Protein AF-A0A0V0XHV0-F1 (afdb_monomer)

pLDDT: mean 81.12, std 20.7, range [26.78, 98.69]

Mean predicted aligned error: 11.29 Å

Foldseek 3Di:
DPPDDDDPVVLVVVLLVVLVVLLPAAAACVLQLLLLLLLLLQVDDPLCQLVDPQAVSHDQAFQLQSVVSNVLSVVVCVQPVCSNHHHNDGDDDPSSSVSQSVVLSVLLVLLLVLLVVQLVPDPPNLLSVLLSCLSSLQVLCCCVPSHHNDNVNNLVSLLSVLLVCVQVVVPLVSLLSLLSSCNNGVLSVLLVVLNVLLCLDAPLPPPVPPVSPNVVSVVSVVSSVCSNCVSCCVRCVVVVVSVCVVSNVCSNCVQQQAFAALLGQLAQVLVVLVVLVVVVVVCVVVVVDDDPDDACNLVRDRHHRDRDDDDDDGQVNLVLQLVLQLVLLSVLCVQDRHSLSSLLSQLSSLLSCSHRNGPHDLSSLCSNLSSLSSNCSVDLLSLLLNLLSSLLSLLSCVVSQPDPVSVVVSVVSSVVSSVSSLVSSCVSCVVPPRRNDDDPVVVVLSVCVVVLVVCLVVQCVDPVSVVRVSVSSSVSSNSSNVSSVVSSVSSSVVSCVSPPDPCVVSNVVSVVVSVVVVVVVVVVVVVVVVVVVVCVVPDDDDDDDPDDDPPPPPPPDDDDDDDDDDDDDDDDDDDDDDDD

Nearest PDB structures (foldseek):
  6sni-assembly1_X  TM=7.970E-01  e=3.082E-14  Saccharomyces cerevisiae
  6eig-assembly1_A-2  TM=3.784E-01  e=2.640E+00  Chlamydomonas reinhardtii
  2z0v-assembly1_A  TM=2.631E-01  e=6.428E+00  Homo sapiens

Secondary structure (DSSP, 8-state):
---PPPPHHHHHHHHHHHHHHTTTS---HHHHHHHHHHHHHHHS-GGGTTT--SSSS---S-HHHHHHHHHHHHHHHHH-GGGGS--SS----HHHHHHHHHHHHHHHHHHHHHHHHHHHH-S-HHHHHHHHHHHHT-HHHIIIIIITT---HHHHHHHHHHHHHHHTT-HHHHHHHHHHHHHH-GGGGGGHHHHHHHHIIIIIS-TT-TT--HHHHHHHHHHHHHHHHHHHHHHHHHHHHTT-HHHHHHHH--GGG-SS-TT--SSHHHHHHHHHHHHHHHHHHTT-S---PPP-TTS--------SSSPPPPHHHHHHHHHHHHHHHHHHTTT--SHHHHHHHHHHHHHHHHHH-TT--GGGGHHHHHHHHHHHHH-GGGHHHHHHHHHHHHHTTGGG--SHHHHHHHHHHHHHHHHHHHHHHHHHTTTSS---PPPHHHHHHHHHHHHHHHHHHHGGGSTTTTT-TTHHHHHHHHHHHHHHHHHHHHHHHHHHHTSSS-THHHHHHHHHHHHHHHHHHHHHHHHHHHHHHHHHHS---PPPP--SSSSSSSSS------------------------

Sequence (580 aa):
MEWHEPSMSSYVVALFALKTLCIYAYYSTDFEVHRNWLAVTHSLPFKRWYYENTSQWTLDYPPGFAWFEYFLSQFAKQIDPKMVEISAKPYTSLATVHFQRFTVIITDFVYVMACFIWYKMHNNRLLSKSLFLLLVLNVGLFYVDSIHFQYNGFLFGILLLSFLCIYKNYMVLGFALYIILLHMKHLFLYLAPAYAAYFLVFFIYPFDDVNSSLKIAFHRTLKLFAVVLGISSISLGPFVYAGQMKQLISRLFPFGRGLTHAYWAPNFWALYNFCDFILYHLLRKLNFLSFDKKITYTSGLVQEVIHVLLPQISPLISFLAVILNMLPFCISLLHGRNFNTFLKLIVGCAFSSFLFGWHVHEKAVLTVIIPLTILAVRDGRYAKIFFLFSVFGHYSLFPLLFRPFETVLKYCTFLLYTIFTYLTMIHVHESSSHLPFMSLFETCYLMGICIVECFLYVAPVFPKLSNLSYLPLMVQSLRVNGVINIEERQLFLIDSSECSFNVSEISLLALSLALLSIHFRTKCQRREKRGAACKHLYGFQDRPSSAGELERNRRKRSRRPHPAGRYTYINKLEKKKSQS

Organism: Trichinella pseudospiralis (NCBI:txid6337)

InterPro domains:
  IPR004856 Glycosyl transferase, ALG6/ALG8 [PF03155] (16-478)
  IPR004856 Glycosyl transferase, ALG6/ALG8 [PTHR12413] (11-478)

Structure (mmCIF, N/CA/C/O backbone):
data_AF-A0A0V0XHV0-F1
#
_entry.id   AF-A0A0V0XHV0-F1
#
loop_
_atom_site.group_PDB
_atom_site.id
_atom_site.type_symbol
_atom_site.label_atom_id
_atom_site.label_alt_id
_atom_site.label_comp_id
_atom_site.label_asym_id
_atom_site.label_entity_id
_atom_site.label_seq_id
_atom_site.pdbx_PDB_ins_code
_atom_site.Cartn_x
_atom_site.Cartn_y
_atom_site.Cartn_z
_atom_site.occupancy
_atom_site.B_iso_or_equiv
_atom_site.auth_seq_id
_atom_site.auth_comp_id
_atom_site.auth_asym_id
_atom_site.auth_atom_id
_atom_site.pdbx_PDB_model_num
ATOM 1 N N . MET A 1 1 ? -9.729 -13.454 -40.673 1.00 43.06 1 MET A N 1
ATOM 2 C CA . MET A 1 1 ? -10.212 -13.091 -39.325 1.00 43.06 1 MET A CA 1
ATOM 3 C C . MET A 1 1 ? -9.691 -11.704 -39.026 1.00 43.06 1 MET A C 1
ATOM 5 O O . MET A 1 1 ? -8.500 -11.561 -38.777 1.00 43.06 1 MET A O 1
ATOM 9 N N . GLU A 1 2 ? -10.539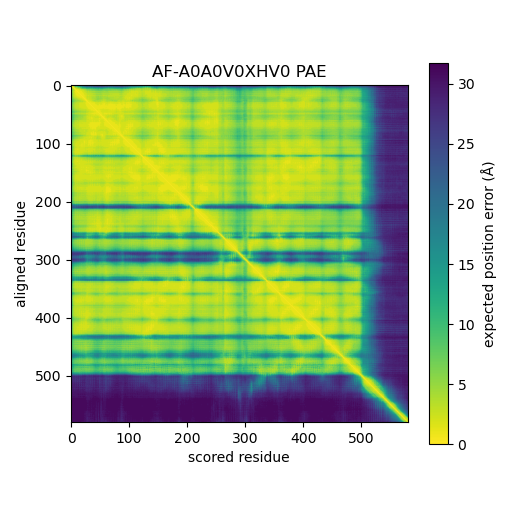 -10.684 -39.139 1.00 44.09 2 GLU A N 1
ATOM 10 C CA . GLU A 1 2 ? -10.208 -9.369 -38.592 1.00 44.09 2 GLU A CA 1
ATOM 11 C C . GLU A 1 2 ? -10.198 -9.502 -37.070 1.00 44.09 2 GLU A C 1
ATOM 13 O O . GLU A 1 2 ? -11.213 -9.821 -36.450 1.00 44.09 2 GLU A O 1
ATOM 18 N N . TRP A 1 3 ? -9.024 -9.348 -36.463 1.00 54.50 3 TRP A N 1
ATOM 19 C CA . TRP A 1 3 ? -8.906 -9.293 -35.014 1.00 54.50 3 TRP A CA 1
ATOM 20 C C . TRP A 1 3 ? -9.455 -7.945 -34.551 1.00 54.50 3 TRP A C 1
ATOM 22 O O . TRP A 1 3 ? -8.744 -6.942 -34.544 1.00 54.50 3 TRP A O 1
ATOM 32 N N . HIS A 1 4 ? -10.739 -7.903 -34.195 1.00 70.69 4 HIS A N 1
ATOM 33 C CA . HIS A 1 4 ? -11.309 -6.732 -33.540 1.00 70.69 4 HIS A CA 1
ATOM 34 C C . HIS A 1 4 ? -10.655 -6.552 -32.167 1.00 70.69 4 HIS A C 1
ATOM 36 O O . HIS A 1 4 ? -10.661 -7.466 -31.340 1.00 70.69 4 HIS A O 1
ATOM 42 N N . GLU A 1 5 ? -10.091 -5.367 -31.916 1.00 75.44 5 GLU A N 1
ATOM 43 C CA . GLU A 1 5 ? -9.565 -5.039 -30.593 1.00 75.44 5 GLU A CA 1
ATOM 44 C C . GLU A 1 5 ? -10.676 -5.161 -29.532 1.00 75.44 5 GLU A C 1
ATOM 46 O O . GLU A 1 5 ? -11.747 -4.567 -29.707 1.00 75.44 5 GLU A O 1
ATOM 51 N N . PRO A 1 6 ? -10.434 -5.857 -28.404 1.00 83.50 6 PRO A N 1
ATOM 52 C CA . PRO A 1 6 ? -11.409 -5.940 -27.327 1.00 83.50 6 PRO A CA 1
ATOM 53 C C . PRO A 1 6 ? -11.765 -4.555 -26.775 1.00 83.50 6 PRO A C 1
ATOM 55 O O . PRO A 1 6 ? -10.904 -3.687 -26.586 1.00 83.50 6 PRO A O 1
ATOM 58 N N . SER A 1 7 ? -13.043 -4.355 -26.455 1.00 87.62 7 SER A N 1
ATOM 59 C CA . SER A 1 7 ? -13.495 -3.144 -25.769 1.00 87.62 7 SER A CA 1
ATOM 60 C C . SER A 1 7 ? -12.902 -3.058 -24.357 1.00 87.62 7 SER A C 1
ATOM 62 O O . SER A 1 7 ? -12.610 -4.073 -23.725 1.00 87.62 7 SER A O 1
ATOM 64 N N . MET A 1 8 ? -12.805 -1.847 -23.795 1.00 88.00 8 MET A N 1
ATOM 65 C CA . MET A 1 8 ? -12.385 -1.677 -22.392 1.00 88.00 8 MET A CA 1
ATOM 66 C C . MET A 1 8 ? -13.296 -2.439 -21.419 1.00 88.00 8 MET A C 1
ATOM 68 O O . MET A 1 8 ? -12.815 -3.007 -20.443 1.00 88.00 8 MET A O 1
ATOM 72 N N . SER A 1 9 ? -14.597 -2.521 -21.718 1.00 87.75 9 SER A N 1
ATOM 73 C CA . SER A 1 9 ? -15.542 -3.324 -20.937 1.00 87.75 9 SER A CA 1
ATOM 74 C C . SER A 1 9 ? -15.215 -4.818 -20.965 1.00 87.75 9 SER A C 1
ATOM 76 O O . SER A 1 9 ? -15.395 -5.480 -19.949 1.00 87.75 9 SER A O 1
ATOM 78 N N . SER A 1 10 ? -14.670 -5.343 -22.067 1.00 91.12 10 SER A N 1
ATOM 79 C CA . SER A 1 10 ? -14.270 -6.753 -22.167 1.00 91.12 10 SER A CA 1
ATOM 80 C C . SER A 1 10 ? -13.149 -7.090 -21.180 1.00 91.12 10 SER A C 1
ATOM 82 O O . SER A 1 10 ? -13.219 -8.111 -20.502 1.00 91.12 10 SER A O 1
ATOM 84 N N . TYR A 1 11 ? -12.159 -6.202 -21.023 1.00 91.12 11 TYR A N 1
ATOM 85 C CA . TYR A 1 11 ? -11.096 -6.373 -20.023 1.00 91.12 11 TYR A CA 1
ATOM 86 C C . TYR A 1 11 ? -11.638 -6.343 -18.592 1.00 91.12 11 TYR A C 1
ATOM 88 O O . TYR A 1 11 ? -11.218 -7.141 -17.758 1.00 91.12 11 TYR A O 1
ATOM 96 N N . VAL A 1 12 ? -12.597 -5.455 -18.311 1.00 92.12 12 VAL A N 1
ATOM 97 C CA . VAL A 1 12 ? -13.247 -5.371 -16.995 1.00 92.12 12 VAL A CA 1
ATOM 98 C C . VAL A 1 12 ? -14.016 -6.654 -16.682 1.00 92.12 12 VAL A C 1
ATOM 100 O O . VAL A 1 12 ? -13.855 -7.214 -15.600 1.00 92.12 12 VAL A O 1
ATOM 103 N N . VAL A 1 13 ? -14.808 -7.156 -17.634 1.00 93.31 13 VAL A N 1
ATOM 104 C CA . VAL A 1 13 ? -15.549 -8.416 -17.476 1.00 93.31 13 VAL A CA 1
ATOM 105 C C . VAL A 1 13 ? -14.589 -9.586 -17.254 1.00 93.31 13 VAL A C 1
ATOM 107 O O . VAL A 1 13 ? -14.802 -10.373 -16.335 1.00 93.31 13 VAL A O 1
ATOM 110 N N . ALA A 1 14 ? -13.506 -9.673 -18.030 1.00 92.56 14 ALA A N 1
ATOM 111 C CA . ALA A 1 14 ? -12.496 -10.717 -17.869 1.00 92.56 14 ALA A CA 1
ATOM 112 C C . ALA A 1 14 ? -11.804 -10.658 -16.496 1.00 92.56 14 ALA A C 1
ATOM 114 O O . ALA A 1 14 ? -11.622 -11.698 -15.862 1.00 92.56 14 ALA A O 1
ATOM 115 N N . LEU A 1 15 ? -11.469 -9.459 -16.002 1.00 92.88 15 LEU A N 1
ATOM 116 C CA . LEU A 1 15 ? -10.895 -9.282 -14.667 1.00 92.88 15 LEU A CA 1
ATOM 117 C C . LEU A 1 15 ? -11.852 -9.788 -13.586 1.00 92.88 15 LEU A C 1
ATOM 119 O O . LEU A 1 15 ? -11.445 -10.557 -12.718 1.00 92.88 15 LEU A O 1
ATOM 123 N N . PHE A 1 16 ? -13.118 -9.372 -13.624 1.00 94.00 16 PHE A N 1
ATOM 124 C CA . PHE A 1 16 ? -14.085 -9.792 -12.614 1.00 94.00 16 PHE A CA 1
ATOM 125 C C . PHE A 1 16 ? -14.382 -11.288 -12.690 1.00 94.00 16 PHE A C 1
ATOM 127 O O . PHE A 1 16 ? -14.440 -11.930 -11.646 1.00 94.00 16 PHE A O 1
ATOM 134 N N . ALA A 1 17 ? -14.451 -11.868 -13.891 1.00 94.44 17 ALA A N 1
ATOM 135 C CA . ALA A 1 17 ? -14.549 -13.315 -14.061 1.00 94.44 17 ALA A CA 1
ATOM 136 C C . ALA A 1 17 ? -13.353 -14.040 -13.419 1.00 94.44 17 ALA A C 1
ATOM 138 O O . ALA A 1 17 ? -13.548 -14.982 -12.652 1.00 94.44 17 ALA A O 1
ATOM 139 N N . LEU A 1 18 ? -12.123 -13.562 -13.648 1.00 92.50 18 LEU A N 1
ATOM 140 C CA . LEU A 1 18 ? -10.923 -14.112 -13.012 1.00 92.50 18 LEU A CA 1
ATOM 141 C C . LEU A 1 18 ? -10.984 -14.009 -11.480 1.00 92.50 18 LEU A C 1
ATOM 143 O O . LEU A 1 18 ? -10.657 -14.970 -10.783 1.00 92.50 18 LEU A O 1
ATOM 147 N N . LYS A 1 19 ? -11.437 -12.872 -10.938 1.00 94.44 19 LYS A N 1
ATOM 148 C CA . LYS A 1 19 ? -11.611 -12.694 -9.487 1.00 94.44 19 LYS A CA 1
ATOM 149 C C . LYS A 1 19 ? -12.673 -13.633 -8.914 1.00 94.44 19 LYS A C 1
ATOM 151 O O . LYS A 1 19 ? -12.453 -14.211 -7.853 1.00 94.44 19 LYS A O 1
ATOM 156 N N . THR A 1 20 ? -13.780 -13.848 -9.623 1.00 94.56 20 THR A N 1
ATOM 157 C CA . THR A 1 20 ? -14.819 -14.813 -9.235 1.00 94.56 20 THR A CA 1
ATOM 158 C C . THR A 1 20 ? -14.293 -16.251 -9.245 1.00 94.56 20 THR A C 1
ATOM 160 O O . THR A 1 20 ? -14.589 -17.008 -8.324 1.00 94.56 20 THR A O 1
ATOM 163 N N . LEU A 1 21 ? -13.445 -16.628 -10.208 1.00 92.88 21 LEU A N 1
ATOM 164 C CA . LEU A 1 21 ? -12.780 -17.941 -10.206 1.00 92.88 21 LEU A CA 1
ATOM 165 C C . LEU A 1 21 ? -11.861 -18.137 -8.986 1.00 92.88 21 LEU A C 1
ATOM 167 O O . LEU A 1 21 ? -11.633 -19.267 -8.560 1.00 92.88 21 LEU A O 1
ATOM 171 N N . CYS A 1 22 ? -11.376 -17.048 -8.383 1.00 92.44 22 CYS A N 1
ATOM 172 C CA . CYS A 1 22 ? -10.522 -17.077 -7.195 1.00 92.44 22 CYS A CA 1
ATOM 173 C C . CYS A 1 22 ? -11.292 -17.111 -5.863 1.00 92.44 22 CYS A C 1
ATOM 175 O O . CYS A 1 22 ? -10.659 -17.056 -4.810 1.00 92.44 22 CYS A O 1
ATOM 177 N N . ILE A 1 23 ? -12.628 -17.236 -5.858 1.00 94.38 23 ILE A N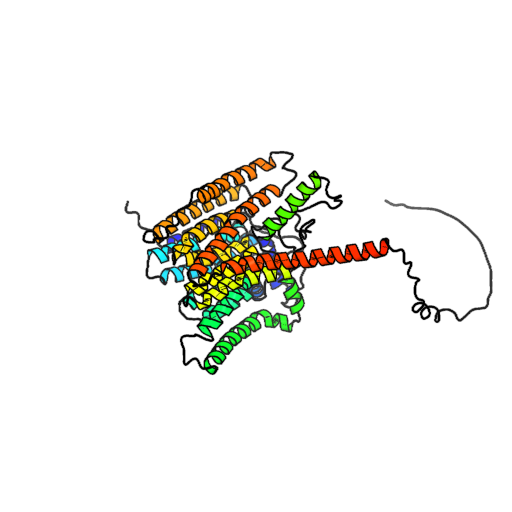 1
ATOM 178 C CA . ILE A 1 23 ? -13.422 -17.288 -4.612 1.00 94.38 23 ILE A CA 1
ATOM 179 C C . ILE A 1 23 ? -12.900 -18.371 -3.653 1.00 94.38 23 ILE A C 1
ATOM 181 O O . ILE A 1 23 ? -12.741 -18.106 -2.459 1.00 94.38 23 ILE A O 1
ATOM 185 N N . TYR A 1 24 ? -12.566 -19.553 -4.179 1.00 92.50 24 TYR A N 1
ATOM 186 C CA . TYR A 1 24 ? -12.059 -20.690 -3.398 1.00 92.50 24 TYR A CA 1
ATOM 187 C C . TYR A 1 24 ? -10.531 -20.795 -3.353 1.00 92.50 24 TYR A C 1
ATOM 189 O O . TYR A 1 24 ? -10.004 -21.773 -2.822 1.00 92.50 24 TYR A O 1
ATOM 197 N N . ALA A 1 25 ? -9.811 -19.806 -3.891 1.00 92.31 25 ALA A N 1
ATOM 198 C CA . ALA A 1 25 ? -8.366 -19.744 -3.727 1.00 92.31 25 ALA A CA 1
ATOM 199 C C . ALA A 1 25 ? -8.003 -19.565 -2.243 1.00 92.31 25 ALA A C 1
ATOM 201 O O . ALA A 1 25 ? -8.827 -19.135 -1.423 1.00 92.31 25 ALA A O 1
ATOM 202 N N . TYR A 1 26 ? -6.748 -19.862 -1.906 1.00 93.12 26 TYR A N 1
ATOM 203 C CA . TYR A 1 26 ? -6.143 -19.554 -0.612 1.00 93.12 26 TYR A CA 1
ATOM 204 C C . TYR A 1 26 ? -6.514 -18.152 -0.118 1.00 93.12 26 TYR A C 1
ATOM 206 O O . TYR A 1 26 ? -6.533 -17.214 -0.905 1.00 93.12 26 TYR A O 1
ATOM 214 N N . TYR A 1 27 ? -6.737 -18.010 1.190 1.00 92.25 27 TYR A N 1
ATOM 215 C CA . TYR A 1 27 ? -6.798 -16.735 1.904 1.00 92.25 27 TYR A CA 1
ATOM 216 C C . TYR A 1 27 ? -5.931 -16.794 3.164 1.00 92.25 27 TYR A C 1
ATOM 218 O O . TYR A 1 27 ? -5.731 -17.860 3.753 1.00 92.25 27 TYR A O 1
ATOM 226 N N . SER A 1 28 ? -5.413 -15.640 3.576 1.00 92.44 28 SER A N 1
ATOM 227 C CA . SER A 1 28 ? -4.556 -15.514 4.757 1.00 92.44 28 SER A CA 1
ATOM 228 C C . SER A 1 28 ? -5.348 -15.387 6.061 1.00 92.44 28 SER A C 1
ATOM 230 O O . SER A 1 28 ? -6.579 -15.402 6.074 1.00 92.44 28 SER A O 1
ATOM 232 N N . THR A 1 29 ? -4.637 -15.199 7.175 1.00 91.81 29 THR A N 1
ATOM 233 C CA . THR A 1 29 ? -5.246 -14.826 8.459 1.00 91.81 29 THR A CA 1
ATOM 234 C C . THR A 1 29 ? -6.042 -13.523 8.389 1.00 91.81 29 THR A C 1
ATOM 236 O O . THR A 1 29 ? -6.925 -13.335 9.219 1.00 91.81 29 THR A O 1
ATOM 239 N N . ASP A 1 30 ? -5.787 -12.654 7.401 1.00 93.50 30 ASP A N 1
ATOM 240 C CA . ASP A 1 30 ? -6.532 -11.402 7.224 1.00 93.50 30 ASP A CA 1
ATOM 241 C C . ASP A 1 30 ? -8.028 -11.656 6.941 1.00 93.50 30 ASP A C 1
ATOM 243 O O . ASP A 1 30 ? -8.870 -10.850 7.328 1.00 93.50 30 ASP A O 1
ATOM 247 N N . PHE A 1 31 ? -8.389 -12.811 6.368 1.00 96.75 31 PHE A N 1
ATOM 248 C CA . PHE A 1 31 ? -9.789 -13.234 6.209 1.00 96.75 31 PHE A CA 1
ATOM 249 C C . PHE A 1 31 ? -10.530 -13.268 7.547 1.00 96.75 31 PHE A C 1
ATOM 251 O O . PHE A 1 31 ? -11.588 -12.670 7.740 1.00 96.75 31 PHE A O 1
ATOM 258 N N . GLU A 1 32 ? -9.910 -13.922 8.519 1.00 96.88 32 GLU A N 1
ATOM 259 C CA . GLU A 1 32 ? -10.447 -14.039 9.860 1.00 96.88 32 GLU A CA 1
ATOM 260 C C . GLU A 1 32 ? -10.355 -12.713 10.636 1.00 96.88 32 GLU A C 1
ATOM 262 O O . GLU A 1 32 ? -11.249 -12.411 11.423 1.00 96.88 32 GLU A O 1
ATOM 267 N N . VAL A 1 33 ? -9.338 -11.883 10.374 1.00 96.88 33 VAL A N 1
ATOM 268 C CA . VAL A 1 33 ? -9.259 -10.516 10.918 1.00 96.88 33 VAL A CA 1
ATOM 269 C C . VAL A 1 33 ? -10.503 -9.717 10.535 1.00 96.88 33 VAL A C 1
ATOM 271 O O . VAL A 1 33 ? -11.201 -9.210 11.412 1.00 96.88 33 VAL A O 1
ATOM 274 N N . HIS A 1 34 ? -10.831 -9.671 9.243 1.00 97.81 34 HIS A N 1
ATOM 275 C CA . HIS A 1 34 ? -12.022 -8.981 8.755 1.00 97.81 34 HIS A CA 1
ATOM 276 C C . HIS A 1 34 ? -13.314 -9.640 9.257 1.00 97.81 34 HIS A C 1
ATOM 278 O O . HIS A 1 34 ? -14.251 -8.943 9.634 1.00 97.81 34 HIS A O 1
ATOM 284 N N . ARG A 1 35 ? -13.363 -10.977 9.364 1.00 98.06 35 ARG A N 1
ATOM 285 C CA . ARG A 1 35 ? -14.509 -11.687 9.967 1.00 98.06 35 ARG A CA 1
ATOM 286 C C . ARG A 1 35 ? -14.744 -11.216 11.399 1.00 98.06 35 ARG A C 1
ATOM 288 O O . ARG A 1 35 ? -15.866 -10.867 11.760 1.00 98.06 35 ARG A O 1
ATOM 295 N N . ASN A 1 36 ? -13.687 -11.153 12.204 1.00 98.19 36 ASN A N 1
ATOM 296 C CA . ASN A 1 36 ? -13.781 -10.675 13.574 1.00 98.19 36 ASN A CA 1
ATOM 297 C C . ASN A 1 36 ? -14.156 -9.184 13.642 1.00 98.19 36 ASN A C 1
ATOM 299 O O . ASN A 1 36 ? -14.911 -8.793 14.527 1.00 98.19 36 ASN A O 1
ATOM 303 N N . TRP A 1 37 ? -13.701 -8.345 12.708 1.00 98.31 37 TRP A N 1
ATOM 304 C CA . TRP A 1 37 ? -14.105 -6.934 12.659 1.00 98.31 37 TRP A CA 1
ATOM 305 C C . TRP A 1 37 ? -15.597 -6.759 12.360 1.00 98.31 37 TRP A C 1
ATOM 307 O O . TRP A 1 37 ? -16.247 -5.945 13.021 1.00 98.31 37 TRP A O 1
ATOM 317 N N . LEU A 1 38 ? -16.168 -7.568 11.460 1.00 98.56 38 LEU A N 1
ATOM 3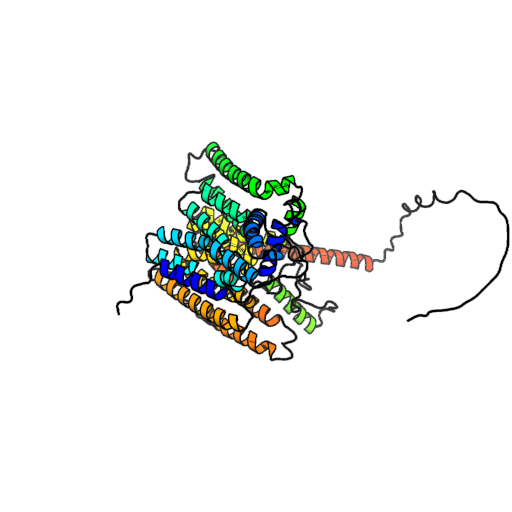18 C CA . LEU A 1 38 ? -17.620 -7.629 11.251 1.00 98.56 38 LEU A CA 1
ATOM 319 C C . LEU A 1 38 ? -18.346 -7.999 12.554 1.00 98.56 38 LEU A C 1
ATOM 321 O O . LEU A 1 38 ? -19.316 -7.344 12.928 1.00 98.56 38 LEU A O 1
ATOM 325 N N . ALA A 1 39 ? -17.855 -9.004 13.285 1.00 98.50 39 ALA A N 1
ATOM 326 C CA . ALA A 1 39 ? -18.440 -9.422 14.559 1.00 98.50 39 ALA A CA 1
ATOM 327 C C . ALA A 1 39 ? -18.368 -8.340 15.645 1.00 98.50 39 ALA A C 1
ATOM 329 O O . ALA A 1 39 ? -19.369 -8.047 16.300 1.00 98.50 39 ALA A O 1
ATOM 330 N N . VAL A 1 40 ? -17.203 -7.708 15.815 1.00 98.38 40 VAL A N 1
ATOM 331 C CA . VAL A 1 40 ? -16.989 -6.632 16.793 1.00 98.38 40 VAL A CA 1
ATOM 332 C C . VAL A 1 40 ? -17.899 -5.443 16.503 1.00 98.38 40 VAL A C 1
ATOM 334 O O . VAL A 1 40 ? -18.542 -4.924 17.416 1.00 98.38 40 VAL A O 1
ATOM 337 N N . THR A 1 41 ? -17.958 -5.011 15.243 1.00 98.31 41 THR A N 1
ATOM 338 C CA . THR A 1 41 ? -18.720 -3.820 14.861 1.00 98.31 41 THR A CA 1
ATOM 339 C C . THR A 1 41 ? -20.226 -4.052 14.931 1.00 98.31 41 THR A C 1
ATOM 341 O O . THR A 1 41 ? -20.951 -3.169 15.384 1.00 98.31 41 THR A O 1
ATOM 344 N N . HIS A 1 42 ? -20.694 -5.249 14.574 1.00 98.38 42 HIS A N 1
ATOM 345 C CA . HIS A 1 42 ? -22.102 -5.619 14.661 1.00 98.38 42 HIS A CA 1
ATOM 346 C C . HIS A 1 42 ? -22.589 -5.796 16.105 1.00 98.38 42 HIS A C 1
ATOM 348 O O . HIS A 1 42 ? -23.648 -5.297 16.486 1.00 98.38 42 HIS A O 1
ATOM 354 N N . SER A 1 43 ? -21.854 -6.580 16.895 1.00 98.06 43 SER A N 1
ATOM 355 C CA . SER A 1 43 ? -22.367 -7.150 18.147 1.00 98.06 43 SER A CA 1
ATOM 356 C C . SER A 1 43 ? -22.111 -6.274 19.370 1.00 98.06 43 SER A C 1
ATOM 358 O O . SER A 1 43 ? -22.678 -6.524 20.434 1.00 98.06 43 SER A O 1
ATOM 360 N N . LEU A 1 44 ? -21.289 -5.229 19.239 1.00 97.88 44 LEU A N 1
ATOM 361 C CA . LEU A 1 44 ? -20.975 -4.305 20.324 1.00 97.88 44 LEU A CA 1
ATOM 362 C C . LEU A 1 44 ? -21.320 -2.857 19.964 1.00 97.88 44 LEU A C 1
ATOM 364 O O . LEU A 1 44 ? -21.181 -2.447 18.812 1.00 97.88 44 LEU A O 1
ATOM 368 N N . PRO A 1 45 ? -21.676 -2.023 20.958 1.00 97.06 45 PRO A N 1
ATOM 369 C CA . PRO A 1 45 ? -21.729 -0.583 20.750 1.00 97.06 45 PRO A CA 1
ATOM 370 C C . PRO A 1 45 ? -20.328 -0.038 20.432 1.00 97.06 45 PRO A C 1
ATOM 372 O O . PRO A 1 45 ? -19.338 -0.501 21.006 1.00 97.06 45 PRO A O 1
ATOM 375 N N . PHE A 1 46 ? -20.243 1.018 19.612 1.00 96.38 46 PHE A N 1
ATOM 376 C CA . PHE A 1 46 ? -18.968 1.630 19.189 1.00 96.38 46 PHE A CA 1
ATOM 377 C C . PHE A 1 46 ? -18.031 1.989 20.355 1.00 96.38 46 PHE A C 1
ATOM 379 O O . PHE A 1 46 ? -16.812 1.883 20.242 1.00 96.38 46 PHE A O 1
ATOM 386 N N . LYS A 1 47 ? -18.599 2.296 21.531 1.00 96.81 47 LYS A N 1
ATOM 387 C CA . LYS A 1 47 ? -17.885 2.521 22.801 1.00 96.81 47 LYS A CA 1
ATOM 388 C C . LYS A 1 47 ? -17.103 1.308 23.324 1.00 96.81 47 LYS A C 1
ATOM 390 O O . LYS A 1 47 ? -16.473 1.418 24.376 1.00 96.81 47 LYS A O 1
ATOM 395 N N . ARG A 1 48 ? -17.125 0.160 22.644 1.00 97.06 48 ARG A N 1
ATOM 396 C CA . ARG A 1 48 ? -16.347 -1.040 22.994 1.00 97.06 48 ARG A CA 1
ATOM 397 C C . ARG A 1 48 ? -15.498 -1.592 21.848 1.00 97.06 48 ARG A C 1
ATOM 399 O O . ARG A 1 48 ? -14.655 -2.436 22.121 1.00 97.06 48 ARG A O 1
ATOM 406 N N . TRP A 1 49 ? -15.639 -1.087 20.618 1.00 97.50 49 TRP A N 1
ATOM 407 C CA . TRP A 1 49 ? -14.977 -1.666 19.439 1.00 97.50 49 TRP A CA 1
ATOM 408 C C . TRP A 1 49 ? -13.454 -1.800 19.592 1.00 97.50 49 TRP A C 1
ATOM 410 O O . TRP A 1 49 ? -12.912 -2.873 19.361 1.00 97.50 49 TRP A O 1
ATOM 420 N N . TYR A 1 50 ? -12.763 -0.755 20.059 1.00 97.06 50 TYR A N 1
ATOM 421 C CA . TYR A 1 50 ? -11.297 -0.774 20.204 1.00 97.06 50 TYR A CA 1
ATOM 422 C C . TYR A 1 50 ? -10.784 -1.383 21.521 1.00 97.06 50 TYR A C 1
ATOM 424 O O . TYR A 1 50 ? -9.575 -1.603 21.677 1.00 97.06 50 TYR A O 1
ATOM 432 N N . TYR A 1 51 ? -11.677 -1.657 22.475 1.00 96.75 51 TYR A N 1
ATOM 433 C CA . TYR A 1 51 ? -11.337 -2.363 23.715 1.00 96.75 51 TYR A CA 1
ATOM 434 C C . TYR A 1 51 ? -11.453 -3.871 23.575 1.00 96.75 51 TYR A C 1
ATOM 436 O O . TYR A 1 51 ? -10.778 -4.588 24.309 1.00 96.75 51 TYR A O 1
ATOM 444 N N . GLU A 1 52 ? -12.277 -4.334 22.639 1.00 96.38 52 GLU A N 1
ATOM 445 C CA . GLU A 1 52 ? -12.553 -5.748 22.516 1.00 96.38 52 GLU A CA 1
ATOM 446 C C . GLU A 1 52 ? -11.307 -6.556 22.121 1.00 96.38 52 GLU A C 1
ATOM 448 O O . GLU A 1 52 ? -10.526 -6.158 21.250 1.00 96.38 52 GLU A O 1
ATOM 453 N N . ASN A 1 53 ? -11.082 -7.662 22.834 1.00 96.12 53 ASN A N 1
ATOM 454 C CA . ASN A 1 53 ? -9.858 -8.456 22.767 1.00 96.12 53 ASN A CA 1
ATOM 455 C C . ASN A 1 53 ? -10.055 -9.961 23.032 1.00 96.12 53 ASN A C 1
ATOM 457 O O . ASN A 1 53 ? -9.064 -10.648 23.284 1.00 96.12 53 ASN A O 1
ATOM 461 N N . THR A 1 54 ? -11.285 -10.489 22.967 1.00 96.88 54 THR A N 1
ATOM 462 C CA . THR A 1 54 ? -11.538 -11.941 23.075 1.00 96.88 54 THR A CA 1
ATOM 463 C C . THR A 1 54 ? -10.769 -12.705 22.000 1.00 96.88 54 THR A C 1
ATOM 465 O O . THR A 1 54 ? -10.220 -13.775 22.257 1.00 96.88 54 THR A O 1
ATOM 468 N N . SER A 1 55 ? -10.708 -12.140 20.794 1.00 94.12 55 SER A N 1
ATOM 469 C CA . SER A 1 55 ? -9.861 -12.616 19.706 1.00 94.12 55 SER A CA 1
ATOM 470 C C . SER A 1 55 ? -8.525 -11.873 19.672 1.00 94.12 55 SER A C 1
ATOM 472 O O . SER A 1 55 ? -8.452 -10.679 19.969 1.00 94.12 55 SER A O 1
ATOM 474 N N . GLN A 1 56 ? -7.473 -12.561 19.222 1.00 91.88 56 GLN A N 1
ATOM 475 C CA . GLN A 1 56 ? -6.180 -11.936 18.929 1.00 91.88 56 GLN A CA 1
ATOM 476 C C . GLN A 1 56 ? -6.250 -10.942 17.756 1.00 91.88 56 GLN A C 1
ATOM 478 O O . GLN A 1 56 ? -5.410 -10.049 17.657 1.00 91.88 56 GLN A O 1
ATOM 483 N N . TRP A 1 57 ? -7.243 -11.081 16.871 1.00 93.75 57 TRP A N 1
ATOM 484 C CA . TRP A 1 57 ? -7.414 -10.239 15.686 1.00 93.75 57 TRP A CA 1
ATOM 485 C C . TRP A 1 57 ? -8.243 -8.995 16.003 1.00 93.75 57 TRP A C 1
ATOM 487 O O . TRP A 1 57 ? -9.401 -8.865 15.608 1.00 93.75 57 TRP A O 1
ATOM 497 N N . THR A 1 58 ? -7.659 -8.081 16.768 1.00 94.50 58 THR A N 1
ATOM 498 C CA . THR A 1 58 ? -8.345 -6.870 17.224 1.00 94.50 58 THR A CA 1
ATOM 499 C C . THR A 1 58 ? -8.553 -5.850 16.110 1.00 94.50 58 THR A C 1
ATOM 501 O O . THR A 1 58 ? -7.927 -5.923 15.052 1.00 94.50 58 THR A O 1
ATOM 504 N N . LEU A 1 59 ? -9.464 -4.900 16.335 1.00 95.75 59 LEU A N 1
ATOM 505 C CA . LEU A 1 59 ? -9.712 -3.803 15.406 1.00 95.75 59 LEU A CA 1
ATOM 506 C C . LEU A 1 59 ? -8.527 -2.825 15.404 1.00 95.75 59 LEU A C 1
ATOM 508 O O . LEU A 1 59 ? -8.349 -2.046 16.342 1.00 95.75 59 LEU A O 1
ATOM 512 N N . ASP A 1 60 ? -7.745 -2.871 14.325 1.00 93.62 60 ASP A N 1
ATOM 513 C CA . ASP A 1 60 ? -6.459 -2.168 14.200 1.00 93.62 60 ASP A CA 1
ATOM 514 C C . ASP A 1 60 ? -6.476 -1.084 13.093 1.00 93.62 60 ASP A C 1
ATOM 516 O O . ASP A 1 60 ? -5.452 -0.463 12.800 1.00 93.62 60 ASP A O 1
ATOM 520 N N . TYR A 1 61 ? -7.623 -0.845 12.442 1.00 96.25 61 TYR A N 1
ATOM 521 C CA . TYR A 1 61 ? -7.793 0.199 11.416 1.00 96.25 61 TYR A CA 1
ATOM 522 C C . TYR A 1 61 ? -8.500 1.444 11.976 1.00 96.25 61 TYR A C 1
ATOM 524 O O . TYR A 1 61 ? -9.174 1.355 13.009 1.00 96.25 61 TYR A O 1
ATOM 532 N N . PRO A 1 62 ? -8.348 2.628 11.343 1.00 97.31 62 PRO A N 1
ATOM 533 C CA . PRO A 1 62 ? -8.980 3.847 11.837 1.00 97.31 62 PRO A CA 1
ATOM 534 C C . PRO A 1 62 ? -10.512 3.793 11.698 1.00 97.31 62 PRO A C 1
ATOM 536 O O . PRO A 1 62 ? -11.035 2.978 10.932 1.00 97.31 62 PRO A O 1
ATOM 539 N N . PRO A 1 63 ? -11.255 4.651 12.422 1.00 97.44 63 PRO A N 1
ATOM 540 C CA . PRO A 1 63 ? -12.705 4.517 12.522 1.00 97.44 63 PRO A CA 1
ATOM 541 C C . PRO A 1 63 ? -13.488 4.587 11.225 1.00 97.44 63 PRO A C 1
ATOM 543 O O . PRO A 1 63 ? -14.530 3.948 11.140 1.00 97.44 63 PRO A O 1
ATOM 546 N N . GLY A 1 64 ? -13.008 5.304 10.207 1.00 97.75 64 GLY A N 1
ATOM 547 C CA . GLY A 1 64 ? -13.664 5.321 8.900 1.00 97.75 64 GLY A CA 1
ATOM 548 C C . GLY A 1 64 ? -13.822 3.909 8.331 1.00 97.75 64 GLY A C 1
ATOM 549 O O . GLY A 1 64 ? -14.887 3.565 7.826 1.00 97.75 64 GLY A O 1
ATOM 550 N N . PHE A 1 65 ? -12.814 3.052 8.516 1.00 98.19 65 PHE A N 1
ATOM 551 C CA . PHE A 1 65 ? -12.898 1.646 8.122 1.00 98.19 65 PHE A CA 1
ATOM 552 C C . PHE A 1 65 ? -13.735 0.804 9.082 1.00 98.19 65 PHE A C 1
ATOM 554 O O . PHE A 1 65 ? -14.439 -0.099 8.649 1.00 98.19 65 PHE A O 1
ATOM 561 N N . ALA A 1 66 ? -13.706 1.107 10.381 1.00 97.94 66 ALA A N 1
ATOM 562 C CA . ALA A 1 66 ? -14.581 0.441 11.344 1.00 97.94 66 ALA A CA 1
ATOM 563 C C . ALA A 1 66 ? -16.066 0.679 11.021 1.00 97.94 66 ALA A C 1
ATOM 565 O O . ALA A 1 66 ? -16.876 -0.235 11.119 1.00 97.94 66 ALA A O 1
ATOM 566 N N . TRP A 1 67 ? -16.425 1.886 10.574 1.00 98.06 67 TRP A N 1
ATOM 567 C CA . TRP A 1 67 ? -17.769 2.194 10.081 1.00 98.06 67 TRP A CA 1
ATOM 568 C C . TRP A 1 67 ? -18.103 1.463 8.777 1.00 98.06 67 TRP A C 1
ATOM 570 O O . TRP A 1 67 ? -19.245 1.051 8.584 1.00 98.06 67 TRP A O 1
ATOM 580 N N . PHE A 1 68 ? -17.119 1.264 7.901 1.00 98.25 68 PHE A N 1
ATOM 581 C CA . PHE A 1 68 ? -17.278 0.430 6.711 1.00 98.25 68 PHE A CA 1
ATOM 582 C C . PHE A 1 68 ? -17.544 -1.045 7.074 1.00 98.25 68 PHE A C 1
ATOM 584 O O . PHE A 1 68 ? -18.496 -1.632 6.562 1.00 98.25 68 PHE A O 1
ATOM 591 N N . GLU A 1 69 ? -16.792 -1.619 8.016 1.00 98.31 69 GLU A N 1
ATOM 592 C CA . GLU A 1 69 ? -17.048 -2.967 8.551 1.00 98.31 69 GLU A CA 1
ATOM 593 C C . GLU A 1 69 ? -18.414 -3.051 9.242 1.00 98.31 69 GLU A C 1
ATOM 595 O O . GLU A 1 69 ? -19.171 -3.997 9.024 1.00 98.31 69 GLU A O 1
ATOM 600 N N . TYR A 1 70 ? -18.801 -2.018 9.995 1.00 98.44 70 TYR A N 1
ATOM 601 C CA . TYR A 1 70 ? -20.134 -1.932 10.587 1.00 98.44 70 TYR A CA 1
ATOM 602 C C . TYR A 1 70 ? -21.236 -1.994 9.524 1.00 98.44 70 TYR A C 1
ATOM 604 O O . TYR A 1 70 ? -22.197 -2.748 9.688 1.00 98.44 70 TYR A O 1
ATOM 612 N N . PHE A 1 71 ? -21.086 -1.253 8.422 1.00 98.31 71 PHE A N 1
ATOM 613 C CA . PHE A 1 71 ? -22.020 -1.288 7.299 1.00 98.31 71 PHE A CA 1
ATOM 614 C C . PHE A 1 71 ? -22.102 -2.685 6.671 1.00 98.31 71 PHE A C 1
ATOM 616 O O . PHE A 1 71 ? -23.200 -3.223 6.525 1.00 98.31 71 PHE A O 1
ATOM 623 N N . LEU A 1 72 ? -20.960 -3.309 6.360 1.00 98.50 72 LEU A N 1
ATOM 624 C CA . LEU A 1 72 ? -20.937 -4.668 5.811 1.00 98.50 72 LEU A CA 1
ATOM 625 C C . LEU A 1 72 ? -21.574 -5.682 6.765 1.00 98.50 72 LEU A C 1
ATOM 627 O O . LEU A 1 72 ? -22.302 -6.578 6.334 1.00 98.50 72 LEU A O 1
ATOM 631 N N . SER A 1 73 ? -21.356 -5.525 8.069 1.00 98.38 73 SER A N 1
ATOM 632 C CA . SER A 1 73 ? -21.839 -6.479 9.061 1.00 98.38 73 SER A CA 1
ATOM 633 C C . SER A 1 73 ? -23.369 -6.565 9.148 1.00 98.38 73 SER A C 1
ATOM 635 O O . SER A 1 73 ? -23.898 -7.616 9.520 1.00 98.38 73 SER A O 1
ATOM 637 N N . GLN A 1 74 ? -24.090 -5.517 8.719 1.00 98.06 74 GLN A N 1
ATOM 638 C CA . GLN A 1 74 ? -25.556 -5.534 8.625 1.00 98.06 74 GLN A CA 1
ATOM 639 C C . GLN A 1 74 ? -26.052 -6.596 7.633 1.00 98.06 74 GLN A C 1
ATOM 641 O O . GLN A 1 74 ? -27.061 -7.256 7.881 1.00 98.06 74 GLN A O 1
ATOM 646 N N . PHE A 1 75 ? -25.316 -6.799 6.537 1.00 98.19 75 PHE A N 1
ATOM 647 C CA . PHE A 1 75 ? -25.597 -7.840 5.546 1.00 98.19 75 PHE A CA 1
ATOM 648 C C . PHE A 1 75 ? -25.007 -9.189 5.967 1.00 98.19 75 PHE A C 1
ATOM 650 O O . PHE A 1 75 ? -25.639 -10.225 5.769 1.00 98.19 75 PHE A O 1
ATOM 657 N N . ALA A 1 76 ? -23.832 -9.181 6.607 1.00 97.94 76 ALA A N 1
ATOM 658 C CA . ALA A 1 76 ? -23.166 -10.394 7.082 1.00 97.94 76 ALA A CA 1
ATOM 659 C C . ALA A 1 76 ? -24.081 -11.230 7.987 1.00 97.94 76 ALA A C 1
ATOM 661 O O . ALA A 1 76 ? -24.228 -12.432 7.771 1.00 97.94 76 ALA A O 1
ATOM 662 N N . LYS A 1 77 ? -24.766 -10.581 8.941 1.00 97.50 77 LYS A N 1
ATOM 663 C CA . LYS A 1 77 ? -25.713 -11.243 9.850 1.00 97.50 77 LYS A CA 1
ATOM 664 C C . LYS A 1 77 ? -26.853 -11.958 9.121 1.00 97.50 77 LYS A C 1
ATOM 666 O O . LYS A 1 77 ? -27.328 -12.981 9.604 1.00 97.50 77 LYS A O 1
ATOM 671 N N . GLN A 1 78 ? -27.320 -11.411 8.001 1.00 97.62 78 GLN A N 1
ATOM 672 C CA . GLN A 1 78 ? -28.425 -11.995 7.236 1.00 97.62 78 GLN A CA 1
ATOM 673 C C . GLN A 1 78 ? -27.984 -13.243 6.462 1.00 97.62 78 GLN A C 1
ATOM 675 O O . GLN A 1 78 ? -28.788 -14.147 6.255 1.00 97.62 78 GLN A O 1
ATOM 680 N N . ILE A 1 79 ? -26.716 -13.293 6.047 1.00 97.69 79 ILE A N 1
ATOM 681 C CA . ILE A 1 79 ? -26.158 -14.373 5.225 1.00 97.69 79 ILE A CA 1
ATOM 682 C C . ILE A 1 79 ? -25.626 -15.520 6.088 1.00 97.69 79 ILE A C 1
ATOM 684 O O . ILE A 1 79 ? -25.878 -16.685 5.792 1.00 97.69 79 ILE A O 1
ATOM 688 N N . ASP A 1 80 ? -24.903 -15.200 7.159 1.00 97.88 80 ASP A N 1
ATOM 689 C CA . ASP A 1 80 ? -24.459 -16.165 8.160 1.00 97.88 80 ASP A CA 1
ATOM 690 C C . ASP A 1 80 ? -24.458 -15.501 9.547 1.00 97.88 80 ASP A C 1
ATOM 692 O O . ASP A 1 80 ? -23.521 -14.767 9.882 1.00 97.88 80 ASP A O 1
ATOM 696 N N . PRO A 1 81 ? -25.477 -15.764 10.387 1.00 97.50 81 PRO A N 1
ATOM 697 C CA . PRO A 1 81 ? -25.570 -15.185 11.725 1.00 97.50 81 PRO A CA 1
ATOM 698 C C . PRO A 1 81 ? -24.345 -15.448 12.612 1.00 97.50 81 PRO A C 1
ATOM 700 O O . PRO A 1 81 ? -24.006 -14.598 13.432 1.00 97.50 81 PRO A O 1
ATOM 703 N N . LYS A 1 82 ? -23.640 -16.573 12.426 1.00 97.69 82 LYS A N 1
ATOM 704 C CA . LYS A 1 82 ? -22.439 -16.903 13.211 1.00 97.69 82 LYS A CA 1
ATOM 705 C C . LYS A 1 82 ? -21.215 -16.089 12.791 1.00 97.69 82 LYS A C 1
ATOM 707 O O . LYS A 1 82 ? -20.264 -15.967 13.558 1.00 97.69 82 LYS A O 1
ATOM 712 N N . MET A 1 83 ? -21.230 -15.486 11.599 1.00 97.00 83 MET A N 1
ATOM 713 C CA . MET A 1 83 ? -20.139 -14.632 11.118 1.00 97.00 83 MET A CA 1
ATOM 714 C C . MET A 1 83 ? -19.937 -13.407 12.011 1.00 97.00 83 MET A C 1
ATOM 716 O O . MET A 1 83 ? -18.808 -12.950 12.178 1.00 97.00 83 MET A O 1
ATOM 720 N N . VAL A 1 84 ? -21.024 -12.903 12.604 1.00 97.81 84 VAL A N 1
ATOM 721 C CA . VAL A 1 84 ? -21.012 -11.729 13.483 1.00 97.81 84 VAL A CA 1
ATOM 722 C C . VAL A 1 84 ? -20.910 -12.081 14.975 1.00 97.81 84 VAL A C 1
ATOM 724 O O . VAL A 1 84 ? -20.994 -11.197 15.830 1.00 97.81 84 VAL A O 1
ATOM 727 N N . GLU A 1 85 ? -20.699 -13.355 15.314 1.00 97.88 85 GLU A N 1
ATOM 728 C CA . GLU A 1 85 ? -20.450 -13.788 16.689 1.00 97.88 85 GLU A CA 1
ATOM 729 C C . GLU A 1 85 ? -18.977 -13.585 17.067 1.00 97.88 85 GLU A C 1
ATOM 731 O O . GLU A 1 85 ? -18.051 -14.032 16.380 1.00 97.88 85 GLU A O 1
ATOM 736 N N . ILE A 1 86 ? -18.753 -12.913 18.197 1.00 97.81 86 ILE A N 1
ATOM 737 C CA . ILE A 1 86 ? -17.413 -12.706 18.748 1.00 97.81 86 ILE A CA 1
ATOM 738 C C . ILE A 1 86 ? -16.916 -14.034 19.322 1.00 97.81 86 ILE A C 1
ATOM 740 O O . ILE A 1 86 ? -17.564 -14.639 20.174 1.00 97.81 86 ILE A O 1
ATOM 744 N N . SER A 1 87 ? -15.748 -14.482 18.864 1.00 95.94 87 SER A N 1
ATOM 745 C CA . SER A 1 87 ? -15.150 -15.753 19.274 1.00 95.94 87 SER A CA 1
ATOM 746 C C . SER A 1 87 ? -13.631 -15.638 19.331 1.00 95.94 87 SER A C 1
ATOM 748 O O . SER A 1 87 ? -13.011 -15.044 18.453 1.00 95.94 87 SER A O 1
ATOM 750 N N . ALA A 1 88 ? -13.022 -16.271 20.336 1.00 95.69 88 ALA A N 1
ATOM 751 C CA . ALA A 1 88 ? -11.567 -16.397 20.435 1.00 95.69 88 ALA A CA 1
ATOM 752 C C . ALA A 1 88 ? -10.98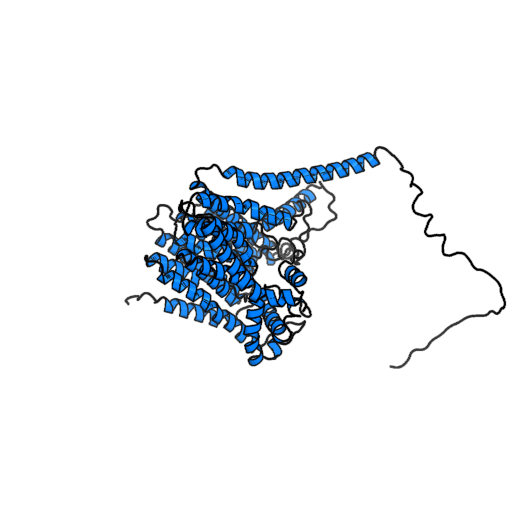5 -17.315 19.346 1.00 95.69 88 ALA A C 1
ATOM 754 O O . ALA A 1 88 ? -9.832 -17.164 18.944 1.00 95.69 88 ALA A O 1
ATOM 755 N N . LYS A 1 89 ? -11.775 -18.292 18.883 1.00 95.62 89 LYS A N 1
ATOM 756 C CA . LYS A 1 89 ? -11.384 -19.217 17.816 1.00 95.62 89 LYS A CA 1
ATOM 757 C C . LYS A 1 89 ? -11.852 -18.694 16.453 1.00 95.62 89 LYS A C 1
ATOM 759 O O . LYS A 1 89 ? -12.957 -18.141 16.381 1.00 95.62 89 LYS A O 1
ATOM 764 N N . PRO A 1 90 ? -11.059 -18.919 15.391 1.00 95.19 90 PRO A N 1
ATOM 765 C CA . PRO A 1 90 ? -11.461 -18.588 14.032 1.00 95.19 90 PRO A CA 1
ATOM 766 C C . PRO A 1 90 ? -12.734 -19.331 13.627 1.00 95.19 90 PRO A C 1
ATOM 768 O O . PRO A 1 90 ? -12.948 -20.475 14.034 1.00 95.19 90 PRO A O 1
ATOM 771 N N . TYR A 1 91 ? -13.556 -18.682 12.809 1.00 95.62 91 TYR A N 1
ATOM 772 C CA . TYR A 1 91 ? -14.801 -19.232 12.286 1.00 95.62 91 TYR A CA 1
ATOM 773 C C . TYR A 1 91 ? -14.850 -19.004 10.783 1.00 95.62 91 TYR A C 1
ATOM 775 O O . TYR A 1 91 ? -14.641 -17.896 10.294 1.00 95.62 91 TYR A O 1
ATOM 783 N N . THR A 1 92 ? -15.153 -20.069 10.049 1.00 95.38 92 THR A N 1
ATOM 784 C CA . THR A 1 92 ? -15.389 -19.994 8.614 1.00 95.38 92 THR A CA 1
ATOM 785 C C . THR A 1 92 ? -16.498 -20.958 8.227 1.00 95.38 92 THR A C 1
ATOM 787 O O . THR A 1 92 ? -16.609 -22.063 8.762 1.00 95.38 92 THR A O 1
ATOM 790 N N . SER A 1 93 ? -17.317 -20.524 7.283 1.00 96.94 93 SER A N 1
ATOM 791 C CA . SER A 1 93 ? -18.375 -21.295 6.647 1.00 96.94 93 SER A CA 1
ATOM 792 C C . SER A 1 93 ? -18.350 -20.988 5.155 1.00 96.94 93 SER A C 1
ATOM 794 O O . SER A 1 93 ? -17.793 -19.972 4.727 1.00 96.94 93 SER A O 1
ATOM 796 N N . LEU A 1 94 ? -18.995 -21.827 4.344 1.00 97.31 94 LEU A N 1
ATOM 797 C CA . LEU A 1 94 ? -19.100 -21.563 2.911 1.00 97.31 94 LEU A CA 1
ATOM 798 C C . LEU A 1 94 ? -19.785 -20.211 2.635 1.00 97.31 94 LEU A C 1
ATOM 800 O O . LEU A 1 94 ? -19.359 -19.475 1.750 1.00 97.31 94 LEU A O 1
ATOM 804 N N . ALA A 1 95 ? -20.808 -19.857 3.417 1.00 97.81 95 ALA A N 1
ATOM 805 C CA . ALA A 1 95 ? -21.496 -18.572 3.314 1.00 97.81 95 ALA A CA 1
ATOM 806 C C . ALA A 1 95 ? -20.572 -17.395 3.676 1.00 97.81 95 ALA A C 1
ATOM 808 O O . ALA A 1 95 ? -20.543 -16.400 2.955 1.00 97.81 95 ALA A O 1
ATOM 809 N N . THR A 1 96 ? -19.752 -17.543 4.724 1.00 97.25 96 THR A N 1
ATOM 810 C CA . THR A 1 96 ? -18.728 -16.555 5.107 1.00 97.25 96 THR A CA 1
ATOM 811 C C . THR A 1 96 ? -17.713 -16.322 3.991 1.00 97.25 96 THR A C 1
ATOM 813 O O . THR A 1 96 ? -17.429 -15.172 3.663 1.00 97.25 96 THR A O 1
ATOM 816 N N . VAL A 1 97 ? -17.215 -17.392 3.357 1.00 97.81 97 VAL A N 1
ATOM 817 C CA . VAL A 1 97 ? -16.277 -17.294 2.222 1.00 97.81 97 VAL A CA 1
ATOM 818 C C . VAL A 1 97 ? -16.891 -16.523 1.061 1.00 97.81 97 VAL A C 1
ATOM 820 O O . VAL A 1 97 ? -16.279 -15.572 0.580 1.00 97.81 97 VAL A O 1
ATOM 823 N N . HIS A 1 98 ? -18.107 -16.877 0.638 1.00 97.69 98 HIS A N 1
ATOM 824 C CA . HIS A 1 98 ? -18.772 -16.157 -0.447 1.00 97.69 98 HIS A CA 1
ATOM 825 C C . HIS A 1 98 ? -19.004 -14.693 -0.093 1.00 97.69 98 HIS A C 1
ATOM 827 O O . HIS A 1 98 ? -18.633 -13.825 -0.879 1.00 97.69 98 HIS A O 1
ATOM 833 N N . PHE A 1 99 ? -19.573 -14.414 1.083 1.00 98.19 99 PHE A N 1
ATOM 834 C CA . PHE A 1 99 ? -19.873 -13.052 1.512 1.00 98.19 99 PHE A CA 1
ATOM 835 C C . PHE A 1 99 ? -18.635 -12.163 1.437 1.00 98.19 99 PHE A C 1
ATOM 837 O O . PHE A 1 99 ? -18.626 -11.171 0.714 1.00 98.19 99 PHE A O 1
ATOM 844 N N . GLN A 1 100 ? -17.566 -12.571 2.115 1.00 97.94 100 GLN A N 1
ATOM 845 C CA . GLN A 1 100 ? -16.339 -11.798 2.188 1.00 97.94 100 GLN A CA 1
ATOM 846 C C . GLN A 1 100 ? -15.645 -11.649 0.825 1.00 97.94 100 GLN A C 1
ATOM 848 O O . GLN A 1 100 ? -15.149 -10.574 0.487 1.00 97.94 100 GLN A O 1
ATOM 853 N N . ARG A 1 101 ? -15.609 -12.700 -0.005 1.00 97.62 101 ARG A N 1
ATOM 854 C CA . ARG A 1 101 ? -15.015 -12.608 -1.351 1.00 97.62 101 ARG A CA 1
ATOM 855 C C . ARG A 1 101 ? -15.815 -11.671 -2.254 1.00 97.62 101 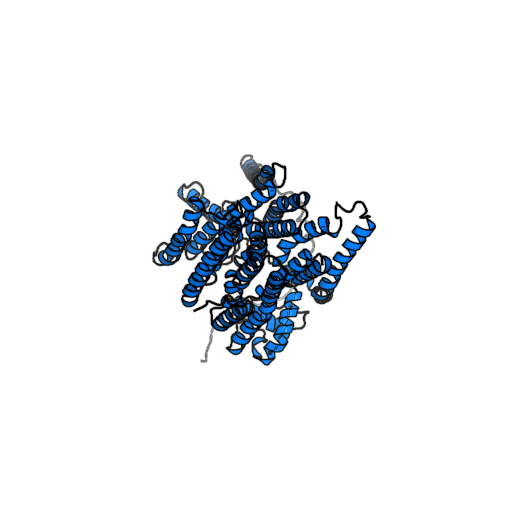ARG A C 1
ATOM 857 O O . ARG A 1 101 ? -15.224 -10.859 -2.966 1.00 97.62 101 ARG A O 1
ATOM 864 N N . PHE A 1 102 ? -17.144 -11.742 -2.207 1.00 97.56 102 PHE A N 1
ATOM 865 C CA . PHE A 1 102 ? -17.993 -10.857 -2.996 1.00 97.56 102 PHE A CA 1
ATOM 866 C C . PHE A 1 102 ? -17.920 -9.407 -2.526 1.00 97.56 102 PHE A C 1
ATOM 868 O O . PHE A 1 102 ? -17.903 -8.526 -3.377 1.00 97.56 102 PHE A O 1
ATOM 875 N N . THR A 1 103 ? -17.807 -9.119 -1.227 1.00 98.00 103 THR A N 1
ATOM 876 C CA . THR A 1 103 ? -17.642 -7.733 -0.756 1.00 98.00 103 THR A CA 1
ATOM 877 C C . THR A 1 103 ? -16.325 -7.120 -1.235 1.00 98.00 103 THR A C 1
ATOM 879 O O . THR A 1 103 ? -16.315 -5.958 -1.647 1.00 98.00 103 THR A O 1
ATOM 882 N N . VAL A 1 104 ? -15.228 -7.885 -1.275 1.00 97.62 104 VAL A N 1
ATOM 883 C CA . VAL A 1 104 ? -13.962 -7.432 -1.886 1.00 97.62 104 VAL A CA 1
ATOM 884 C C . VAL A 1 104 ? -14.150 -7.158 -3.382 1.00 97.62 104 VAL A C 1
ATOM 886 O O . VAL A 1 104 ? -13.792 -6.085 -3.858 1.00 97.62 104 VAL A O 1
ATOM 889 N N . ILE A 1 105 ? -14.777 -8.078 -4.123 1.00 97.12 105 ILE A N 1
ATOM 890 C CA . ILE A 1 105 ? -15.049 -7.910 -5.561 1.00 97.12 105 ILE A CA 1
ATOM 891 C C . ILE A 1 105 ? -15.935 -6.682 -5.835 1.00 97.12 105 ILE A C 1
ATOM 893 O O . ILE A 1 105 ? -15.632 -5.886 -6.719 1.00 97.12 105 ILE A O 1
ATOM 897 N N . ILE A 1 106 ? -17.015 -6.505 -5.073 1.00 97.12 106 ILE A N 1
ATOM 898 C CA . ILE A 1 106 ? -17.966 -5.399 -5.237 1.00 97.12 106 ILE A CA 1
ATOM 899 C C . ILE A 1 106 ? -17.289 -4.060 -4.946 1.00 97.12 106 ILE A C 1
ATOM 901 O O . ILE A 1 106 ? -17.453 -3.103 -5.699 1.00 97.12 106 ILE A O 1
ATOM 905 N N . THR A 1 107 ? -16.510 -3.970 -3.870 1.00 97.19 107 THR A N 1
ATOM 906 C CA . THR A 1 107 ? -15.830 -2.712 -3.531 1.00 97.19 107 THR A CA 1
ATOM 907 C C . THR A 1 107 ? -14.723 -2.362 -4.522 1.00 97.19 107 THR A C 1
ATOM 909 O O . THR A 1 107 ? -14.477 -1.182 -4.778 1.00 97.19 107 THR A O 1
ATOM 912 N N . ASP A 1 108 ? -14.116 -3.355 -5.169 1.00 95.31 108 ASP A N 1
ATOM 913 C CA . ASP A 1 108 ? -13.104 -3.146 -6.202 1.00 95.31 108 ASP A CA 1
ATOM 914 C C . ASP A 1 108 ? -13.632 -2.433 -7.464 1.00 95.31 108 ASP A C 1
ATOM 916 O O . ASP A 1 108 ? -12.857 -1.820 -8.201 1.00 95.31 108 ASP A O 1
ATOM 920 N N . PHE A 1 109 ? -14.953 -2.376 -7.679 1.00 95.69 109 PHE A N 1
ATOM 921 C CA . PHE A 1 109 ? -15.532 -1.515 -8.719 1.00 95.69 109 PHE A CA 1
ATOM 922 C C . PHE A 1 109 ? -15.129 -0.045 -8.562 1.00 95.69 109 PHE A C 1
ATOM 924 O O . PHE A 1 109 ? -14.995 0.650 -9.567 1.00 95.69 109 PHE A O 1
ATOM 931 N N . VAL A 1 110 ? -14.869 0.433 -7.338 1.00 97.50 110 VAL A N 1
ATOM 932 C CA . VAL A 1 110 ? -14.358 1.795 -7.106 1.00 97.50 110 VAL A CA 1
ATOM 933 C C . VAL A 1 110 ? -12.991 1.985 -7.772 1.00 97.50 110 VAL A C 1
ATOM 935 O O . VAL A 1 110 ? -12.746 3.024 -8.387 1.00 97.50 110 VAL A O 1
ATOM 938 N N . TYR A 1 111 ? -12.117 0.975 -7.703 1.00 97.81 111 TYR A N 1
ATOM 939 C CA . TYR A 1 111 ? -10.803 0.995 -8.348 1.00 97.81 111 TYR A CA 1
ATOM 940 C C . TYR A 1 111 ? -10.921 1.017 -9.869 1.00 97.81 111 TYR A C 1
ATOM 942 O O . TYR A 1 111 ? -10.354 1.887 -10.534 1.00 97.81 111 TYR A O 1
ATOM 950 N N . VAL A 1 112 ? -11.711 0.094 -10.421 1.00 96.81 112 VAL A N 1
ATOM 951 C CA . VAL A 1 112 ? -11.924 -0.012 -11.869 1.00 96.81 112 VAL A CA 1
ATOM 952 C C . VAL A 1 112 ? -12.580 1.255 -12.419 1.00 96.81 112 VAL A C 1
ATOM 954 O O . VAL A 1 112 ? -12.166 1.755 -13.465 1.00 96.81 112 VAL A O 1
ATOM 957 N N . MET A 1 113 ? -13.548 1.826 -11.697 1.00 96.31 113 MET A N 1
ATOM 958 C CA . MET A 1 113 ? -14.176 3.099 -12.047 1.00 96.31 113 MET A CA 1
ATOM 959 C C . MET A 1 113 ? -13.145 4.230 -12.086 1.00 96.31 113 MET A C 1
ATOM 961 O O . MET A 1 113 ? -13.091 4.964 -13.072 1.00 96.31 113 MET A O 1
ATOM 965 N N . ALA A 1 114 ? -12.289 4.354 -11.067 1.00 97.56 114 ALA A N 1
ATOM 966 C CA . ALA A 1 114 ? -11.231 5.361 -11.051 1.00 97.56 114 ALA A CA 1
ATOM 967 C C . ALA A 1 114 ? -10.292 5.216 -12.263 1.00 97.56 114 ALA A C 1
ATOM 969 O O . ALA A 1 114 ? -10.008 6.201 -12.948 1.00 97.56 114 ALA A O 1
ATOM 970 N N . CYS A 1 115 ? -9.874 3.986 -12.583 1.00 97.06 115 CYS A N 1
ATOM 971 C CA . CYS A 1 115 ? -9.047 3.687 -13.754 1.00 97.06 115 CYS A CA 1
ATOM 972 C C . CYS A 1 115 ? -9.756 4.047 -15.067 1.00 97.06 115 CYS A C 1
ATOM 974 O O . CYS A 1 115 ? -9.149 4.627 -15.968 1.00 97.06 115 CYS A O 1
ATOM 976 N N . PHE A 1 116 ? -11.049 3.740 -15.185 1.00 95.50 116 PHE A N 1
ATOM 977 C CA . PHE A 1 116 ? -11.838 4.054 -16.374 1.00 95.50 116 PHE A CA 1
ATOM 978 C C . PHE A 1 116 ? -12.007 5.565 -16.579 1.00 95.50 116 PHE A C 1
ATOM 980 O O . PHE A 1 116 ? -11.960 6.050 -17.711 1.00 95.50 116 PHE A O 1
ATOM 987 N N . ILE A 1 117 ? -12.153 6.337 -15.500 1.00 95.44 117 ILE A N 1
ATOM 988 C CA . ILE A 1 117 ? -12.190 7.796 -15.614 1.00 95.44 117 ILE A CA 1
ATOM 989 C C . ILE A 1 117 ? -10.812 8.318 -16.048 1.00 95.44 117 ILE A C 1
ATOM 991 O O . ILE A 1 117 ? -10.745 9.136 -16.961 1.00 95.44 117 ILE A O 1
ATOM 995 N N . TRP A 1 118 ? -9.709 7.798 -15.497 1.00 94.19 118 TRP A N 1
ATOM 996 C CA . TRP A 1 118 ? -8.355 8.113 -15.980 1.00 94.19 118 TRP A CA 1
ATOM 997 C C . TRP A 1 118 ? -8.186 7.836 -17.480 1.00 94.19 118 TRP A C 1
ATOM 999 O O . TRP A 1 118 ? -7.687 8.698 -18.207 1.00 94.19 118 TRP A O 1
ATOM 1009 N N . TYR A 1 119 ? -8.671 6.686 -17.959 1.00 94.25 119 TYR A N 1
ATOM 1010 C CA . TYR A 1 119 ? -8.689 6.329 -19.380 1.00 94.25 119 TYR A CA 1
ATOM 1011 C C . TYR A 1 119 ? -9.399 7.390 -20.231 1.00 94.25 119 TYR A C 1
ATOM 1013 O O . TYR A 1 119 ? -8.854 7.872 -21.222 1.00 94.25 119 TYR A O 1
ATOM 1021 N N . LYS A 1 120 ? -10.605 7.802 -19.825 1.00 92.62 120 LYS A N 1
ATOM 1022 C CA . LYS A 1 120 ? -11.404 8.790 -20.566 1.00 92.62 120 LYS A CA 1
ATOM 1023 C C . LYS A 1 120 ? -10.804 10.194 -20.570 1.00 92.62 120 LYS A C 1
ATOM 1025 O O . LYS A 1 120 ? -11.215 11.018 -21.380 1.00 92.62 120 LYS A O 1
ATOM 1030 N N . MET A 1 121 ? -9.870 10.486 -19.670 1.00 85.44 121 MET A N 1
ATOM 1031 C CA . MET A 1 121 ? -9.350 11.838 -19.469 1.00 85.44 121 MET A CA 1
ATOM 1032 C C . MET A 1 121 ? -8.086 12.159 -20.248 1.00 85.44 121 MET A C 1
ATOM 1034 O O . MET A 1 121 ? -7.704 13.329 -20.293 1.00 85.44 121 MET A O 1
ATOM 1038 N N . HIS A 1 122 ? -7.449 11.164 -20.859 1.00 82.56 122 HIS A N 1
ATOM 1039 C CA . HIS A 1 122 ? -6.253 11.380 -21.655 1.00 82.56 122 HIS A CA 1
ATOM 1040 C C . HIS A 1 122 ? -6.583 11.390 -23.151 1.00 82.56 122 HIS A C 1
ATOM 1042 O O . HIS A 1 122 ? -7.147 10.430 -23.672 1.00 82.56 122 HIS A O 1
ATOM 1048 N N . ASN A 1 123 ? -6.185 12.461 -23.845 1.00 83.31 123 ASN A N 1
ATOM 1049 C CA . ASN A 1 123 ? -6.447 12.622 -25.280 1.00 83.31 123 ASN A CA 1
ATOM 1050 C C . ASN A 1 123 ? -5.650 11.625 -26.132 1.00 83.31 123 ASN A C 1
ATOM 1052 O O . ASN A 1 123 ? -6.122 11.177 -27.174 1.00 83.31 123 ASN A O 1
ATOM 1056 N N . ASN A 1 124 ? -4.446 11.254 -25.687 1.00 90.44 124 ASN A N 1
ATOM 1057 C CA . ASN A 1 124 ? -3.653 10.234 -26.358 1.00 90.44 124 ASN A CA 1
ATOM 1058 C C . ASN A 1 124 ? -4.208 8.843 -26.009 1.00 90.44 124 ASN A C 1
ATOM 1060 O O . ASN A 1 124 ? -4.044 8.365 -24.885 1.00 90.44 124 ASN A O 1
ATOM 1064 N N . ARG A 1 125 ? -4.858 8.211 -26.997 1.00 90.00 125 ARG A N 1
ATOM 1065 C CA . ARG A 1 125 ? -5.511 6.897 -26.881 1.00 90.00 125 ARG A CA 1
ATOM 1066 C C . ARG A 1 125 ? -4.552 5.786 -26.458 1.00 90.00 125 ARG A C 1
ATOM 1068 O O . ARG A 1 125 ? -4.967 4.895 -25.719 1.00 90.00 125 ARG A O 1
ATOM 1075 N N . LEU A 1 126 ? -3.303 5.823 -26.922 1.00 91.25 126 LEU A N 1
ATOM 1076 C CA . LEU A 1 126 ? -2.298 4.836 -26.541 1.00 91.25 126 LEU A CA 1
ATOM 1077 C C . LEU A 1 126 ? -1.972 4.976 -25.051 1.00 91.25 126 LEU A C 1
ATOM 1079 O O . LEU A 1 126 ? -2.110 4.016 -24.301 1.00 91.25 126 LEU A O 1
ATOM 1083 N N . LEU A 1 127 ? -1.639 6.189 -24.605 1.00 92.56 127 LEU A N 1
ATOM 1084 C CA . LEU A 1 127 ? -1.310 6.465 -23.205 1.00 92.56 127 LEU A CA 1
ATOM 1085 C C . LEU A 1 127 ? -2.464 6.134 -22.250 1.00 92.56 127 LEU A C 1
ATOM 1087 O O . LEU A 1 127 ? -2.240 5.475 -21.234 1.00 92.56 127 LEU A O 1
ATOM 1091 N N . SER A 1 128 ? -3.701 6.540 -22.565 1.00 93.31 128 SER A N 1
ATOM 1092 C CA . SER A 1 128 ? -4.858 6.203 -21.724 1.00 93.31 128 SER A CA 1
ATOM 1093 C C . SER A 1 128 ? -5.104 4.703 -21.653 1.00 93.31 128 SER A C 1
ATOM 1095 O O . SER A 1 128 ? -5.342 4.190 -20.559 1.00 93.31 128 SER A O 1
ATOM 1097 N N . LYS A 1 129 ? -5.069 3.996 -22.792 1.00 94.38 129 LYS A N 1
ATOM 1098 C CA . LYS A 1 129 ? -5.290 2.541 -22.846 1.00 94.38 129 LYS A CA 1
ATOM 1099 C C . LYS A 1 129 ? -4.203 1.801 -22.065 1.00 94.38 129 LYS A C 1
ATOM 1101 O O . LYS A 1 129 ? -4.529 0.948 -21.245 1.00 94.38 129 LYS A O 1
ATOM 1106 N N . SER A 1 130 ? -2.939 2.173 -22.255 1.00 95.25 130 SER A N 1
ATOM 1107 C CA . SER A 1 130 ? -1.802 1.605 -21.528 1.00 95.25 130 SER A CA 1
ATOM 1108 C C . SER A 1 130 ? -1.920 1.826 -20.022 1.00 95.25 130 SER A C 1
ATOM 1110 O O . SER A 1 130 ? -1.807 0.870 -19.260 1.00 95.25 130 SER A O 1
ATOM 1112 N N . LEU A 1 131 ? -2.224 3.053 -19.578 1.00 96.75 131 LEU A N 1
ATOM 1113 C CA . LEU A 1 131 ? -2.411 3.352 -18.156 1.00 96.75 131 LEU A CA 1
ATOM 1114 C C . LEU A 1 131 ? -3.551 2.532 -17.544 1.00 96.75 131 LEU A C 1
ATOM 1116 O O . LEU A 1 131 ? -3.390 1.951 -16.473 1.00 96.75 131 LEU A O 1
ATOM 1120 N N . PHE A 1 132 ? -4.691 2.470 -18.232 1.00 97.06 132 PHE A N 1
ATOM 1121 C CA . PHE A 1 132 ? -5.845 1.694 -17.790 1.00 97.06 132 PHE A CA 1
ATOM 1122 C C . PHE A 1 132 ? -5.499 0.221 -17.596 1.00 97.06 132 PHE A C 1
ATOM 1124 O O . PHE A 1 132 ? -5.766 -0.335 -16.535 1.00 97.06 132 PHE A O 1
ATOM 1131 N N . LEU A 1 133 ? -4.882 -0.400 -18.603 1.00 96.50 133 LEU A N 1
ATOM 1132 C CA . LEU A 1 133 ? -4.555 -1.820 -18.565 1.00 96.50 133 LEU A CA 1
ATOM 1133 C C . LEU A 1 133 ? -3.482 -2.133 -17.517 1.00 96.50 133 LEU A C 1
ATOM 1135 O O . LEU A 1 133 ? -3.629 -3.117 -16.802 1.00 96.50 133 LEU A O 1
ATOM 1139 N N . LEU A 1 134 ? -2.450 -1.294 -17.367 1.00 97.50 134 LEU A N 1
ATOM 1140 C CA . LEU A 1 134 ? -1.419 -1.479 -16.336 1.00 97.50 134 LEU A CA 1
ATOM 1141 C C . LEU A 1 134 ? -1.999 -1.415 -14.915 1.00 97.50 134 LEU A C 1
ATOM 1143 O O . LEU A 1 134 ? -1.606 -2.199 -14.057 1.00 97.50 134 LEU A O 1
ATOM 1147 N N . LEU A 1 135 ? -2.949 -0.509 -14.666 1.00 97.50 135 LEU A N 1
ATOM 1148 C CA . LEU A 1 135 ? -3.610 -0.394 -13.365 1.00 97.50 135 LEU A CA 1
ATOM 1149 C C . LEU A 1 135 ? -4.589 -1.553 -13.119 1.00 97.50 135 LEU A C 1
ATOM 1151 O O . LEU A 1 135 ? -4.501 -2.238 -12.105 1.00 97.50 135 LEU A O 1
ATOM 1155 N N . VAL A 1 136 ? -5.496 -1.824 -14.060 1.00 95.94 136 VAL A N 1
ATOM 1156 C CA . VAL A 1 136 ? -6.550 -2.845 -13.907 1.00 95.94 136 VAL A CA 1
ATOM 1157 C C . VAL A 1 136 ? -5.977 -4.264 -13.853 1.00 95.94 136 VAL A C 1
ATOM 1159 O O . VAL A 1 136 ? -6.469 -5.092 -13.090 1.00 95.94 136 VAL A O 1
ATOM 1162 N N . LEU A 1 137 ? -4.919 -4.547 -14.617 1.00 95.75 137 LEU A N 1
ATOM 1163 C CA . LEU A 1 137 ? -4.237 -5.844 -14.608 1.00 95.75 137 LEU A CA 1
ATOM 1164 C C . LEU A 1 137 ? -3.119 -5.920 -13.559 1.00 95.75 137 LEU A C 1
ATOM 1166 O O . LEU A 1 137 ? -2.341 -6.873 -13.591 1.00 95.75 137 LEU A O 1
ATOM 1170 N N . ASN A 1 138 ? -3.014 -4.943 -12.646 1.00 97.06 138 ASN A N 1
ATOM 1171 C CA . ASN A 1 138 ? -1.963 -4.912 -11.635 1.00 97.06 138 ASN A CA 1
ATOM 1172 C C . ASN A 1 138 ? -1.967 -6.202 -10.805 1.00 97.06 138 ASN A C 1
ATOM 1174 O O . ASN A 1 138 ? -2.855 -6.462 -9.986 1.00 97.06 138 ASN A O 1
ATOM 1178 N N . VAL A 1 139 ? -0.932 -7.009 -11.019 1.00 96.62 139 VAL A N 1
ATOM 1179 C CA . VAL A 1 139 ? -0.876 -8.360 -10.471 1.00 96.62 139 VAL A CA 1
ATOM 1180 C C . VAL A 1 139 ? -0.722 -8.364 -8.946 1.00 96.62 139 VAL A C 1
ATOM 1182 O O . VAL A 1 139 ? -1.216 -9.263 -8.271 1.00 96.62 139 VAL A O 1
ATOM 1185 N N . GLY A 1 140 ? -0.104 -7.329 -8.371 1.00 96.44 140 GLY A N 1
ATOM 1186 C CA . GLY A 1 140 ? 0.048 -7.203 -6.925 1.00 96.44 140 GLY A CA 1
ATOM 1187 C C . GLY A 1 140 ? -1.270 -6.942 -6.208 1.00 96.44 140 GLY A C 1
ATOM 1188 O O . GLY A 1 140 ? -1.540 -7.588 -5.198 1.00 96.44 140 GLY A O 1
ATOM 1189 N N . LEU A 1 141 ? -2.127 -6.070 -6.747 1.00 96.44 141 LEU A N 1
ATOM 1190 C CA . LEU A 1 141 ? -3.483 -5.883 -6.219 1.00 96.44 141 LEU A CA 1
ATOM 1191 C C . LEU A 1 141 ? -4.312 -7.163 -6.340 1.00 96.44 141 LEU A C 1
ATOM 1193 O O . LEU A 1 141 ? -4.999 -7.543 -5.392 1.00 96.44 141 LEU A O 1
ATOM 1197 N N . PHE A 1 142 ? -4.200 -7.873 -7.465 1.00 96.31 142 PHE A N 1
ATOM 1198 C CA . PHE A 1 142 ? -4.850 -9.172 -7.631 1.00 96.31 142 PHE A CA 1
ATOM 1199 C C . PHE A 1 142 ? -4.416 -10.174 -6.547 1.00 96.31 142 PHE A C 1
ATOM 1201 O O . PHE A 1 142 ? -5.268 -10.784 -5.898 1.00 96.31 142 PHE A O 1
ATOM 1208 N N . TYR A 1 143 ? -3.113 -10.292 -6.279 1.00 96.31 143 TYR A N 1
ATOM 1209 C CA . TYR A 1 143 ? -2.587 -11.174 -5.234 1.00 96.31 143 TYR A CA 1
ATOM 1210 C C . TYR A 1 143 ? -3.071 -10.811 -3.839 1.00 96.31 143 TYR A C 1
ATOM 1212 O O . TYR A 1 143 ? -3.495 -11.693 -3.091 1.00 96.31 143 TYR A O 1
ATOM 1220 N N . VAL A 1 144 ? -2.988 -9.533 -3.477 1.00 95.81 144 VAL A N 1
ATOM 1221 C CA . VAL A 1 144 ? -3.246 -9.103 -2.104 1.00 95.81 144 VAL A CA 1
ATOM 1222 C C . VAL A 1 144 ? -4.745 -9.112 -1.786 1.00 95.81 144 VAL A C 1
ATOM 1224 O O . VAL A 1 144 ? -5.128 -9.495 -0.682 1.00 95.81 144 VAL A O 1
ATOM 1227 N N . ASP A 1 145 ? -5.601 -8.783 -2.750 1.00 96.12 145 ASP A N 1
ATOM 1228 C CA . ASP A 1 145 ? -7.039 -8.703 -2.498 1.00 96.12 145 ASP A CA 1
ATOM 1229 C C . ASP A 1 145 ? -7.764 -10.004 -2.852 1.00 96.12 145 ASP A C 1
ATOM 1231 O O . ASP A 1 145 ? -8.485 -10.567 -2.027 1.00 96.12 145 ASP A O 1
ATOM 1235 N N . SER A 1 146 ? -7.562 -10.518 -4.071 1.00 94.94 146 SER A N 1
ATOM 1236 C CA . SER A 1 146 ? -8.365 -11.634 -4.603 1.00 94.94 146 SER A CA 1
ATOM 1237 C C . SER A 1 146 ? -7.898 -12.997 -4.105 1.00 94.94 146 SER A C 1
ATOM 1239 O O . SER A 1 146 ? -8.711 -13.910 -4.010 1.00 94.94 146 SER A O 1
ATOM 1241 N N . ILE A 1 147 ? -6.617 -13.130 -3.746 1.00 94.94 147 ILE A N 1
ATOM 1242 C CA . ILE A 1 147 ? -6.071 -14.359 -3.164 1.00 94.94 147 ILE A CA 1
ATOM 1243 C C . ILE A 1 147 ? -5.884 -14.145 -1.661 1.00 94.94 147 ILE A C 1
ATOM 1245 O O . ILE A 1 147 ? -6.719 -14.587 -0.878 1.00 94.94 147 ILE A O 1
ATOM 1249 N N . HIS A 1 148 ? -4.893 -13.355 -1.241 1.00 94.56 148 HIS A N 1
ATOM 1250 C CA . HIS A 1 148 ? -4.515 -13.178 0.169 1.00 94.56 148 HIS A CA 1
ATOM 1251 C C . HIS A 1 148 ? -5.643 -12.665 1.088 1.00 94.56 148 HIS A C 1
ATOM 1253 O O . HIS A 1 148 ? -5.595 -12.951 2.286 1.00 94.56 148 HIS A O 1
ATOM 1259 N N . PHE A 1 149 ? -6.668 -12.022 0.515 1.00 96.31 149 PHE A N 1
ATOM 1260 C CA . PHE A 1 149 ? -7.842 -11.439 1.163 1.00 96.31 149 PHE A CA 1
ATOM 1261 C C . PHE A 1 149 ? -7.550 -10.126 1.893 1.00 96.31 149 PHE A C 1
ATOM 1263 O O . PHE A 1 149 ? -7.201 -10.114 3.070 1.00 96.31 149 PHE A O 1
ATOM 1270 N N . GLN A 1 150 ? -7.732 -9.012 1.186 1.00 95.69 150 GLN A N 1
ATOM 1271 C CA . GLN A 1 150 ? -7.700 -7.657 1.731 1.00 95.69 150 GLN A CA 1
ATOM 1272 C C . GLN A 1 150 ? -8.603 -6.734 0.908 1.00 95.69 150 GLN A C 1
ATOM 1274 O O . GLN A 1 150 ? -8.987 -7.046 -0.217 1.00 95.69 150 GLN A O 1
ATOM 1279 N N . TYR A 1 151 ? -8.903 -5.566 1.469 1.00 97.19 151 TYR A N 1
ATOM 1280 C CA . TYR A 1 151 ? -9.630 -4.508 0.780 1.00 97.19 151 TYR A CA 1
ATOM 1281 C C . TYR A 1 151 ? -8.699 -3.352 0.366 1.00 97.19 151 TYR A C 1
ATOM 1283 O O . TYR A 1 151 ? -8.866 -2.229 0.842 1.00 97.19 151 TYR A O 1
ATOM 1291 N N . ASN A 1 152 ? -7.681 -3.585 -0.472 1.00 97.00 152 ASN A N 1
ATOM 1292 C CA . ASN A 1 152 ? -6.806 -2.491 -0.926 1.00 97.00 152 ASN A CA 1
ATOM 1293 C C . ASN A 1 152 ? -7.303 -1.800 -2.191 1.00 97.00 152 ASN A C 1
ATOM 1295 O O . ASN A 1 152 ? -7.122 -0.591 -2.314 1.00 97.00 152 ASN A O 1
ATOM 1299 N N . GLY A 1 153 ? -7.923 -2.526 -3.116 1.00 96.62 153 GLY A N 1
ATOM 1300 C CA . GLY A 1 153 ? -8.330 -2.038 -4.428 1.00 96.62 153 GLY A CA 1
ATOM 1301 C C . GLY A 1 153 ? -9.192 -0.794 -4.310 1.00 96.62 153 GLY A C 1
ATOM 1302 O O . GLY A 1 153 ? -8.813 0.267 -4.802 1.00 96.62 153 GLY A O 1
ATOM 1303 N N . PHE A 1 154 ? -10.285 -0.858 -3.545 1.00 97.06 154 PHE A N 1
ATOM 1304 C CA . PHE A 1 154 ? -11.157 0.304 -3.351 1.00 97.06 154 PHE A CA 1
ATOM 1305 C C . PHE A 1 154 ? -10.439 1.490 -2.679 1.00 97.06 154 PHE A C 1
ATOM 1307 O O . PHE A 1 154 ? -10.690 2.639 -3.044 1.00 97.06 154 PHE A O 1
ATOM 1314 N N . LEU A 1 155 ? -9.505 1.234 -1.751 1.00 98.31 155 LEU A N 1
ATOM 1315 C CA . LEU A 1 155 ? -8.697 2.275 -1.104 1.00 98.31 155 LEU A CA 1
ATOM 1316 C C . LEU A 1 155 ? -7.779 2.969 -2.116 1.00 98.31 155 LEU A C 1
ATOM 1318 O O . LEU A 1 155 ? -7.725 4.198 -2.174 1.00 98.31 155 LEU A O 1
ATOM 1322 N N . PHE A 1 156 ? -7.108 2.195 -2.969 1.00 98.56 156 PHE A N 1
ATOM 1323 C CA . PHE A 1 156 ? -6.356 2.741 -4.095 1.00 98.56 156 PHE A CA 1
ATOM 1324 C C . PHE A 1 156 ? -7.269 3.418 -5.120 1.00 98.56 156 PHE A C 1
ATOM 1326 O O . PHE A 1 156 ? -6.856 4.393 -5.736 1.00 98.56 156 PHE A O 1
ATOM 1333 N N . GLY A 1 157 ? -8.523 2.989 -5.262 1.00 98.44 157 GLY A N 1
ATOM 1334 C CA . GLY A 1 157 ? -9.530 3.666 -6.076 1.00 98.44 157 GLY A CA 1
ATOM 1335 C C . GLY A 1 157 ? -9.814 5.077 -5.564 1.00 98.44 157 GLY A C 1
ATOM 1336 O O . GLY A 1 157 ? -9.764 6.032 -6.336 1.00 98.44 157 GLY A O 1
ATOM 1337 N N . ILE A 1 158 ? -10.008 5.236 -4.250 1.00 98.69 158 ILE A N 1
ATOM 1338 C CA . ILE A 1 158 ? -10.153 6.553 -3.607 1.00 98.69 158 ILE A CA 1
ATOM 1339 C C . ILE A 1 158 ? -8.886 7.401 -3.813 1.00 98.69 158 ILE A C 1
ATOM 1341 O O . ILE A 1 158 ? -8.994 8.588 -4.128 1.00 98.69 158 ILE A O 1
ATOM 1345 N N . LEU A 1 159 ? -7.690 6.806 -3.705 1.00 98.62 159 LEU A N 1
ATOM 1346 C CA . LEU A 1 159 ? -6.426 7.499 -3.987 1.00 98.62 159 LEU A CA 1
ATOM 1347 C C . LEU A 1 159 ? -6.354 7.991 -5.444 1.00 98.62 159 LEU A C 1
ATOM 1349 O O . LEU A 1 159 ? -6.036 9.153 -5.693 1.00 98.62 159 LEU A O 1
ATOM 1353 N N . LEU A 1 160 ? -6.697 7.137 -6.410 1.00 98.44 160 LEU A N 1
ATOM 1354 C CA . LEU A 1 160 ? -6.699 7.482 -7.833 1.00 98.44 160 LEU A CA 1
ATOM 1355 C C . LEU A 1 160 ? -7.727 8.569 -8.164 1.00 98.44 160 LEU A C 1
ATOM 1357 O O . LEU A 1 160 ? -7.441 9.430 -8.998 1.00 98.44 160 LEU A O 1
ATOM 1361 N N . LEU A 1 161 ? -8.892 8.564 -7.508 1.00 98.62 161 LEU A N 1
ATOM 1362 C CA . LEU A 1 161 ? -9.884 9.636 -7.618 1.00 98.62 161 LEU A CA 1
ATOM 1363 C C . LEU A 1 161 ? -9.369 10.944 -7.004 1.00 98.62 161 LEU A C 1
ATOM 1365 O O . LEU A 1 161 ? -9.547 12.003 -7.601 1.00 98.62 161 LEU A O 1
ATOM 1369 N N . SER A 1 162 ? -8.673 10.884 -5.863 1.00 98.56 162 SER A N 1
ATOM 1370 C CA . SER A 1 162 ? -8.012 12.052 -5.268 1.00 98.56 162 SER A CA 1
ATOM 1371 C C . SER A 1 162 ? -7.013 12.678 -6.246 1.00 98.56 162 SER A C 1
ATOM 1373 O O . SER A 1 162 ? -7.076 13.881 -6.514 1.00 98.56 162 SER A O 1
ATOM 1375 N N . PHE A 1 163 ? -6.151 11.857 -6.852 1.00 98.06 163 PHE A N 1
ATOM 1376 C CA . PHE A 1 163 ? -5.193 12.302 -7.864 1.00 98.06 163 PHE A CA 1
ATOM 1377 C C . PHE A 1 163 ? -5.884 12.895 -9.087 1.00 98.06 163 PHE A C 1
ATOM 1379 O O . PHE A 1 163 ? -5.460 13.933 -9.586 1.00 98.06 163 PHE A O 1
ATOM 1386 N N . LEU A 1 164 ? -6.965 12.271 -9.555 1.00 96.50 164 LEU A N 1
ATOM 1387 C CA . LEU A 1 164 ? -7.734 12.758 -10.692 1.00 96.50 164 LEU A CA 1
ATOM 1388 C C . LEU A 1 164 ? -8.356 14.134 -10.412 1.00 96.50 164 LEU A C 1
ATOM 1390 O O . LEU A 1 164 ? -8.281 15.026 -11.256 1.00 96.50 164 LEU A O 1
ATOM 1394 N N . CYS A 1 165 ? -8.951 14.325 -9.232 1.00 97.25 165 CYS A N 1
ATOM 1395 C CA . CYS A 1 165 ? -9.498 15.615 -8.823 1.00 97.25 165 CYS A CA 1
ATOM 1396 C C . CYS A 1 165 ? -8.412 16.695 -8.798 1.00 97.25 165 CYS A C 1
ATOM 1398 O O . CYS A 1 165 ? -8.635 17.779 -9.330 1.00 97.25 165 CYS A O 1
ATOM 1400 N N . ILE A 1 166 ? -7.229 16.391 -8.253 1.00 95.88 166 ILE A N 1
ATOM 1401 C CA . ILE A 1 166 ? -6.078 17.310 -8.249 1.00 95.88 166 ILE A CA 1
ATOM 1402 C C . ILE A 1 166 ? -5.624 17.614 -9.682 1.00 95.88 166 ILE A C 1
ATOM 1404 O O . ILE A 1 166 ? -5.466 18.778 -10.036 1.00 95.88 166 ILE A O 1
ATOM 1408 N N . TYR A 1 167 ? -5.500 16.596 -10.538 1.00 94.12 167 TYR A N 1
ATOM 1409 C CA . TYR A 1 167 ? -5.144 16.757 -11.951 1.00 94.12 167 TYR A CA 1
ATOM 1410 C C . TYR A 1 167 ? -6.123 17.668 -12.712 1.00 94.12 167 TYR A C 1
ATOM 1412 O O . TYR A 1 167 ? -5.725 18.402 -13.6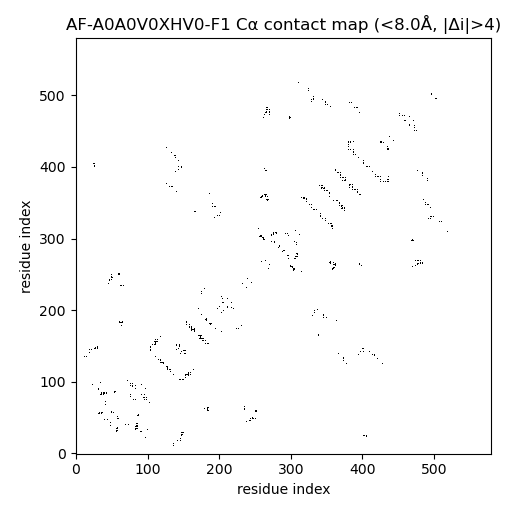14 1.00 94.12 167 TYR A O 1
ATOM 1420 N N . LYS A 1 168 ? -7.405 17.646 -12.334 1.00 93.38 168 LYS A N 1
ATOM 1421 C CA . LYS A 1 168 ? -8.468 18.497 -12.891 1.00 93.38 168 LYS A CA 1
ATOM 1422 C C . LYS A 1 168 ? -8.659 19.825 -12.152 1.00 93.38 168 LYS A C 1
ATOM 1424 O O . LYS A 1 168 ? -9.636 20.517 -12.415 1.00 93.38 168 LYS A O 1
ATOM 1429 N N . ASN A 1 169 ? -7.749 20.192 -11.249 1.00 92.69 169 ASN A N 1
ATOM 1430 C CA . ASN A 1 169 ? -7.814 21.394 -10.410 1.00 92.69 169 ASN A CA 1
ATOM 1431 C C . ASN A 1 169 ? -9.009 21.456 -9.431 1.00 92.69 169 ASN A C 1
ATOM 1433 O O . ASN A 1 169 ? -9.249 22.492 -8.809 1.00 92.69 169 ASN A O 1
ATOM 1437 N N . TYR A 1 170 ? -9.716 20.348 -9.184 1.00 95.75 170 TYR A N 1
ATOM 1438 C CA . TYR A 1 170 ? -10.690 20.213 -8.091 1.00 95.75 170 TYR A CA 1
ATOM 1439 C C . TYR A 1 170 ? -9.977 19.941 -6.754 1.00 95.75 170 TYR A C 1
ATOM 1441 O O . TYR A 1 170 ? -10.191 18.919 -6.098 1.00 95.75 170 TYR A O 1
ATOM 1449 N N . MET A 1 171 ? -9.109 20.871 -6.347 1.00 94.94 171 MET A N 1
ATOM 1450 C CA . MET A 1 171 ? -8.145 20.708 -5.249 1.00 94.94 171 MET A CA 1
ATOM 1451 C C . MET A 1 171 ? -8.790 20.315 -3.915 1.00 94.94 171 MET A C 1
ATOM 1453 O O . MET A 1 171 ? -8.350 19.367 -3.269 1.00 94.94 171 MET A O 1
ATOM 1457 N N . VAL A 1 172 ? -9.862 21.003 -3.510 1.00 97.38 172 VAL A N 1
ATOM 1458 C CA . VAL A 1 172 ? -10.538 20.750 -2.222 1.00 97.38 172 VAL A CA 1
ATOM 1459 C C . VAL A 1 172 ? -11.179 19.362 -2.188 1.00 97.38 172 VAL A C 1
ATOM 1461 O O . VAL A 1 172 ? -11.069 18.668 -1.181 1.00 97.38 172 VAL A O 1
ATOM 1464 N N . LEU A 1 173 ? -11.800 18.927 -3.290 1.00 98.12 173 LEU A N 1
ATOM 1465 C CA . LEU A 1 173 ? -12.388 17.591 -3.392 1.00 98.12 173 LEU A CA 1
ATOM 1466 C C . LEU A 1 173 ? -11.304 16.507 -3.398 1.00 98.12 173 LEU A C 1
ATOM 1468 O O . LEU A 1 173 ? -11.428 15.513 -2.688 1.00 98.12 173 LEU A O 1
ATOM 1472 N N . GLY A 1 174 ? -10.213 16.725 -4.138 1.00 98.00 174 GLY A N 1
ATOM 1473 C CA . GLY A 1 174 ? -9.067 15.818 -4.134 1.00 98.00 174 GLY A CA 1
ATOM 1474 C C . GLY A 1 174 ? -8.469 15.653 -2.737 1.00 98.00 174 GLY A C 1
ATOM 1475 O O . GLY A 1 174 ? -8.206 14.530 -2.306 1.00 98.00 174 GLY A O 1
ATOM 1476 N N . PHE A 1 175 ? -8.338 16.750 -1.990 1.00 98.31 175 PHE A N 1
ATOM 1477 C CA . PHE A 1 175 ? -7.909 16.718 -0.594 1.00 98.31 175 PHE A CA 1
ATOM 1478 C C . PHE A 1 175 ? -8.918 16.003 0.312 1.00 98.31 175 PHE A C 1
ATOM 1480 O O . PHE A 1 175 ? -8.523 15.164 1.113 1.00 98.31 175 PHE A O 1
ATOM 1487 N N . ALA A 1 176 ? -10.219 16.264 0.155 1.00 98.62 176 ALA A N 1
ATOM 1488 C CA . ALA A 1 176 ? -11.267 15.593 0.924 1.00 98.62 176 ALA A CA 1
ATOM 1489 C C . ALA A 1 176 ? -11.238 14.067 0.742 1.00 98.62 176 ALA A C 1
ATOM 1491 O O . ALA A 1 176 ? -11.267 13.337 1.731 1.00 98.62 176 ALA A O 1
ATOM 1492 N N . LEU A 1 177 ? -11.097 13.582 -0.497 1.00 98.62 177 LEU A N 1
ATOM 1493 C CA . LEU A 1 177 ? -10.947 12.152 -0.791 1.00 98.62 177 LEU A CA 1
ATOM 1494 C C . LEU A 1 177 ? -9.708 11.550 -0.113 1.00 98.62 177 LEU A C 1
ATOM 1496 O O . LEU A 1 177 ? -9.772 10.444 0.419 1.00 98.62 177 LEU A O 1
ATOM 1500 N N . TYR A 1 178 ? -8.600 12.292 -0.074 1.00 98.56 178 TYR A N 1
ATOM 1501 C CA . TYR A 1 178 ? -7.394 11.858 0.627 1.00 98.56 178 TYR A CA 1
ATOM 1502 C C . TYR A 1 178 ? -7.580 11.799 2.152 1.00 98.56 178 TYR A C 1
ATOM 1504 O O . TYR A 1 178 ? -7.151 10.838 2.789 1.00 98.56 178 TYR A O 1
ATOM 1512 N N . ILE A 1 179 ? -8.272 12.771 2.754 1.00 98.44 179 ILE A N 1
ATOM 1513 C CA . ILE A 1 179 ? -8.592 12.719 4.187 1.00 98.44 179 ILE A CA 1
ATOM 1514 C C . ILE A 1 179 ? -9.516 11.533 4.498 1.00 98.44 179 ILE A C 1
ATOM 1516 O O . ILE A 1 179 ? -9.270 10.826 5.474 1.00 98.44 179 ILE A O 1
ATOM 1520 N N . ILE A 1 180 ? -10.522 11.248 3.661 1.00 98.44 180 ILE A N 1
ATOM 1521 C CA . ILE A 1 180 ? -11.347 10.032 3.795 1.00 98.44 180 ILE A CA 1
ATOM 1522 C C . ILE A 1 180 ? -10.453 8.787 3.774 1.00 98.44 180 ILE A C 1
ATOM 1524 O O . ILE A 1 180 ? -10.561 7.941 4.658 1.00 98.44 180 ILE A O 1
ATOM 1528 N N . LEU A 1 181 ? -9.527 8.700 2.818 1.00 98.38 181 LEU A N 1
ATOM 1529 C CA . LEU A 1 181 ? -8.591 7.585 2.700 1.00 98.38 181 LEU A CA 1
ATOM 1530 C C . LEU A 1 181 ? -7.716 7.400 3.954 1.00 98.38 181 LEU A C 1
ATOM 1532 O O . LEU A 1 181 ? -7.536 6.269 4.406 1.00 98.38 181 LEU A O 1
ATOM 1536 N N . LEU A 1 182 ? -7.226 8.487 4.561 1.00 97.19 182 LEU A N 1
ATOM 1537 C CA . LEU A 1 182 ? -6.474 8.436 5.823 1.00 97.19 182 LEU A CA 1
ATOM 1538 C C . LEU A 1 182 ? -7.296 7.851 6.976 1.00 97.19 182 LEU A C 1
ATOM 1540 O O . LEU A 1 182 ? -6.773 7.077 7.779 1.00 97.19 182 LEU A O 1
ATOM 1544 N N . HIS A 1 183 ? -8.586 8.188 7.040 1.00 97.50 183 HIS A N 1
ATOM 1545 C CA . HIS A 1 183 ? -9.525 7.629 8.017 1.00 97.50 183 HIS A CA 1
ATOM 1546 C C . HIS A 1 183 ? -9.958 6.193 7.693 1.00 97.50 183 HIS A C 1
ATOM 1548 O O . HIS A 1 183 ? -10.506 5.519 8.562 1.00 97.50 183 HIS A O 1
ATOM 1554 N N . MET A 1 184 ? -9.692 5.703 6.482 1.00 97.50 184 MET A N 1
ATOM 1555 C CA . MET A 1 184 ? -9.893 4.300 6.114 1.00 97.50 184 MET A CA 1
ATOM 1556 C C . MET A 1 184 ? -8.656 3.443 6.408 1.00 97.50 184 MET A C 1
ATOM 1558 O O . MET A 1 184 ? -8.768 2.310 6.863 1.00 97.50 184 MET A O 1
ATOM 1562 N N . LYS A 1 185 ? -7.444 3.942 6.159 1.00 95.75 185 LYS A N 1
ATOM 1563 C CA . LYS A 1 185 ? -6.225 3.168 6.424 1.00 95.75 185 LYS A CA 1
ATOM 1564 C C . LYS A 1 185 ? -5.053 4.091 6.723 1.00 95.75 185 LYS A C 1
ATOM 1566 O O . LYS A 1 185 ? -4.585 4.828 5.859 1.00 95.75 185 LYS A O 1
ATOM 1571 N N . HIS A 1 186 ? -4.518 3.980 7.939 1.00 92.56 186 HIS A N 1
ATOM 1572 C CA . HIS A 1 186 ? -3.411 4.819 8.408 1.00 92.56 186 HIS A CA 1
ATOM 1573 C C . HIS A 1 186 ? -2.108 4.611 7.615 1.00 92.56 186 HIS A C 1
ATOM 1575 O O . HIS A 1 186 ? -1.230 5.463 7.675 1.00 92.56 186 HIS A O 1
ATOM 1581 N N . LEU A 1 187 ? -1.994 3.539 6.818 1.00 92.31 187 LEU A N 1
ATOM 1582 C CA . LEU A 1 187 ? -0.900 3.334 5.859 1.00 92.31 187 LEU A CA 1
ATOM 1583 C C . LEU A 1 187 ? -0.691 4.549 4.938 1.00 92.31 187 LEU A C 1
ATOM 1585 O O . LEU A 1 187 ? 0.441 4.888 4.605 1.00 92.31 187 LEU A O 1
ATOM 1589 N N . PHE A 1 188 ? -1.771 5.229 4.543 1.00 96.06 188 PHE A N 1
ATOM 1590 C CA . PHE A 1 188 ? -1.680 6.389 3.657 1.00 96.06 188 PHE A CA 1
ATOM 1591 C C . PHE A 1 188 ? -1.132 7.640 4.350 1.00 96.06 188 PHE A C 1
ATOM 1593 O O . PHE A 1 188 ? -0.813 8.603 3.662 1.00 96.06 188 PHE A O 1
ATOM 1600 N N . LEU A 1 189 ? -0.925 7.621 5.676 1.00 94.38 189 LEU A N 1
ATOM 1601 C CA . LEU A 1 189 ? -0.257 8.706 6.404 1.00 94.38 189 LEU A CA 1
ATOM 1602 C C . LEU A 1 189 ? 1.149 8.978 5.855 1.00 94.38 189 LEU A C 1
ATOM 1604 O O . LEU A 1 189 ? 1.608 10.117 5.885 1.00 94.38 189 LEU A O 1
ATOM 1608 N N . TYR A 1 190 ? 1.795 7.965 5.276 1.00 90.75 190 TYR A N 1
ATOM 1609 C CA . TYR A 1 190 ? 3.076 8.098 4.583 1.00 90.75 190 TYR A CA 1
ATOM 1610 C C . TYR A 1 190 ? 3.046 9.059 3.388 1.00 90.75 190 TYR A C 1
ATOM 1612 O O . TYR A 1 190 ? 4.080 9.615 3.028 1.00 90.75 190 TYR A O 1
ATOM 1620 N N . LEU A 1 191 ? 1.873 9.300 2.795 1.00 95.31 191 LEU A N 1
ATOM 1621 C CA . LEU A 1 191 ? 1.693 10.256 1.702 1.00 95.31 191 LEU A CA 1
ATOM 1622 C C . LEU A 1 191 ? 1.359 11.669 2.208 1.00 95.31 191 LEU A C 1
ATOM 1624 O O . LEU A 1 191 ? 1.332 12.615 1.425 1.00 95.31 191 LEU A O 1
ATOM 1628 N N . ALA A 1 192 ? 1.108 11.853 3.509 1.00 95.19 192 ALA A N 1
ATOM 1629 C CA . ALA A 1 192 ? 0.645 13.131 4.047 1.00 95.19 192 ALA A CA 1
ATOM 1630 C C . ALA A 1 192 ? 1.659 14.268 3.872 1.00 95.19 192 ALA A C 1
ATOM 1632 O O . ALA A 1 192 ? 1.217 15.360 3.510 1.00 95.19 192 ALA A O 1
ATOM 1633 N N . PRO A 1 193 ? 2.981 14.050 4.040 1.00 93.50 193 PRO A N 1
ATOM 1634 C CA . PRO A 1 193 ? 3.973 15.081 3.746 1.00 93.50 193 PRO A CA 1
ATOM 1635 C C . PRO A 1 193 ? 3.899 15.565 2.294 1.00 93.50 193 PRO A C 1
ATOM 1637 O O . PRO A 1 193 ? 3.977 16.768 2.053 1.00 93.50 193 PRO A O 1
ATOM 1640 N N . ALA A 1 194 ? 3.648 14.655 1.346 1.00 93.44 194 ALA A N 1
ATOM 1641 C CA . ALA A 1 194 ? 3.501 15.002 -0.060 1.00 93.44 194 ALA A CA 1
ATOM 1642 C C . ALA A 1 194 ? 2.279 15.903 -0.304 1.00 93.44 194 ALA A C 1
ATOM 1644 O O . ALA A 1 194 ? 2.387 16.979 -0.893 1.00 93.44 194 ALA A O 1
ATOM 1645 N N . TYR A 1 195 ? 1.112 15.504 0.210 1.00 95.19 195 TYR A N 1
ATOM 1646 C CA . TYR A 1 195 ? -0.095 16.330 0.124 1.00 95.19 195 TYR A CA 1
ATOM 1647 C C . TYR A 1 195 ? 0.094 17.685 0.810 1.00 95.19 195 TYR A C 1
ATOM 1649 O O . TYR A 1 195 ? -0.287 18.706 0.247 1.00 95.19 195 TYR A O 1
ATOM 1657 N N . ALA A 1 196 ? 0.700 17.718 1.998 1.00 93.25 196 ALA A N 1
ATOM 1658 C CA . ALA A 1 196 ? 0.915 18.952 2.742 1.00 93.25 196 ALA A CA 1
ATOM 1659 C C . ALA A 1 196 ? 1.816 19.928 1.974 1.00 93.25 196 ALA A C 1
ATOM 1661 O O . ALA A 1 196 ? 1.432 21.079 1.772 1.00 93.25 196 ALA A O 1
ATOM 1662 N N . ALA A 1 197 ? 2.976 19.466 1.500 1.00 90.75 197 ALA A N 1
ATOM 1663 C CA . ALA A 1 197 ? 3.922 20.313 0.784 1.00 90.75 197 ALA A CA 1
ATOM 1664 C C . ALA A 1 197 ? 3.357 20.781 -0.569 1.00 90.75 197 ALA A C 1
ATOM 1666 O O . ALA A 1 197 ? 3.438 21.968 -0.890 1.00 90.75 197 ALA A O 1
ATOM 1667 N N . TYR A 1 198 ? 2.691 19.896 -1.320 1.00 91.38 198 TYR A N 1
ATOM 1668 C CA . TYR A 1 198 ? 2.044 20.278 -2.575 1.00 91.38 198 TYR A CA 1
ATOM 1669 C C . TYR A 1 198 ? 0.912 21.292 -2.351 1.00 91.38 198 TYR A C 1
ATOM 1671 O O . TYR A 1 198 ? 0.881 22.343 -2.982 1.00 91.38 198 TYR A O 1
ATOM 1679 N N . PHE A 1 199 ? -0.013 21.051 -1.421 1.00 92.75 199 PHE A N 1
ATOM 1680 C CA . PHE A 1 199 ? -1.112 21.994 -1.189 1.00 92.75 199 PHE A CA 1
ATOM 1681 C C . PHE A 1 199 ? -0.630 23.330 -0.622 1.00 92.75 199 PHE A C 1
ATOM 1683 O O . PHE A 1 199 ? -1.207 24.361 -0.962 1.00 92.75 199 PHE A O 1
ATOM 1690 N N . LEU A 1 200 ? 0.433 23.342 0.184 1.00 89.44 200 LEU A N 1
ATOM 1691 C CA . LEU A 1 200 ? 1.036 24.580 0.672 1.00 89.44 200 LEU A CA 1
ATOM 1692 C C . LEU A 1 200 ? 1.529 25.456 -0.489 1.00 89.44 200 LEU A C 1
ATOM 1694 O O . LEU A 1 200 ? 1.141 26.620 -0.580 1.00 89.44 200 LEU A O 1
ATOM 1698 N N . VAL A 1 201 ? 2.319 24.874 -1.394 1.00 85.44 201 VAL A N 1
ATOM 1699 C CA . VAL A 1 201 ? 2.969 25.589 -2.505 1.00 85.44 201 VAL A CA 1
ATOM 1700 C C . VAL A 1 201 ? 2.005 25.895 -3.656 1.00 85.44 201 VAL A C 1
ATOM 1702 O O . VAL A 1 201 ? 2.116 26.934 -4.298 1.00 85.44 201 VAL A O 1
ATOM 1705 N N . PHE A 1 202 ? 1.050 25.008 -3.942 1.00 85.25 202 PHE A N 1
ATOM 1706 C CA . PHE A 1 202 ? 0.227 25.095 -5.155 1.00 85.25 202 PHE A CA 1
ATOM 1707 C C . PHE A 1 202 ? -1.199 25.569 -4.916 1.00 85.25 202 PHE A C 1
ATOM 1709 O O . PHE A 1 202 ? -1.812 26.137 -5.819 1.00 85.25 202 PHE A O 1
ATOM 1716 N N . PHE A 1 203 ? -1.745 25.346 -3.721 1.00 87.50 203 PHE A N 1
ATOM 1717 C CA . PHE A 1 203 ? -3.111 25.746 -3.405 1.00 87.50 203 PHE A CA 1
ATOM 1718 C C . PHE A 1 203 ? -3.150 26.933 -2.452 1.00 87.50 203 PHE A C 1
ATOM 1720 O O . PHE A 1 203 ? -3.814 27.917 -2.757 1.00 87.50 203 PHE A O 1
ATOM 1727 N N . ILE A 1 204 ? -2.455 26.877 -1.317 1.00 86.62 204 ILE A N 1
ATOM 1728 C CA . ILE A 1 204 ? -2.518 27.924 -0.292 1.00 86.62 204 ILE A CA 1
ATOM 1729 C C . ILE A 1 204 ? -1.788 29.183 -0.764 1.00 86.62 204 ILE A C 1
ATOM 1731 O O . ILE A 1 204 ? -2.402 30.250 -0.783 1.00 86.62 204 ILE A O 1
ATOM 1735 N N . TYR A 1 205 ? -0.523 29.053 -1.171 1.00 82.81 205 TYR A N 1
ATOM 1736 C CA . TYR A 1 205 ? 0.327 30.181 -1.554 1.00 82.81 205 TYR A CA 1
ATOM 1737 C C . TYR A 1 205 ? 0.988 29.956 -2.927 1.00 82.81 205 TYR A C 1
ATOM 1739 O O . TYR A 1 205 ? 2.180 29.658 -2.999 1.00 82.81 205 TYR A O 1
ATOM 1747 N N . PRO A 1 206 ? 0.225 30.047 -4.033 1.00 74.00 206 PRO A N 1
ATOM 1748 C CA . PRO A 1 206 ? 0.796 29.906 -5.366 1.00 74.00 206 PRO A CA 1
ATOM 1749 C C . PRO A 1 206 ? 1.707 31.096 -5.679 1.00 74.00 206 PRO A C 1
ATOM 1751 O O . PRO A 1 206 ? 1.241 32.222 -5.811 1.00 74.00 206 PRO A O 1
ATOM 1754 N N . PHE A 1 207 ? 3.001 30.833 -5.853 1.00 65.38 207 PHE A N 1
ATOM 1755 C CA . PHE A 1 207 ? 4.019 31.866 -6.080 1.00 65.38 207 PHE A CA 1
ATOM 1756 C C . PHE A 1 207 ? 3.802 32.740 -7.337 1.00 65.38 207 PHE A C 1
ATOM 1758 O O . PHE A 1 207 ? 4.331 33.844 -7.379 1.00 65.38 207 PHE A O 1
ATOM 1765 N N . ASP A 1 208 ? 3.028 32.292 -8.339 1.00 64.69 208 ASP A N 1
ATOM 1766 C CA . ASP A 1 208 ? 2.742 33.097 -9.554 1.00 64.69 208 ASP A CA 1
ATOM 1767 C C . ASP A 1 208 ? 1.643 34.142 -9.352 1.00 64.69 208 ASP A C 1
ATOM 1769 O O . ASP A 1 208 ? 1.480 35.047 -10.169 1.00 64.69 208 ASP A O 1
ATOM 1773 N N . ASP A 1 209 ? 0.849 34.009 -8.292 1.00 64.31 209 ASP A N 1
ATOM 1774 C CA . ASP A 1 209 ? -0.218 34.952 -8.003 1.00 64.31 209 ASP A CA 1
ATOM 1775 C C . ASP A 1 209 ? 0.350 36.056 -7.109 1.00 64.31 209 ASP A C 1
ATOM 1777 O O . ASP A 1 209 ? 0.259 36.003 -5.880 1.00 64.31 209 ASP A O 1
ATOM 1781 N N . VAL A 1 210 ? 0.958 37.064 -7.745 1.00 56.69 210 VAL A N 1
ATOM 1782 C CA . VAL A 1 210 ? 1.495 38.282 -7.098 1.00 56.69 210 VAL A CA 1
ATOM 1783 C C . VAL A 1 210 ? 0.411 39.004 -6.275 1.00 56.69 210 VAL A C 1
ATOM 1785 O O . VAL A 1 210 ? 0.718 39.727 -5.330 1.00 56.69 210 VAL A O 1
ATOM 1788 N N . ASN A 1 211 ? -0.866 38.743 -6.579 1.00 56.66 211 ASN A N 1
ATOM 1789 C CA . ASN A 1 211 ? -2.033 39.274 -5.882 1.00 56.66 211 ASN A CA 1
ATOM 1790 C C . ASN A 1 211 ? -2.628 38.308 -4.846 1.00 56.66 211 ASN A C 1
ATOM 1792 O O . ASN A 1 211 ? -3.678 38.622 -4.269 1.00 56.66 211 ASN A O 1
ATOM 1796 N N . SER A 1 212 ? -1.994 37.159 -4.569 1.00 61.50 212 SER A N 1
ATOM 1797 C CA . SER A 1 212 ? -2.415 36.249 -3.500 1.00 61.50 212 SER A CA 1
ATOM 1798 C C . SER A 1 212 ? -2.175 36.896 -2.137 1.00 61.50 212 SER A C 1
ATOM 1800 O O . SER A 1 212 ? -1.220 36.639 -1.411 1.00 61.50 212 SER A O 1
ATOM 1802 N N . SER A 1 213 ? -3.091 37.790 -1.771 1.00 74.44 213 SER A N 1
ATOM 1803 C CA . SER A 1 213 ? -3.089 38.419 -0.462 1.00 74.44 213 SER A CA 1
ATOM 1804 C C . SER A 1 213 ? -3.089 37.338 0.618 1.00 74.44 213 SER A C 1
ATOM 1806 O O . SER A 1 213 ? -3.731 36.290 0.475 1.00 74.44 213 SER A O 1
ATOM 1808 N N . LEU A 1 214 ? -2.445 37.623 1.752 1.00 81.62 214 LEU A N 1
ATOM 1809 C CA . LEU A 1 214 ? -2.493 36.768 2.944 1.00 81.62 214 LEU A CA 1
ATOM 1810 C C . LEU A 1 214 ? -3.935 36.369 3.317 1.00 81.62 214 LEU A C 1
ATOM 1812 O O . LEU A 1 214 ? -4.163 35.286 3.848 1.00 81.62 214 LEU A O 1
ATOM 1816 N N . LYS A 1 215 ? -4.926 37.201 2.966 1.00 84.62 215 LYS A N 1
ATOM 1817 C CA . LYS A 1 215 ? -6.359 36.926 3.124 1.00 84.62 215 LYS A CA 1
ATOM 1818 C C . LYS A 1 215 ? -6.854 35.756 2.259 1.00 84.62 215 LYS A C 1
ATOM 1820 O O . LYS A 1 215 ? -7.621 34.929 2.749 1.00 84.62 215 LYS A O 1
ATOM 1825 N N . ILE A 1 216 ? -6.426 35.661 0.997 1.00 86.12 216 ILE A N 1
ATOM 1826 C CA . ILE A 1 216 ? -6.772 34.539 0.105 1.00 86.12 216 ILE A CA 1
ATOM 1827 C C . ILE A 1 216 ? -6.121 33.254 0.615 1.00 86.12 216 ILE A C 1
ATOM 1829 O O . ILE A 1 216 ? -6.812 32.240 0.744 1.00 86.12 216 ILE A O 1
ATOM 1833 N N . ALA A 1 217 ? -4.831 33.306 0.961 1.00 88.25 217 ALA A N 1
ATOM 1834 C CA . ALA A 1 217 ? -4.114 32.170 1.534 1.00 88.25 217 ALA A CA 1
ATOM 1835 C C . ALA A 1 217 ? -4.796 31.680 2.822 1.00 88.25 217 ALA A C 1
ATOM 1837 O O . ALA A 1 217 ? -5.113 30.499 2.944 1.00 88.25 217 ALA A O 1
ATOM 1838 N N . PHE A 1 218 ? -5.145 32.596 3.733 1.00 89.75 218 PHE A N 1
ATOM 1839 C CA . PHE A 1 218 ? -5.889 32.284 4.954 1.00 89.75 218 PHE A CA 1
ATOM 1840 C C . PHE A 1 218 ? -7.237 31.610 4.665 1.00 89.75 218 PHE A C 1
ATOM 1842 O O . PHE A 1 218 ? -7.562 30.590 5.271 1.00 89.75 218 PHE A O 1
ATOM 1849 N N . HIS A 1 219 ? -8.011 32.117 3.701 1.00 91.31 219 HIS A N 1
ATOM 1850 C CA . HIS A 1 219 ? -9.292 31.516 3.329 1.00 91.31 219 HIS A CA 1
ATOM 1851 C C . HIS A 1 219 ? -9.134 30.110 2.723 1.00 91.31 219 HIS A C 1
ATOM 1853 O O . HIS A 1 219 ? -9.927 29.214 3.020 1.00 91.31 219 HIS A O 1
ATOM 1859 N N . ARG A 1 220 ? -8.104 29.881 1.898 1.00 93.06 220 ARG A N 1
ATOM 1860 C CA . ARG A 1 220 ? -7.792 28.551 1.346 1.00 93.06 220 ARG A CA 1
ATOM 1861 C C . ARG A 1 220 ? -7.342 27.579 2.438 1.00 93.06 220 ARG A C 1
ATOM 1863 O O . ARG A 1 220 ? -7.818 26.446 2.457 1.00 93.06 220 ARG A O 1
ATOM 1870 N N . THR A 1 221 ? -6.525 28.030 3.388 1.00 94.00 221 THR A N 1
ATOM 1871 C CA . THR A 1 221 ? -6.159 27.255 4.584 1.00 94.00 221 THR A CA 1
ATOM 1872 C C . THR A 1 221 ? -7.391 26.890 5.406 1.00 94.00 221 THR A C 1
ATOM 1874 O O . THR A 1 221 ? -7.561 25.725 5.759 1.00 94.00 221 THR A O 1
ATOM 1877 N N . LEU A 1 222 ? -8.298 27.843 5.648 1.00 95.25 222 LEU A N 1
ATOM 1878 C CA . LEU A 1 222 ? -9.537 27.594 6.385 1.00 95.25 222 LEU A CA 1
ATOM 1879 C C . LEU A 1 222 ? -10.426 26.564 5.673 1.00 95.25 222 LEU A C 1
ATOM 1881 O O . LEU A 1 222 ? -11.005 25.709 6.336 1.00 95.25 222 LEU A O 1
ATOM 1885 N N . LYS A 1 223 ? -10.491 26.587 4.333 1.00 95.75 223 LYS A N 1
ATOM 1886 C CA . LYS A 1 223 ? -11.192 25.558 3.544 1.00 95.75 223 LYS A CA 1
ATOM 1887 C C . LYS A 1 223 ? -10.611 24.164 3.771 1.00 95.75 223 LYS A C 1
ATOM 1889 O O . LYS A 1 223 ? -11.369 23.236 4.035 1.00 95.75 223 LYS A O 1
ATOM 1894 N N . LEU A 1 224 ? -9.288 24.004 3.685 1.00 96.56 224 LEU A N 1
ATOM 1895 C CA . LEU A 1 224 ? -8.652 22.704 3.930 1.00 96.56 224 LEU A CA 1
ATOM 1896 C C . LEU A 1 224 ? -8.856 22.250 5.379 1.00 96.56 224 LEU A C 1
ATOM 1898 O O . LEU A 1 224 ? -9.182 21.091 5.620 1.00 96.56 224 LEU A O 1
ATOM 1902 N N . PHE A 1 225 ? -8.732 23.168 6.337 1.00 96.75 225 PHE A N 1
ATOM 1903 C CA . PHE A 1 225 ? -8.967 22.879 7.748 1.00 96.75 225 PHE A CA 1
ATOM 1904 C C . PHE A 1 225 ? -10.415 22.446 8.014 1.00 96.75 225 PHE A C 1
ATOM 1906 O O . PHE A 1 225 ? -10.636 21.462 8.716 1.00 96.75 225 PHE A O 1
ATOM 1913 N N . ALA A 1 226 ? -11.398 23.104 7.392 1.00 97.88 226 ALA A N 1
ATOM 1914 C CA . ALA A 1 226 ? -12.805 22.717 7.472 1.00 97.88 226 ALA A CA 1
ATOM 1915 C C . ALA A 1 226 ? -13.052 21.307 6.911 1.00 97.88 226 ALA A C 1
ATOM 1917 O O . ALA A 1 226 ? -13.818 20.549 7.499 1.00 97.88 226 ALA A O 1
ATOM 1918 N N . VAL A 1 227 ? -12.368 20.923 5.826 1.00 98.12 227 VAL A N 1
ATOM 1919 C CA . VAL A 1 227 ? -12.416 19.552 5.288 1.00 98.12 227 VAL A CA 1
ATOM 1920 C C . VAL A 1 227 ? -11.851 18.543 6.291 1.00 98.12 227 VAL A C 1
ATOM 1922 O O . VAL A 1 227 ? -12.508 17.538 6.572 1.00 98.12 227 VAL A O 1
ATOM 1925 N N . VAL A 1 228 ? -10.669 18.811 6.865 1.00 97.69 228 VAL A N 1
ATOM 1926 C CA . VAL A 1 228 ? -10.064 17.927 7.878 1.00 97.69 228 VAL A CA 1
ATOM 1927 C C . VAL A 1 228 ? -10.989 17.774 9.077 1.00 97.69 228 VAL A C 1
ATOM 1929 O O . VAL A 1 228 ? -11.259 16.643 9.479 1.00 97.69 228 VAL A O 1
ATOM 1932 N N . LEU A 1 229 ? -11.482 18.883 9.636 1.00 97.62 229 LEU A N 1
ATOM 1933 C CA . LEU A 1 229 ? -12.371 18.859 10.792 1.00 97.62 229 LEU A CA 1
ATOM 1934 C C . LEU A 1 229 ? -13.681 18.145 10.476 1.00 97.62 229 LEU A C 1
ATOM 1936 O O . LEU A 1 229 ? -14.049 17.247 11.217 1.00 97.62 229 LEU A O 1
ATOM 1940 N N . GLY A 1 230 ? -14.348 18.471 9.367 1.00 97.94 230 GLY A N 1
ATOM 1941 C CA . GLY A 1 230 ? -15.628 17.860 9.007 1.00 97.94 230 GLY A CA 1
ATOM 1942 C C . GLY A 1 230 ? -15.539 16.337 8.899 1.00 97.94 230 GLY A C 1
ATOM 1943 O O . GLY A 1 230 ? -16.285 15.621 9.565 1.00 97.94 230 GLY A O 1
ATOM 1944 N N . ILE A 1 231 ? -14.573 15.828 8.127 1.00 97.94 231 ILE A N 1
ATOM 1945 C CA . ILE A 1 231 ? -14.395 14.378 7.947 1.00 97.94 231 ILE A CA 1
ATOM 1946 C C . ILE A 1 231 ? -13.927 13.719 9.251 1.00 97.94 231 ILE A C 1
ATOM 1948 O O . ILE A 1 231 ? -14.436 12.662 9.630 1.00 97.94 231 ILE A O 1
ATOM 1952 N N . SER A 1 232 ? -12.991 14.343 9.973 1.00 97.06 232 SER A N 1
ATOM 1953 C CA . SER A 1 232 ? -12.477 13.786 11.229 1.00 97.06 232 SER A CA 1
ATOM 1954 C C . SER A 1 232 ? -13.530 13.777 12.332 1.00 97.06 232 SER A C 1
ATOM 1956 O O . SER A 1 232 ? -13.561 12.837 13.115 1.00 97.06 232 SER A O 1
ATOM 1958 N N . SER A 1 233 ? -14.424 14.763 12.389 1.00 96.88 233 SER A N 1
ATOM 1959 C CA . SER A 1 233 ? -15.544 14.786 13.330 1.00 96.88 233 SER A CA 1
ATOM 1960 C C . SER A 1 233 ? -16.540 13.664 13.050 1.00 96.88 233 SER A C 1
ATOM 1962 O O . SER A 1 233 ? -17.005 13.035 13.994 1.00 96.88 233 SER A O 1
ATOM 1964 N N . ILE A 1 234 ? -16.824 13.357 11.781 1.00 96.31 234 ILE A N 1
ATOM 1965 C CA . ILE A 1 234 ? -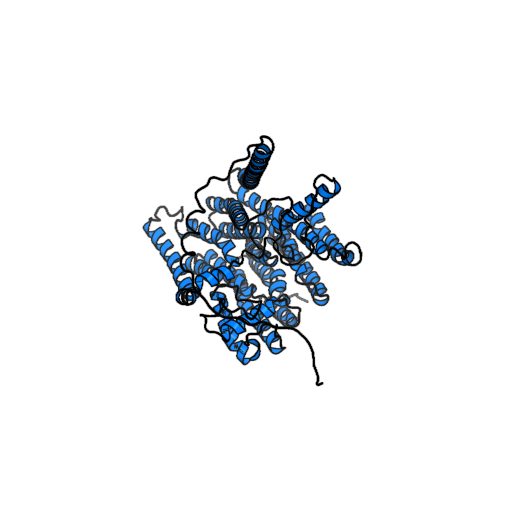17.700 12.232 11.416 1.00 96.31 234 ILE A CA 1
ATOM 1966 C C . ILE A 1 234 ? -17.038 10.892 11.774 1.00 96.31 234 ILE A C 1
ATOM 1968 O O . ILE A 1 234 ? -17.667 10.027 12.377 1.00 96.31 234 ILE A O 1
ATOM 1972 N N . SER A 1 235 ? -15.757 10.730 11.439 1.00 96.25 235 SER A N 1
ATOM 1973 C CA . SER A 1 235 ? -15.018 9.479 11.648 1.00 96.25 235 SER A CA 1
ATOM 1974 C C . SER A 1 235 ? -14.633 9.251 13.120 1.00 96.25 235 SER A C 1
ATOM 1976 O O . SER A 1 235 ? -15.051 8.269 13.736 1.00 96.25 235 SER A O 1
ATOM 1978 N N . LEU A 1 236 ? -13.858 10.169 13.712 1.00 96.19 236 LEU A N 1
ATOM 1979 C CA . LEU A 1 236 ? -13.297 10.063 15.067 1.00 96.19 236 LEU A CA 1
ATOM 1980 C C . LEU A 1 236 ? -14.222 10.608 16.160 1.00 96.19 236 LEU A C 1
ATOM 1982 O O . LEU A 1 236 ? -14.080 10.199 17.311 1.00 96.19 236 LEU A O 1
ATOM 1986 N N . GLY A 1 237 ? -15.149 11.521 15.848 1.00 96.69 237 GLY A N 1
ATOM 1987 C CA . GLY A 1 237 ? -15.979 12.213 16.846 1.00 96.69 237 GLY A CA 1
ATOM 1988 C C . GLY A 1 237 ? -16.689 11.287 17.843 1.00 96.69 237 GLY A C 1
ATOM 1989 O O . GLY A 1 237 ? -16.569 11.530 19.048 1.00 96.69 237 GLY A O 1
ATOM 1990 N N . PRO A 1 238 ? -17.337 10.185 17.408 1.00 96.69 238 PRO A N 1
ATOM 1991 C CA . PRO A 1 238 ? -17.942 9.216 18.324 1.00 96.69 238 PRO A CA 1
ATOM 1992 C C . PRO A 1 238 ? -16.934 8.624 19.324 1.00 96.69 238 PRO A C 1
ATOM 1994 O O . PRO A 1 238 ? -17.232 8.472 20.508 1.00 96.69 238 PRO A O 1
ATOM 1997 N N . PHE A 1 239 ? -15.709 8.348 18.880 1.00 96.44 239 PHE A N 1
ATOM 1998 C CA . PHE A 1 239 ? -14.647 7.737 19.686 1.00 96.44 239 PHE A CA 1
ATOM 1999 C C . PHE A 1 239 ? -13.974 8.738 20.630 1.00 96.44 239 PHE A C 1
ATOM 2001 O O . PHE A 1 239 ? -13.606 8.369 21.749 1.00 96.44 239 PHE A O 1
ATOM 2008 N N . VAL A 1 240 ? -13.875 10.007 20.219 1.00 96.44 240 VAL A N 1
ATOM 2009 C CA . VAL A 1 240 ? -13.480 11.124 21.091 1.00 96.44 240 VAL A CA 1
ATOM 2010 C C . VAL A 1 240 ? -14.498 11.286 22.217 1.00 96.44 240 VAL A C 1
ATOM 2012 O O . VAL A 1 240 ? -14.118 11.272 23.385 1.00 96.44 240 VAL A O 1
ATOM 2015 N N . TYR A 1 241 ? -15.790 11.351 21.880 1.00 96.56 241 TYR A N 1
ATOM 2016 C CA . TYR A 1 241 ? -16.879 11.441 22.857 1.00 96.56 241 TYR A CA 1
ATOM 2017 C C . TYR A 1 241 ? -16.897 10.249 23.827 1.00 96.56 241 TYR A C 1
ATOM 2019 O O . TYR A 1 241 ? -17.145 10.407 25.019 1.00 96.56 241 TYR A O 1
ATOM 2027 N N . ALA A 1 242 ? -16.585 9.049 23.337 1.00 95.75 242 ALA A N 1
ATOM 2028 C CA . ALA A 1 242 ? -16.501 7.840 24.150 1.00 95.75 242 ALA A CA 1
ATOM 2029 C C . ALA A 1 242 ? -15.201 7.705 24.968 1.00 95.75 242 ALA A C 1
ATOM 2031 O O . ALA A 1 242 ? -15.028 6.695 25.649 1.00 95.75 242 ALA A O 1
ATOM 2032 N N . GLY A 1 243 ? -14.277 8.671 24.896 1.00 95.19 243 GLY A N 1
ATOM 2033 C CA . GLY A 1 243 ? -13.011 8.634 25.633 1.00 95.19 243 GLY A CA 1
ATOM 2034 C C . GLY A 1 243 ? -12.028 7.553 25.162 1.00 95.19 243 GLY A C 1
ATOM 2035 O O . GLY A 1 243 ? -11.115 7.193 25.901 1.00 95.19 243 GLY A O 1
ATOM 2036 N N . GLN A 1 244 ? -12.179 7.029 23.939 1.00 94.69 244 GLN A N 1
ATOM 2037 C CA . GLN A 1 244 ? -11.386 5.895 23.443 1.00 94.69 244 GLN A CA 1
ATOM 2038 C C . GLN A 1 244 ? -10.047 6.280 22.803 1.00 94.69 244 GLN A C 1
ATOM 2040 O O . GLN A 1 244 ? -9.276 5.396 22.435 1.00 94.69 244 GLN A O 1
ATOM 2045 N N . MET A 1 245 ? -9.738 7.571 22.655 1.00 94.50 245 MET A N 1
ATOM 2046 C CA . MET A 1 245 ? -8.612 8.029 21.823 1.00 94.50 245 MET A CA 1
ATOM 2047 C C . MET A 1 245 ? -7.265 7.404 22.188 1.00 94.50 245 MET A C 1
ATOM 2049 O O . MET A 1 245 ? -6.511 7.019 21.300 1.00 94.50 245 MET A O 1
ATOM 2053 N N . LYS A 1 246 ? -6.971 7.242 23.483 1.00 94.50 246 LYS A N 1
ATOM 2054 C CA . LYS A 1 246 ? -5.722 6.610 23.930 1.00 94.50 246 LYS A CA 1
ATOM 2055 C C . LYS A 1 246 ? -5.627 5.147 23.479 1.00 94.50 246 LYS A C 1
ATOM 2057 O O . LYS A 1 246 ? -4.570 4.719 23.025 1.00 94.50 246 LYS A O 1
ATOM 2062 N N . GLN A 1 247 ? -6.729 4.407 23.595 1.00 95.06 247 GLN A N 1
ATOM 2063 C CA . GLN A 1 247 ? -6.820 3.009 23.173 1.00 95.06 247 GLN A CA 1
ATOM 2064 C C . GLN A 1 247 ? -6.786 2.880 21.647 1.00 95.06 247 GLN A C 1
ATOM 2066 O O . GLN A 1 247 ? -6.150 1.989 21.101 1.00 95.06 247 GLN A O 1
ATOM 2071 N N . LEU A 1 248 ? -7.445 3.793 20.941 1.00 94.75 248 LEU A N 1
ATOM 2072 C CA . LEU A 1 248 ? -7.442 3.826 19.487 1.00 94.75 248 LEU A CA 1
ATOM 2073 C C . LEU A 1 248 ? -6.027 4.063 18.941 1.00 94.75 248 LEU A C 1
ATOM 2075 O O . LEU A 1 248 ? -5.569 3.318 18.082 1.00 94.75 248 LEU A O 1
ATOM 2079 N N . ILE A 1 249 ? -5.292 5.037 19.484 1.00 92.62 249 ILE A N 1
ATOM 2080 C CA . ILE A 1 249 ? -3.911 5.321 19.062 1.00 92.62 249 ILE A CA 1
ATOM 2081 C C . ILE A 1 249 ? -2.987 4.123 19.328 1.00 92.62 249 ILE A C 1
ATOM 2083 O O . ILE A 1 249 ? -2.160 3.807 18.474 1.00 92.62 249 ILE A O 1
ATOM 2087 N N . SER A 1 250 ? -3.132 3.429 20.464 1.00 91.62 250 SER A N 1
ATOM 2088 C CA . SER A 1 250 ? -2.305 2.250 20.765 1.00 91.62 250 SER A CA 1
ATOM 2089 C C . SER A 1 250 ? -2.589 1.061 19.841 1.00 91.62 250 SER A C 1
ATOM 2091 O O . SER A 1 250 ? -1.675 0.283 19.570 1.00 91.62 250 SER A O 1
ATOM 2093 N N . ARG A 1 251 ? -3.822 0.934 19.327 1.00 91.62 251 ARG A N 1
ATOM 2094 C CA . ARG A 1 251 ? -4.199 -0.063 18.310 1.00 91.62 251 ARG A CA 1
ATOM 2095 C C . ARG A 1 251 ? -3.654 0.282 16.927 1.00 91.62 251 ARG A C 1
ATOM 2097 O O . ARG A 1 251 ? -3.103 -0.590 16.268 1.00 91.62 251 ARG A O 1
ATOM 2104 N N . LEU A 1 252 ? -3.775 1.544 16.506 1.00 90.31 252 LEU A N 1
ATOM 2105 C CA . LEU A 1 252 ? -3.313 1.995 15.187 1.00 90.31 252 LEU A CA 1
ATOM 2106 C C . LEU A 1 252 ? -1.790 1.955 15.046 1.00 90.31 252 LEU A C 1
ATOM 2108 O O . LEU A 1 252 ? -1.282 1.660 13.970 1.00 90.31 252 LEU A O 1
ATOM 2112 N N . PHE A 1 253 ? -1.062 2.250 16.124 1.00 87.81 253 PHE A N 1
ATOM 2113 C CA . PHE A 1 253 ? 0.399 2.316 16.115 1.00 87.81 253 PHE A CA 1
ATOM 2114 C C . PHE A 1 253 ? 1.004 1.363 17.163 1.00 87.81 253 PHE A C 1
ATOM 2116 O O . PHE A 1 253 ? 1.484 1.805 18.212 1.00 87.81 253 PHE A O 1
ATOM 2123 N N . PRO A 1 254 ? 0.998 0.040 16.907 1.00 79.38 254 PRO A N 1
ATOM 2124 C CA . PRO A 1 254 ? 1.498 -0.958 17.844 1.00 79.38 254 PRO A CA 1
ATOM 2125 C C . PRO A 1 254 ? 3.031 -1.048 17.781 1.00 79.38 254 PRO A C 1
ATOM 2127 O O . PRO A 1 254 ? 3.605 -1.956 17.179 1.00 79.38 254 PRO A O 1
ATOM 2130 N N . PHE A 1 255 ? 3.722 -0.107 18.430 1.00 75.00 255 PHE A N 1
ATOM 2131 C CA . PHE A 1 255 ? 5.189 -0.005 18.385 1.00 75.00 255 PHE A CA 1
ATOM 2132 C C . PHE A 1 255 ? 5.947 -1.232 18.931 1.00 75.00 255 PHE A C 1
ATOM 2134 O O . PHE A 1 255 ? 7.125 -1.383 18.623 1.00 75.00 255 PHE A O 1
ATOM 2141 N N . GLY A 1 256 ? 5.288 -2.133 19.669 1.00 65.75 256 GLY A N 1
ATOM 2142 C CA . GLY A 1 256 ? 5.886 -3.364 20.213 1.00 65.75 256 GLY A CA 1
ATOM 2143 C C . GLY A 1 256 ? 6.028 -4.537 19.228 1.00 65.75 256 GLY A C 1
ATOM 2144 O O . GLY A 1 256 ? 6.320 -5.649 19.653 1.00 65.75 256 GLY A O 1
ATOM 2145 N N . ARG A 1 257 ? 5.768 -4.345 17.923 1.00 64.12 257 ARG A N 1
ATOM 2146 C CA . ARG A 1 257 ? 5.863 -5.416 16.904 1.00 64.12 257 ARG A CA 1
ATOM 2147 C C . ARG A 1 257 ? 7.245 -5.537 16.228 1.00 64.12 257 ARG A C 1
ATOM 2149 O O . ARG A 1 257 ? 7.411 -6.374 15.344 1.00 64.12 257 ARG A O 1
ATOM 2156 N N . GLY A 1 258 ? 8.236 -4.739 16.638 1.00 70.38 258 GLY A N 1
ATOM 2157 C CA . GLY A 1 258 ? 9.599 -4.762 16.084 1.00 70.38 258 GLY A CA 1
ATOM 2158 C C . GLY A 1 258 ? 9.734 -4.229 14.644 1.00 70.38 258 GLY A C 1
ATOM 2159 O O . GLY A 1 258 ? 8.745 -3.955 13.963 1.00 70.38 258 GLY A O 1
ATOM 2160 N N . LEU A 1 259 ? 10.983 -4.069 14.182 1.00 70.62 259 LEU A N 1
ATOM 2161 C CA . LEU A 1 259 ? 11.335 -3.428 12.897 1.00 70.62 259 LEU A CA 1
ATOM 2162 C C . LEU A 1 259 ? 10.952 -4.238 11.657 1.00 70.62 259 LEU A C 1
ATOM 2164 O O . LEU A 1 259 ? 10.427 -3.679 10.696 1.00 70.62 259 LEU A O 1
ATOM 2168 N N . THR A 1 260 ? 11.235 -5.539 11.665 1.00 65.56 260 THR A N 1
ATOM 2169 C CA . THR A 1 260 ? 11.026 -6.431 10.520 1.00 65.56 260 THR A CA 1
ATOM 2170 C C . THR A 1 260 ? 10.106 -7.575 10.899 1.00 65.56 260 THR A C 1
ATOM 2172 O O . THR A 1 260 ? 10.320 -8.245 11.908 1.00 65.56 260 THR A O 1
ATOM 2175 N N . HIS A 1 261 ? 9.111 -7.825 10.056 1.00 65.25 261 HIS A N 1
ATOM 2176 C CA . HIS A 1 261 ? 8.209 -8.960 10.193 1.00 65.25 261 HIS A CA 1
ATOM 2177 C C . HIS A 1 261 ? 8.842 -10.265 9.664 1.00 65.25 261 HIS A C 1
ATOM 2179 O O . HIS A 1 261 ? 9.831 -10.235 8.932 1.00 65.25 261 HIS A O 1
ATOM 2185 N N . ALA A 1 262 ? 8.237 -11.417 9.981 1.00 54.75 262 ALA A N 1
ATOM 2186 C CA . ALA A 1 262 ? 8.732 -12.755 9.632 1.00 54.75 262 ALA A CA 1
ATOM 2187 C C . ALA A 1 262 ? 8.928 -13.008 8.121 1.00 54.75 262 ALA A C 1
ATOM 2189 O O . ALA A 1 262 ? 9.746 -13.845 7.749 1.00 54.75 262 ALA A O 1
ATOM 2190 N N . TYR A 1 263 ? 8.229 -12.267 7.252 1.00 58.12 263 TYR A N 1
ATOM 2191 C CA . TYR A 1 263 ? 8.365 -12.367 5.789 1.00 58.12 263 TYR A CA 1
ATOM 2192 C C . TYR A 1 263 ? 9.454 -11.469 5.199 1.00 58.12 263 TYR A C 1
ATOM 2194 O O . TYR A 1 263 ? 9.653 -11.498 3.991 1.00 58.12 263 TYR A O 1
ATOM 2202 N N . TRP A 1 264 ? 10.159 -10.699 6.040 1.00 67.00 264 TRP A N 1
ATOM 2203 C CA . TRP A 1 264 ? 11.230 -9.795 5.628 1.00 67.00 264 TRP A CA 1
ATOM 2204 C C . TRP A 1 264 ? 10.792 -8.917 4.453 1.00 67.00 264 TRP A C 1
ATOM 2206 O O . TRP A 1 264 ? 11.260 -9.087 3.328 1.00 67.00 264 TRP A O 1
ATOM 2216 N N . ALA A 1 265 ? 9.895 -7.960 4.705 1.00 79.31 265 ALA A N 1
ATOM 2217 C CA . ALA A 1 265 ? 9.615 -6.923 3.716 1.00 79.31 265 ALA A CA 1
ATOM 2218 C C . ALA A 1 265 ? 10.951 -6.356 3.201 1.00 79.31 265 ALA A C 1
ATOM 2220 O O . ALA A 1 265 ? 11.839 -6.104 4.023 1.00 79.31 265 ALA A O 1
ATOM 2221 N N . PRO A 1 266 ? 11.137 -6.199 1.880 1.00 84.94 266 PRO A N 1
ATOM 2222 C CA . PRO A 1 266 ? 12.429 -5.846 1.299 1.00 84.94 266 PRO A CA 1
ATOM 2223 C C . PRO A 1 266 ? 12.713 -4.351 1.468 1.00 84.94 266 PRO A C 1
ATOM 2225 O O . PRO A 1 266 ? 12.870 -3.605 0.504 1.00 84.94 266 PRO A O 1
ATOM 2228 N N . ASN A 1 267 ? 12.784 -3.913 2.720 1.00 86.44 267 ASN A N 1
ATOM 2229 C CA . ASN A 1 267 ? 13.078 -2.562 3.166 1.00 86.44 267 ASN A CA 1
ATOM 2230 C C . ASN A 1 267 ? 14.508 -2.478 3.727 1.00 86.44 267 ASN A C 1
ATOM 2232 O O . ASN A 1 267 ? 15.203 -3.486 3.865 1.00 86.44 267 ASN A O 1
ATOM 2236 N N . PHE A 1 268 ? 14.976 -1.271 4.036 1.00 87.25 268 PHE A N 1
ATOM 2237 C CA . PHE A 1 268 ? 16.353 -1.048 4.480 1.00 87.25 268 PHE A CA 1
ATOM 2238 C C . PHE A 1 268 ? 16.712 -1.861 5.736 1.00 87.25 268 PHE A C 1
ATOM 2240 O O . PHE A 1 268 ? 17.839 -2.340 5.883 1.00 87.25 268 PHE A O 1
ATOM 2247 N N . TRP A 1 269 ? 15.744 -2.079 6.627 1.00 85.75 269 TRP A N 1
ATOM 2248 C CA . TRP A 1 269 ? 15.950 -2.830 7.864 1.00 85.75 269 TRP A CA 1
ATOM 2249 C C . TRP A 1 269 ? 16.242 -4.314 7.616 1.00 85.75 269 TRP A C 1
ATOM 2251 O O . TRP A 1 269 ? 16.976 -4.917 8.394 1.00 85.75 269 TRP A O 1
ATOM 2261 N N . ALA A 1 270 ? 15.766 -4.895 6.509 1.00 84.19 270 ALA A N 1
ATOM 2262 C CA . ALA A 1 270 ? 16.149 -6.247 6.103 1.00 84.19 270 ALA A CA 1
ATOM 2263 C C . ALA A 1 270 ? 17.665 -6.359 5.842 1.00 84.19 270 ALA A C 1
ATOM 2265 O O . ALA A 1 270 ? 18.305 -7.289 6.337 1.00 84.19 270 ALA A O 1
ATOM 2266 N N . LEU A 1 271 ? 18.270 -5.386 5.145 1.00 85.19 271 LEU A N 1
ATOM 2267 C CA . LEU A 1 271 ? 19.731 -5.337 4.980 1.00 85.19 271 LEU A CA 1
ATOM 2268 C C . LEU A 1 271 ? 20.434 -5.144 6.318 1.00 85.19 271 LEU A C 1
ATOM 2270 O O . LEU A 1 271 ? 21.429 -5.808 6.590 1.00 85.19 271 LEU A O 1
ATOM 2274 N N . TYR A 1 272 ? 19.918 -4.243 7.154 1.00 85.50 272 TYR A N 1
ATOM 2275 C CA . TYR A 1 272 ? 20.509 -3.942 8.453 1.00 85.50 272 TYR A CA 1
ATOM 2276 C C . TYR A 1 272 ? 20.580 -5.189 9.348 1.00 85.50 272 TYR A C 1
ATOM 2278 O O . TYR A 1 272 ? 21.644 -5.527 9.868 1.00 85.50 272 TYR A O 1
ATOM 2286 N N . ASN A 1 273 ? 19.480 -5.937 9.438 1.00 84.56 273 ASN A N 1
ATOM 2287 C CA . ASN A 1 273 ? 19.414 -7.191 10.185 1.00 84.56 273 ASN A CA 1
ATOM 2288 C C . ASN A 1 273 ? 20.356 -8.255 9.616 1.00 84.56 273 ASN A C 1
ATOM 2290 O O . ASN A 1 273 ? 21.005 -8.985 10.364 1.00 84.56 273 ASN A O 1
ATOM 2294 N N . PHE A 1 274 ? 20.446 -8.349 8.289 1.00 83.56 274 PHE A N 1
ATOM 2295 C CA . PHE A 1 274 ? 21.349 -9.290 7.636 1.00 83.56 274 PHE A CA 1
ATOM 2296 C C . PHE A 1 274 ? 22.824 -8.942 7.863 1.00 83.56 274 PHE A C 1
ATOM 2298 O O . PHE A 1 274 ? 23.644 -9.833 8.084 1.00 83.56 274 PHE A O 1
ATOM 2305 N N . CYS A 1 275 ? 23.167 -7.656 7.883 1.00 86.56 275 CYS A N 1
ATOM 2306 C CA . CYS A 1 275 ? 24.501 -7.196 8.248 1.00 86.56 275 CYS A CA 1
ATOM 2307 C C . CYS A 1 275 ? 24.846 -7.575 9.697 1.00 86.56 275 CYS A C 1
ATOM 2309 O O . CYS A 1 275 ? 25.942 -8.082 9.936 1.00 86.56 275 CYS A O 1
ATOM 2311 N N . ASP A 1 276 ? 23.918 -7.399 10.648 1.00 83.81 276 ASP A N 1
ATOM 2312 C CA . ASP A 1 276 ? 24.113 -7.842 12.040 1.00 83.81 276 ASP A CA 1
ATOM 2313 C C . ASP A 1 276 ? 24.323 -9.362 12.123 1.00 83.81 276 ASP A C 1
ATOM 2315 O O . ASP A 1 276 ? 25.247 -9.835 12.790 1.00 83.81 276 ASP A O 1
ATOM 2319 N N . PHE A 1 277 ? 23.519 -10.126 11.374 1.00 82.62 277 PHE A N 1
ATOM 2320 C CA . PHE A 1 277 ? 23.627 -11.580 11.260 1.00 82.62 277 PHE A CA 1
ATOM 2321 C C . PHE A 1 277 ? 25.009 -12.027 10.759 1.00 82.62 277 PHE A C 1
ATOM 2323 O O . PHE A 1 277 ? 25.673 -12.837 11.411 1.00 82.62 277 PHE A O 1
ATOM 2330 N N . ILE A 1 278 ? 25.467 -11.495 9.619 1.00 84.94 278 ILE A N 1
ATOM 2331 C CA . ILE A 1 278 ? 26.777 -11.837 9.047 1.00 84.94 278 ILE A CA 1
ATOM 2332 C C . ILE A 1 278 ? 27.891 -11.467 10.018 1.00 84.94 278 ILE A C 1
ATOM 2334 O O . ILE A 1 278 ? 28.773 -12.287 10.282 1.00 84.94 278 ILE A O 1
ATOM 2338 N N . LEU A 1 279 ? 27.857 -10.249 10.562 1.00 84.94 279 LEU A N 1
ATOM 2339 C CA . LEU A 1 279 ? 28.915 -9.759 11.434 1.00 84.94 279 LEU A CA 1
ATOM 2340 C C . LEU A 1 279 ? 29.036 -10.623 12.695 1.00 84.94 279 LEU A C 1
ATOM 2342 O O . LEU A 1 279 ? 30.148 -10.945 13.111 1.00 84.94 279 LEU A O 1
ATOM 2346 N N . TYR A 1 280 ? 27.912 -11.078 13.253 1.00 82.44 280 TYR A N 1
ATOM 2347 C CA . TYR A 1 280 ? 27.910 -12.007 14.379 1.00 82.44 280 TYR A CA 1
ATOM 2348 C C . TYR A 1 280 ? 28.592 -13.327 14.038 1.00 82.44 280 TYR A C 1
ATOM 2350 O O . TYR A 1 280 ? 29.467 -13.783 14.777 1.00 82.44 280 TYR A O 1
ATOM 2358 N N . HIS A 1 281 ? 28.239 -13.933 12.905 1.00 81.12 281 HIS A N 1
ATOM 2359 C CA . HIS A 1 281 ? 28.837 -15.198 12.491 1.00 81.12 281 HIS A CA 1
ATOM 2360 C C . HIS A 1 281 ? 30.330 -15.062 12.158 1.00 81.12 281 HIS A C 1
ATOM 2362 O O . HIS A 1 281 ? 31.111 -15.946 12.520 1.00 81.12 281 HIS A O 1
ATOM 2368 N N . LEU A 1 282 ? 30.747 -13.952 11.542 1.00 85.12 282 LEU A N 1
ATOM 2369 C CA . LEU A 1 282 ? 32.154 -13.663 11.259 1.00 85.12 282 LEU A CA 1
ATOM 2370 C C . LEU A 1 282 ? 32.964 -13.465 12.545 1.00 85.12 282 LEU A C 1
ATOM 2372 O O . LEU A 1 282 ? 33.987 -14.124 12.726 1.00 85.12 282 LEU A O 1
ATOM 2376 N N . LEU A 1 283 ? 32.500 -12.621 13.471 1.00 83.69 283 LEU A N 1
ATOM 2377 C CA . LEU A 1 283 ? 33.217 -12.348 14.723 1.00 83.69 283 LEU A CA 1
ATOM 2378 C C . LEU A 1 283 ? 33.265 -13.566 15.648 1.00 83.69 283 LEU A C 1
ATOM 2380 O O . LEU A 1 283 ? 34.274 -13.774 16.322 1.00 83.69 283 LEU A O 1
ATOM 2384 N N . ARG A 1 284 ? 32.218 -14.401 15.643 1.00 79.50 284 ARG A N 1
ATOM 2385 C CA . ARG A 1 284 ? 32.216 -15.681 16.361 1.00 79.50 284 ARG A CA 1
ATOM 2386 C C . ARG A 1 284 ? 33.246 -16.650 15.783 1.00 79.50 284 ARG A C 1
ATOM 2388 O O . ARG A 1 284 ? 33.948 -17.296 16.548 1.00 79.50 284 ARG A O 1
ATOM 2395 N N . LYS A 1 285 ? 33.364 -16.737 14.452 1.00 81.62 285 LYS A N 1
ATOM 2396 C CA . LYS A 1 285 ? 34.362 -17.596 13.789 1.00 81.62 285 LYS A CA 1
ATOM 2397 C C . LYS A 1 285 ? 35.797 -17.138 14.070 1.00 81.62 285 LYS A C 1
ATOM 2399 O O . LYS A 1 285 ? 36.696 -17.966 14.143 1.00 81.62 285 LYS A O 1
ATOM 2404 N N . LEU A 1 286 ? 36.002 -15.833 14.231 1.00 82.88 286 LEU A N 1
ATOM 2405 C CA . LEU A 1 286 ? 37.305 -15.233 14.517 1.00 82.88 286 LEU A CA 1
ATOM 2406 C C . LEU A 1 286 ? 37.648 -15.181 16.022 1.00 82.88 286 LEU A C 1
ATOM 2408 O O . LEU A 1 286 ? 38.660 -14.588 16.379 1.00 82.88 286 LEU A O 1
ATOM 2412 N N . ASN A 1 287 ? 36.831 -15.774 16.906 1.00 76.12 287 ASN A N 1
ATOM 2413 C CA . ASN A 1 287 ? 37.019 -15.801 18.368 1.00 76.12 287 ASN A CA 1
ATOM 2414 C C . ASN A 1 287 ? 37.226 -14.423 19.036 1.00 76.12 287 ASN A C 1
ATOM 2416 O O . ASN A 1 287 ? 37.730 -14.346 20.154 1.00 76.12 287 ASN A O 1
ATOM 2420 N N . PHE A 1 288 ? 36.821 -13.322 18.394 1.00 70.38 288 PHE A N 1
ATOM 2421 C CA . PHE A 1 288 ? 37.065 -11.974 18.928 1.00 70.38 288 PHE A CA 1
ATOM 2422 C C . PHE A 1 288 ? 36.200 -11.630 20.149 1.00 70.38 288 PHE A C 1
ATOM 2424 O O . PHE A 1 288 ? 36.540 -10.718 20.900 1.00 70.38 288 PHE A O 1
ATOM 2431 N N . LEU A 1 289 ? 35.061 -12.305 20.333 1.00 66.38 289 LEU A N 1
ATOM 2432 C CA . LEU A 1 289 ? 34.056 -11.955 21.336 1.00 66.38 289 LEU A CA 1
ATOM 2433 C C . LEU A 1 289 ? 33.391 -13.224 21.896 1.00 66.38 289 LEU A C 1
ATOM 2435 O O . LEU A 1 289 ? 32.904 -14.069 21.143 1.00 66.38 289 LEU A O 1
ATOM 2439 N N . SER A 1 290 ? 33.345 -13.349 23.226 1.00 61.34 290 SER A N 1
ATOM 2440 C CA . SER A 1 290 ? 32.587 -14.389 23.930 1.00 61.34 290 SER A CA 1
ATOM 2441 C C . SER A 1 290 ? 31.097 -14.042 23.902 1.00 61.34 290 SER A C 1
ATOM 2443 O O . SER A 1 290 ? 30.603 -13.257 24.713 1.00 61.34 290 SER A O 1
ATOM 2445 N N . PHE A 1 291 ? 30.381 -14.569 22.911 1.00 64.00 291 PHE A N 1
ATOM 2446 C CA . PHE A 1 291 ? 28.955 -14.305 22.740 1.00 64.00 291 PHE A CA 1
ATOM 2447 C C . PHE A 1 291 ? 28.092 -15.385 23.404 1.00 64.00 291 PHE A C 1
ATOM 2449 O O . PHE A 1 291 ? 27.884 -16.449 22.825 1.00 64.00 291 PHE A O 1
ATOM 2456 N N . ASP A 1 292 ? 27.510 -15.069 24.563 1.00 60.78 292 ASP A N 1
ATOM 2457 C CA . ASP A 1 292 ? 26.512 -15.928 25.228 1.00 60.78 292 ASP A CA 1
ATOM 2458 C C . ASP A 1 292 ? 25.095 -15.783 24.640 1.00 60.78 292 ASP A C 1
ATOM 2460 O O . ASP A 1 292 ? 24.219 -16.615 24.873 1.00 60.78 292 ASP A O 1
ATOM 2464 N N . LYS A 1 293 ? 24.835 -14.730 23.850 1.00 64.19 293 LYS A N 1
ATOM 2465 C CA . LYS A 1 293 ? 23.515 -14.490 23.244 1.00 64.19 293 LYS A CA 1
ATOM 2466 C C . LYS A 1 293 ? 23.375 -15.209 21.903 1.00 64.19 293 LYS A C 1
ATOM 2468 O O . LYS A 1 293 ? 24.180 -15.009 20.991 1.00 64.19 293 LYS A O 1
ATOM 2473 N N . LYS A 1 294 ? 22.317 -16.014 21.776 1.00 63.88 294 LYS A N 1
ATOM 2474 C CA . LYS A 1 294 ? 21.919 -16.698 20.538 1.00 63.88 294 LYS A CA 1
ATOM 2475 C C . LYS A 1 294 ? 21.080 -15.757 19.670 1.00 63.88 294 LYS A C 1
ATOM 2477 O O . LYS A 1 294 ? 20.123 -15.166 20.158 1.00 63.88 294 LYS A O 1
ATOM 2482 N N . ILE A 1 295 ? 21.427 -15.646 18.391 1.00 64.94 295 ILE A N 1
ATOM 2483 C CA . ILE A 1 295 ? 20.650 -14.889 17.405 1.00 64.94 295 ILE A CA 1
ATOM 2484 C C . ILE A 1 295 ? 19.447 -15.710 16.921 1.00 64.94 295 ILE A C 1
ATOM 2486 O O . ILE A 1 295 ? 19.587 -16.895 16.618 1.00 64.94 295 ILE A O 1
ATOM 2490 N N . THR A 1 296 ? 18.280 -15.068 16.813 1.00 62.03 296 THR A N 1
ATOM 2491 C CA . THR A 1 296 ? 16.995 -15.672 16.404 1.00 62.03 296 THR A CA 1
ATOM 2492 C C . THR A 1 296 ? 16.416 -15.101 15.102 1.00 62.03 296 THR A C 1
ATOM 2494 O O . THR A 1 296 ? 15.245 -15.332 14.806 1.00 62.03 296 THR A O 1
ATOM 2497 N N . TYR A 1 297 ? 17.212 -14.424 14.266 1.00 63.03 297 TYR A N 1
ATOM 2498 C CA . TYR A 1 297 ? 16.728 -13.784 13.026 1.00 63.03 297 TYR A CA 1
ATOM 2499 C C . TYR A 1 297 ? 16.102 -14.745 12.004 1.00 63.03 297 TYR A C 1
ATOM 2501 O O . TYR A 1 297 ? 15.230 -14.346 11.239 1.00 63.03 297 TYR A O 1
ATOM 2509 N N . THR A 1 298 ? 16.497 -16.019 12.013 1.00 54.19 298 THR A N 1
ATOM 2510 C CA . THR A 1 298 ? 15.997 -17.057 11.094 1.00 54.19 298 THR A CA 1
ATOM 2511 C C . THR A 1 298 ? 14.965 -17.993 11.726 1.00 54.19 298 THR A C 1
ATOM 2513 O O . THR A 1 298 ? 14.553 -18.959 11.089 1.00 54.19 298 THR A O 1
ATOM 2516 N N . SER A 1 299 ? 14.543 -17.730 12.970 1.00 52.38 299 SER A N 1
ATOM 2517 C CA . SER A 1 299 ? 13.550 -18.557 13.677 1.00 52.38 299 SER A CA 1
ATOM 2518 C C . SER A 1 299 ? 12.101 -18.263 13.262 1.00 52.38 299 SER A C 1
ATOM 2520 O O . SER A 1 299 ? 11.216 -19.070 13.528 1.00 52.38 299 SER A O 1
ATOM 2522 N N . GLY A 1 300 ? 11.876 -17.109 12.615 1.00 49.00 300 GLY A N 1
ATOM 2523 C CA . GLY A 1 300 ? 10.602 -16.644 12.054 1.00 49.00 300 GLY A CA 1
ATOM 2524 C C . GLY A 1 300 ? 9.425 -16.529 13.018 1.00 49.00 300 GLY A C 1
ATOM 2525 O O . GLY A 1 300 ? 8.279 -16.425 12.587 1.00 49.00 300 GLY A O 1
ATOM 2526 N N . LEU A 1 301 ? 9.699 -16.480 14.320 1.00 46.34 301 LEU A N 1
ATOM 2527 C CA . LEU A 1 301 ? 8.744 -15.949 15.280 1.00 46.34 301 LEU A CA 1
ATOM 2528 C C . LEU A 1 301 ? 8.701 -14.424 15.130 1.00 46.34 301 LEU A C 1
ATOM 2530 O O . LEU A 1 301 ? 9.744 -13.773 15.062 1.00 46.34 301 LEU A O 1
ATOM 2534 N N . VAL A 1 302 ? 7.491 -13.861 15.081 1.00 47.22 302 VAL A N 1
ATOM 2535 C CA . VAL A 1 302 ? 7.240 -12.411 15.089 1.00 47.22 302 VAL A CA 1
ATOM 2536 C C . VAL A 1 302 ? 7.617 -11.875 16.470 1.00 47.22 302 VAL A C 1
ATOM 2538 O O . VAL A 1 302 ? 6.784 -11.763 17.365 1.00 47.22 302 VAL A O 1
ATOM 2541 N N . GLN A 1 303 ? 8.904 -11.638 16.681 1.00 51.34 303 GLN A N 1
ATOM 2542 C CA . GLN A 1 303 ? 9.456 -11.085 17.911 1.00 51.34 303 GLN A CA 1
ATOM 2543 C C . GLN A 1 303 ? 10.338 -9.890 17.567 1.00 51.34 303 GLN A C 1
ATOM 2545 O O . GLN A 1 303 ? 10.864 -9.784 16.458 1.00 51.34 303 GLN A O 1
ATOM 2550 N N . GLU A 1 304 ? 10.493 -8.977 18.524 1.00 54.31 304 GLU A N 1
ATOM 2551 C CA . GLU A 1 304 ? 11.403 -7.846 18.387 1.00 54.31 304 GLU A CA 1
ATOM 2552 C C . GLU A 1 304 ? 12.821 -8.355 18.091 1.00 54.31 304 GLU A C 1
ATOM 2554 O O . GLU A 1 304 ? 13.438 -9.066 18.884 1.00 54.31 304 GLU A O 1
ATOM 2559 N N . VAL A 1 305 ? 13.327 -8.009 16.908 1.00 62.47 305 VAL A N 1
ATOM 2560 C CA . VAL A 1 305 ? 14.694 -8.306 16.479 1.00 62.47 305 VAL A CA 1
ATOM 2561 C C . VAL A 1 305 ? 15.652 -7.498 17.354 1.00 62.47 305 VAL A C 1
ATOM 2563 O O . VAL A 1 305 ? 15.805 -6.290 17.181 1.00 62.47 305 VAL A O 1
ATOM 2566 N N . ILE A 1 306 ? 16.301 -8.168 18.307 1.00 69.69 306 ILE A N 1
ATOM 2567 C CA . ILE A 1 306 ? 17.324 -7.556 19.157 1.00 69.69 306 ILE A CA 1
ATOM 2568 C C . ILE A 1 306 ? 18.679 -7.676 18.454 1.00 69.69 306 ILE A C 1
ATOM 2570 O O . ILE A 1 306 ? 19.345 -8.701 18.565 1.00 69.69 306 ILE A O 1
ATOM 2574 N N . HIS A 1 307 ? 19.105 -6.589 17.806 1.00 79.06 307 HIS A N 1
ATOM 2575 C CA . HIS A 1 307 ? 20.466 -6.396 17.287 1.00 79.06 307 HIS A CA 1
ATOM 2576 C C . HIS A 1 307 ? 21.550 -6.706 18.328 1.00 79.06 307 HIS A C 1
ATOM 2578 O O . HIS A 1 307 ? 21.550 -6.154 19.436 1.00 79.06 307 HIS A O 1
ATOM 2584 N N . VAL A 1 308 ? 22.477 -7.602 17.986 1.00 76.38 308 VAL A N 1
ATOM 2585 C CA . VAL A 1 308 ? 23.531 -8.042 18.911 1.00 76.38 308 VAL A CA 1
ATOM 2586 C C . VAL A 1 308 ? 24.775 -7.168 18.789 1.00 76.38 308 VAL A C 1
ATOM 2588 O O . VAL A 1 308 ? 25.406 -6.872 19.805 1.00 76.38 308 VAL A O 1
ATOM 2591 N N . LEU A 1 309 ? 25.127 -6.747 17.572 1.00 82.06 309 LEU A N 1
ATOM 2592 C CA . LEU A 1 309 ? 26.338 -5.975 17.287 1.00 82.06 309 LEU A CA 1
ATOM 2593 C C . LEU A 1 309 ? 26.034 -4.566 16.804 1.00 82.06 309 LEU A C 1
ATOM 2595 O O . LEU A 1 309 ? 26.692 -3.608 17.217 1.00 82.06 309 LEU A O 1
ATOM 2599 N N . LEU A 1 310 ? 25.052 -4.444 15.922 1.00 85.69 310 LEU A N 1
ATOM 2600 C CA . LEU A 1 310 ? 24.594 -3.180 15.399 1.00 85.69 310 LEU A CA 1
ATOM 2601 C C . LEU A 1 310 ? 23.715 -2.443 16.428 1.00 85.69 310 LEU A C 1
ATOM 2603 O O . LEU A 1 310 ? 23.076 -3.063 17.283 1.00 85.69 310 LEU A O 1
ATOM 2607 N N . PRO A 1 311 ? 23.691 -1.100 16.387 1.00 86.50 311 PRO A N 1
ATOM 2608 C CA . PRO A 1 311 ? 22.810 -0.299 17.226 1.00 86.50 311 PRO A CA 1
ATOM 2609 C C . PRO A 1 311 ? 21.332 -0.695 17.124 1.00 86.50 311 PRO A C 1
ATOM 2611 O O . PRO A 1 311 ? 20.792 -0.886 16.040 1.00 86.50 311 PRO A O 1
ATOM 2614 N N . GLN A 1 312 ? 20.642 -0.719 18.265 1.00 85.12 312 GLN A N 1
ATOM 2615 C CA . GLN A 1 312 ? 19.187 -0.862 18.267 1.00 85.12 312 GLN A CA 1
ATOM 2616 C C . GLN A 1 312 ? 18.536 0.354 17.614 1.00 85.12 312 GLN A C 1
ATOM 2618 O O . GLN A 1 312 ? 18.741 1.492 18.054 1.00 85.12 312 GLN A O 1
ATOM 2623 N N . ILE A 1 313 ? 17.718 0.100 16.599 1.00 87.00 313 ILE A N 1
ATOM 2624 C CA . ILE A 1 313 ? 16.919 1.126 15.942 1.00 87.00 313 ILE A CA 1
ATOM 2625 C C . ILE A 1 313 ? 15.610 1.275 16.719 1.00 87.00 313 ILE A C 1
ATOM 2627 O O . ILE A 1 313 ? 14.903 0.303 16.961 1.00 87.00 313 ILE A O 1
ATOM 2631 N N . SER A 1 314 ? 15.297 2.497 17.144 1.00 88.00 314 SER A N 1
ATOM 2632 C CA . SER A 1 314 ? 14.020 2.826 17.784 1.00 88.00 314 SER A CA 1
ATOM 2633 C C . SER A 1 314 ? 13.021 3.375 16.757 1.00 88.00 314 SER A C 1
ATOM 2635 O O . SER A 1 314 ? 13.448 3.864 15.703 1.00 88.00 314 SER A O 1
ATOM 2637 N N . PRO A 1 315 ? 11.706 3.395 17.063 1.00 87.44 315 PRO A N 1
ATOM 2638 C CA . PRO A 1 315 ? 10.707 4.019 16.192 1.00 87.44 315 PRO A CA 1
ATOM 2639 C C . PRO A 1 315 ? 11.044 5.470 15.833 1.00 87.44 315 PRO A C 1
ATOM 2641 O O . PRO A 1 315 ? 10.822 5.896 14.706 1.00 87.44 315 PRO A O 1
ATOM 2644 N N . LEU A 1 316 ? 11.653 6.214 16.764 1.00 88.44 316 LEU A N 1
ATOM 2645 C CA . LEU A 1 316 ? 12.095 7.588 16.528 1.00 88.44 316 LEU A CA 1
ATOM 2646 C C . LEU A 1 316 ? 13.219 7.671 15.486 1.00 88.44 316 LEU A C 1
ATOM 2648 O O . LEU A 1 316 ? 13.187 8.552 14.636 1.00 88.44 316 LEU A O 1
ATOM 2652 N N . ILE A 1 317 ? 14.204 6.766 15.531 1.00 90.81 317 ILE A N 1
ATOM 2653 C CA . ILE A 1 317 ? 15.302 6.750 14.547 1.00 90.81 317 ILE A CA 1
ATOM 2654 C C . ILE A 1 317 ? 14.750 6.437 13.156 1.00 90.81 317 ILE A C 1
ATOM 2656 O O . ILE A 1 317 ? 15.097 7.117 12.196 1.00 90.81 317 ILE A O 1
ATOM 2660 N N . SER A 1 318 ? 13.861 5.446 13.060 1.00 90.94 318 SER A N 1
ATOM 2661 C CA . SER A 1 318 ? 13.177 5.116 11.809 1.00 90.94 318 SER A CA 1
ATOM 2662 C C . SER A 1 318 ? 12.363 6.303 11.282 1.00 90.94 318 SER A C 1
ATOM 2664 O O . SER A 1 318 ? 12.507 6.670 10.120 1.00 90.94 318 SER A O 1
ATOM 2666 N N . PHE A 1 319 ? 11.593 6.976 12.142 1.00 90.38 319 PHE A N 1
ATOM 2667 C CA . PHE A 1 319 ? 10.845 8.177 11.771 1.00 90.38 319 PHE A CA 1
ATOM 2668 C C . PHE A 1 319 ? 11.753 9.292 11.232 1.00 90.38 319 PHE A C 1
ATOM 2670 O O . PHE A 1 319 ? 11.476 9.855 10.175 1.00 90.38 319 PHE A O 1
ATOM 2677 N N . LEU A 1 320 ? 12.865 9.585 11.913 1.00 92.25 320 LEU A N 1
ATOM 2678 C CA . LEU A 1 320 ? 13.827 10.588 11.452 1.00 92.25 320 LEU A CA 1
ATOM 2679 C C . LEU A 1 320 ? 14.466 10.195 10.115 1.00 92.25 320 LEU A C 1
ATOM 2681 O O . LEU A 1 320 ? 14.612 11.053 9.250 1.00 92.25 320 LEU A O 1
ATOM 2685 N N . ALA A 1 321 ? 14.801 8.916 9.918 1.00 91.81 321 ALA A N 1
ATOM 2686 C CA . ALA A 1 321 ? 15.338 8.421 8.652 1.00 91.81 321 ALA A CA 1
ATOM 2687 C C . ALA A 1 321 ? 14.344 8.609 7.494 1.00 91.81 321 ALA A C 1
ATOM 2689 O O . ALA A 1 321 ? 14.739 9.075 6.427 1.00 91.81 321 ALA A O 1
ATOM 2690 N N . VAL A 1 322 ? 13.053 8.333 7.720 1.00 92.50 322 VAL A N 1
ATOM 2691 C CA . VAL A 1 322 ? 11.993 8.593 6.731 1.00 92.50 322 VAL A CA 1
ATOM 2692 C C . VAL A 1 322 ? 11.938 10.077 6.372 1.00 92.50 322 VAL A C 1
ATOM 2694 O O . VAL A 1 322 ? 11.993 10.411 5.193 1.00 92.50 322 VAL A O 1
ATOM 2697 N N . ILE A 1 323 ? 11.870 10.972 7.365 1.00 91.12 323 ILE A N 1
ATOM 2698 C CA . ILE A 1 323 ? 11.783 12.420 7.118 1.00 91.12 323 ILE A CA 1
ATOM 2699 C C . ILE A 1 323 ? 13.011 12.925 6.360 1.00 91.12 323 ILE A C 1
ATOM 2701 O O . ILE A 1 323 ? 12.858 13.633 5.368 1.00 91.12 323 ILE A O 1
ATOM 2705 N N . LEU A 1 324 ? 14.216 12.530 6.779 1.00 90.12 324 LEU A N 1
ATOM 2706 C CA . LEU A 1 324 ? 15.455 12.917 6.105 1.00 90.12 324 LEU A CA 1
ATOM 2707 C C . LEU A 1 324 ? 15.474 12.463 4.643 1.00 90.12 324 LEU A C 1
ATOM 2709 O O . LEU A 1 324 ? 15.905 13.228 3.785 1.00 90.12 324 LEU A O 1
ATOM 2713 N N . ASN A 1 325 ? 14.970 11.262 4.355 1.00 89.12 325 ASN A N 1
ATOM 2714 C CA . ASN A 1 325 ? 14.916 10.745 2.992 1.00 89.12 325 ASN A CA 1
ATOM 2715 C C . ASN A 1 325 ? 13.788 11.369 2.145 1.00 89.12 325 ASN A C 1
ATOM 2717 O O . ASN A 1 325 ? 13.876 11.378 0.924 1.00 89.12 325 ASN A O 1
ATOM 2721 N N . MET A 1 326 ? 12.743 11.926 2.768 1.00 89.44 326 MET A N 1
ATOM 2722 C CA . MET A 1 326 ? 11.676 12.656 2.067 1.00 89.44 326 MET A CA 1
ATOM 2723 C C . MET A 1 326 ? 12.075 14.080 1.666 1.00 89.44 326 MET A C 1
ATOM 2725 O O . MET A 1 326 ? 11.575 14.595 0.666 1.00 89.44 326 MET A O 1
ATOM 2729 N N . LEU A 1 327 ? 12.944 14.734 2.449 1.00 85.56 327 LEU A N 1
ATOM 2730 C CA . LEU A 1 327 ? 13.313 16.143 2.260 1.00 85.56 327 LEU A CA 1
ATOM 2731 C C . LEU A 1 327 ? 13.717 16.506 0.823 1.00 85.56 327 LEU A C 1
ATOM 2733 O O . LEU A 1 327 ? 13.242 17.537 0.346 1.00 85.56 327 LEU A O 1
ATOM 2737 N N . PRO A 1 328 ? 14.535 15.713 0.106 1.00 82.69 328 PRO A N 1
ATOM 2738 C CA . PRO A 1 328 ? 14.972 16.109 -1.225 1.00 82.69 328 PRO A CA 1
ATOM 2739 C C . PRO A 1 328 ? 13.819 16.177 -2.238 1.00 82.69 328 PRO A C 1
ATOM 2741 O O . PRO A 1 328 ? 13.767 17.112 -3.034 1.00 82.69 328 PRO A O 1
ATOM 2744 N N . PHE A 1 329 ? 12.839 15.272 -2.139 1.00 83.00 329 PHE A N 1
ATOM 2745 C CA . PHE A 1 329 ? 11.619 15.310 -2.956 1.00 83.00 329 PHE A CA 1
ATOM 2746 C C . PHE A 1 329 ? 10.723 16.504 -2.597 1.00 83.00 329 PHE A C 1
ATOM 2748 O O . PHE A 1 329 ? 10.061 17.080 -3.453 1.00 83.00 329 PHE A O 1
ATOM 2755 N N . CYS A 1 330 ? 10.706 16.925 -1.329 1.00 79.12 330 CYS A N 1
ATOM 2756 C CA . CYS A 1 330 ? 10.014 18.155 -0.938 1.00 79.12 330 CYS A CA 1
ATOM 2757 C C . CYS A 1 330 ? 10.710 19.410 -1.491 1.00 79.12 330 CYS A C 1
ATOM 2759 O O . CYS A 1 330 ? 10.040 20.393 -1.789 1.00 79.12 330 CYS A O 1
ATOM 2761 N N . ILE A 1 331 ? 12.038 19.397 -1.637 1.00 73.31 331 ILE A N 1
ATOM 2762 C CA . ILE A 1 331 ? 12.807 20.526 -2.187 1.00 73.31 331 ILE A CA 1
ATOM 2763 C C . ILE A 1 331 ? 12.595 20.655 -3.702 1.00 73.31 331 ILE A C 1
ATOM 2765 O O . ILE A 1 331 ? 12.525 21.775 -4.215 1.00 73.31 331 ILE A O 1
ATOM 2769 N N . SER A 1 332 ? 12.423 19.546 -4.429 1.00 71.94 332 SER A N 1
ATOM 2770 C CA . SER A 1 332 ? 12.169 19.592 -5.878 1.00 71.94 332 SER A CA 1
ATOM 2771 C C . SER A 1 332 ? 10.846 20.279 -6.248 1.00 71.94 332 SER A C 1
ATOM 2773 O O . SER A 1 332 ? 10.715 20.806 -7.356 1.00 71.94 332 SER A O 1
ATOM 2775 N N . LEU A 1 333 ? 9.911 20.425 -5.294 1.00 75.81 333 LEU A N 1
ATOM 2776 C CA . LEU A 1 333 ? 8.696 21.241 -5.454 1.00 75.81 333 LEU A CA 1
ATOM 2777 C C . LEU A 1 333 ? 8.974 22.699 -5.834 1.00 75.81 333 LEU A C 1
ATOM 2779 O O . LEU A 1 333 ? 8.103 23.344 -6.414 1.00 75.81 333 LEU A O 1
ATOM 2783 N N . LEU A 1 334 ? 10.165 23.218 -5.522 1.00 68.25 334 LEU A N 1
ATOM 2784 C CA . LEU A 1 334 ? 10.551 24.591 -5.848 1.00 68.25 334 LEU A CA 1
ATOM 2785 C C . LEU A 1 334 ? 10.817 24.805 -7.348 1.00 68.25 334 LEU A C 1
ATOM 2787 O O . LEU A 1 334 ? 10.798 25.947 -7.798 1.00 68.25 334 LEU A O 1
ATOM 2791 N N . HIS A 1 335 ? 11.038 23.739 -8.125 1.00 65.56 335 HIS A N 1
ATOM 2792 C CA . HIS A 1 335 ? 11.534 23.837 -9.506 1.00 65.56 335 HIS A CA 1
ATOM 2793 C C . HIS A 1 335 ? 10.498 23.448 -10.569 1.00 65.56 335 HIS A C 1
ATOM 2795 O O . HIS A 1 335 ? 10.555 23.936 -11.696 1.00 65.56 335 HIS A O 1
ATOM 2801 N N . GLY A 1 336 ? 9.525 22.598 -10.230 1.00 67.31 336 GLY A N 1
ATOM 2802 C CA . GLY A 1 336 ? 8.520 22.108 -11.174 1.00 67.31 336 GLY A CA 1
ATOM 2803 C C . GLY A 1 336 ? 7.105 22.345 -10.671 1.00 67.31 336 GLY A C 1
ATOM 2804 O O . GLY A 1 336 ? 6.745 21.882 -9.592 1.00 67.31 336 GLY A O 1
ATOM 2805 N N . ARG A 1 337 ? 6.263 23.013 -11.467 1.00 72.69 337 ARG A N 1
ATOM 2806 C CA . ARG A 1 337 ? 4.931 23.467 -11.033 1.00 72.69 337 ARG A CA 1
ATOM 2807 C C . ARG A 1 337 ? 3.766 22.790 -11.742 1.00 72.69 337 ARG A C 1
ATOM 2809 O O . ARG A 1 337 ? 2.895 23.445 -12.302 1.00 72.69 337 ARG A O 1
ATOM 2816 N N . ASN A 1 338 ? 3.748 21.462 -11.739 1.00 84.88 338 ASN A N 1
ATOM 2817 C CA . ASN A 1 338 ? 2.709 20.703 -12.428 1.00 84.88 338 ASN A CA 1
ATOM 2818 C C . ASN A 1 338 ? 2.289 19.445 -11.652 1.00 84.88 338 ASN A C 1
ATOM 2820 O O . ASN A 1 338 ? 2.819 19.112 -10.592 1.00 84.88 338 ASN A O 1
ATOM 2824 N N . PHE A 1 339 ? 1.299 18.739 -12.194 1.00 89.75 339 PHE A N 1
ATOM 2825 C CA . PHE A 1 339 ? 0.803 17.489 -11.623 1.00 89.75 339 PHE A CA 1
ATOM 2826 C C . PHE A 1 339 ? 1.859 16.370 -11.592 1.00 89.75 339 PHE A C 1
ATOM 2828 O O . PHE A 1 339 ? 1.810 15.514 -10.712 1.00 89.75 339 PHE A O 1
ATOM 2835 N N . ASN A 1 340 ? 2.837 16.369 -12.505 1.00 89.56 340 ASN A N 1
ATOM 2836 C CA . ASN A 1 340 ? 3.920 15.390 -12.438 1.00 89.56 340 ASN A CA 1
ATOM 2837 C C . ASN A 1 340 ? 4.781 15.637 -11.192 1.00 89.56 340 ASN A C 1
ATOM 2839 O O . ASN A 1 340 ? 5.135 14.666 -10.538 1.00 89.56 340 ASN A O 1
ATOM 2843 N N . THR A 1 341 ? 5.033 16.888 -10.786 1.00 88.75 341 THR A N 1
ATOM 2844 C CA . THR A 1 341 ? 5.717 17.186 -9.512 1.00 88.75 341 THR A CA 1
ATOM 2845 C C . THR A 1 341 ? 4.974 16.599 -8.314 1.00 88.75 341 THR A C 1
ATOM 2847 O O . THR A 1 341 ? 5.589 15.997 -7.438 1.00 88.75 341 THR A O 1
ATOM 2850 N N . PHE A 1 342 ? 3.641 16.707 -8.291 1.00 92.25 342 PHE A N 1
ATOM 2851 C CA . PHE A 1 342 ? 2.828 16.059 -7.259 1.00 92.25 342 PHE A CA 1
ATOM 2852 C C . PHE A 1 342 ? 3.036 14.539 -7.243 1.00 92.25 342 PHE A C 1
ATOM 2854 O O . PHE A 1 342 ? 3.280 13.968 -6.184 1.00 92.25 342 PHE A O 1
ATOM 2861 N N . LEU A 1 343 ? 2.993 13.884 -8.408 1.00 93.88 343 LEU A N 1
ATOM 2862 C CA . LEU A 1 343 ? 3.231 12.442 -8.503 1.00 93.88 343 LEU A CA 1
ATOM 2863 C C . LEU A 1 343 ? 4.646 12.050 -8.063 1.00 93.88 343 LEU A C 1
ATOM 2865 O O . LEU A 1 343 ? 4.788 11.074 -7.334 1.00 93.88 343 LEU A O 1
ATOM 2869 N N . LYS A 1 344 ? 5.679 12.806 -8.454 1.00 92.25 344 LYS A N 1
ATOM 2870 C CA . LYS A 1 344 ? 7.067 12.570 -8.025 1.00 92.25 344 LYS A CA 1
ATOM 2871 C C . LYS A 1 344 ? 7.196 12.629 -6.508 1.00 92.25 344 LYS A C 1
ATOM 2873 O O . LYS A 1 344 ? 7.769 11.726 -5.911 1.00 92.25 344 LYS A O 1
ATOM 2878 N N . LEU A 1 345 ? 6.595 13.640 -5.886 1.00 92.25 345 LEU A N 1
ATOM 2879 C CA . LEU A 1 345 ? 6.588 13.808 -4.439 1.00 92.25 345 LEU A CA 1
ATOM 2880 C C . LEU A 1 345 ? 5.847 12.664 -3.732 1.00 92.25 345 LEU A C 1
ATOM 2882 O O . LEU A 1 345 ? 6.337 12.128 -2.742 1.00 92.25 345 LEU A O 1
ATOM 2886 N N . ILE A 1 346 ? 4.688 12.254 -4.255 1.00 95.69 346 ILE A N 1
ATOM 2887 C CA . ILE A 1 346 ? 3.936 11.098 -3.750 1.00 95.69 346 ILE A CA 1
ATOM 2888 C C . ILE A 1 346 ? 4.787 9.828 -3.817 1.00 95.69 346 ILE A C 1
ATOM 2890 O O . ILE A 1 346 ? 4.887 9.110 -2.823 1.00 95.69 346 ILE A O 1
ATOM 2894 N N . VAL A 1 347 ? 5.405 9.561 -4.971 1.00 95.12 347 VAL A N 1
ATOM 2895 C CA . VAL A 1 347 ? 6.251 8.384 -5.195 1.00 95.12 347 VAL A CA 1
ATOM 2896 C C . VAL A 1 347 ? 7.473 8.424 -4.276 1.00 95.12 347 VAL A C 1
ATOM 2898 O O . VAL A 1 347 ? 7.741 7.433 -3.604 1.00 95.12 347 VAL A O 1
ATOM 2901 N N . GLY A 1 348 ? 8.160 9.565 -4.174 1.00 93.31 348 GLY A N 1
ATOM 2902 C CA . GLY A 1 348 ? 9.304 9.765 -3.283 1.00 93.31 348 GLY A CA 1
ATOM 2903 C C . GLY A 1 348 ? 8.945 9.523 -1.817 1.00 93.31 348 GLY A C 1
ATOM 2904 O O . GLY A 1 348 ? 9.565 8.693 -1.158 1.00 93.31 348 GLY A O 1
ATOM 2905 N N . CYS A 1 349 ? 7.869 10.140 -1.318 1.00 94.00 349 CYS A N 1
ATOM 2906 C CA . CYS A 1 349 ? 7.383 9.913 0.046 1.00 94.00 349 CYS A CA 1
ATOM 2907 C C . CYS A 1 349 ? 6.990 8.451 0.314 1.00 94.00 349 CYS A C 1
ATOM 2909 O O . CYS A 1 349 ? 7.284 7.914 1.390 1.00 94.00 349 CYS A O 1
ATOM 2911 N N . ALA A 1 350 ? 6.343 7.796 -0.654 1.00 95.00 350 ALA A N 1
ATOM 2912 C CA . ALA A 1 350 ? 6.001 6.383 -0.562 1.00 95.00 350 ALA A CA 1
ATOM 2913 C C . ALA A 1 350 ? 7.263 5.503 -0.500 1.00 95.00 350 ALA A C 1
ATOM 2915 O O . ALA A 1 350 ? 7.342 4.628 0.361 1.00 95.00 350 ALA A O 1
ATOM 2916 N N . PHE A 1 351 ? 8.269 5.770 -1.342 1.00 92.25 351 PHE A N 1
ATOM 2917 C CA . PHE A 1 351 ? 9.561 5.077 -1.337 1.00 92.25 351 PHE A CA 1
ATOM 2918 C C . PHE A 1 351 ? 10.293 5.243 -0.006 1.00 92.25 351 PHE A C 1
ATOM 2920 O O . PHE A 1 351 ? 10.666 4.245 0.613 1.00 92.25 351 PHE A O 1
ATOM 2927 N N . SER A 1 352 ? 10.456 6.484 0.471 1.00 92.81 352 SER A N 1
ATOM 2928 C CA . SER A 1 352 ? 11.141 6.771 1.735 1.00 92.81 352 SER A CA 1
ATOM 2929 C C . SER A 1 352 ? 10.474 6.045 2.904 1.00 92.81 352 SER A C 1
ATOM 2931 O O . SER A 1 352 ? 11.155 5.472 3.756 1.00 92.81 352 SER A O 1
ATOM 2933 N N . SER A 1 353 ? 9.139 6.025 2.924 1.00 92.81 353 SER A N 1
ATOM 2934 C CA . SER A 1 353 ? 8.372 5.342 3.967 1.00 92.81 353 SER A CA 1
ATOM 2935 C C . SER A 1 353 ? 8.442 3.824 3.850 1.00 92.81 353 SER A C 1
ATOM 2937 O O . SER A 1 353 ? 8.550 3.150 4.868 1.00 92.81 353 SER A O 1
ATOM 2939 N N . PHE A 1 354 ? 8.415 3.269 2.636 1.00 92.44 354 PHE A N 1
ATOM 2940 C CA . PHE A 1 354 ? 8.564 1.830 2.424 1.00 92.44 354 PHE A CA 1
ATOM 2941 C C . PHE A 1 354 ? 9.949 1.333 2.863 1.00 92.44 354 PHE A C 1
ATOM 2943 O O . PHE A 1 354 ? 10.056 0.300 3.522 1.00 92.44 354 PHE A O 1
ATOM 2950 N N . LEU A 1 355 ? 11.004 2.085 2.536 1.00 90.19 355 LEU A N 1
ATOM 2951 C CA . LEU A 1 355 ? 12.388 1.724 2.839 1.00 90.19 355 LEU A CA 1
ATOM 2952 C C . LEU A 1 355 ? 12.740 1.868 4.319 1.00 90.19 355 LEU A C 1
ATOM 2954 O O . LEU A 1 355 ? 13.347 0.960 4.883 1.00 90.19 355 LEU A O 1
ATOM 2958 N N . PHE A 1 356 ? 12.379 2.991 4.940 1.00 91.38 356 PHE A N 1
ATOM 2959 C CA . PHE A 1 356 ? 12.842 3.340 6.287 1.00 91.38 356 PHE A CA 1
ATOM 2960 C C . PHE A 1 356 ? 11.737 3.325 7.342 1.00 91.38 356 PHE A C 1
ATOM 2962 O O . PHE A 1 356 ? 12.019 3.565 8.516 1.00 91.38 356 PHE A O 1
ATOM 2969 N N . GLY A 1 357 ? 10.489 3.036 6.977 1.00 90.31 357 GLY A N 1
ATOM 2970 C CA . GLY A 1 357 ? 9.371 3.013 7.914 1.00 90.31 357 GLY A CA 1
ATOM 2971 C C . GLY A 1 357 ? 9.517 1.946 8.998 1.00 90.31 357 GLY A C 1
ATOM 2972 O O . GLY A 1 357 ? 10.148 0.904 8.807 1.00 90.31 357 GLY A O 1
ATOM 2973 N N . TRP A 1 358 ? 8.918 2.212 10.156 1.00 86.19 358 TRP A N 1
ATOM 2974 C CA . TRP A 1 358 ? 8.841 1.250 11.248 1.00 86.19 358 TRP A CA 1
ATOM 2975 C C . TRP A 1 358 ? 7.736 0.242 10.950 1.00 86.19 358 TRP A C 1
ATOM 2977 O O . TRP A 1 358 ? 6.601 0.647 10.701 1.00 86.19 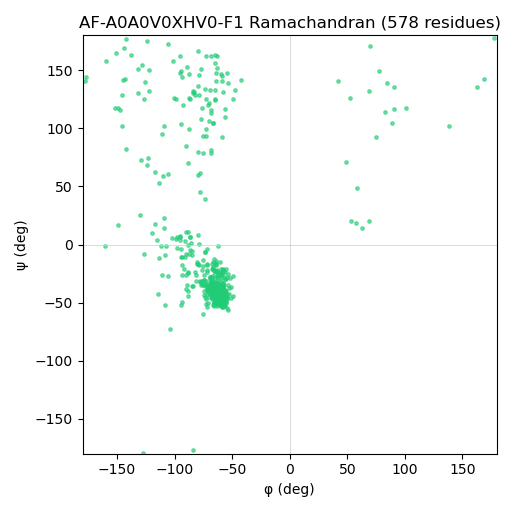358 TRP A O 1
ATOM 2987 N N . HIS A 1 359 ? 8.047 -1.052 11.028 1.00 82.81 359 HIS A N 1
ATOM 2988 C CA . HIS A 1 359 ? 7.066 -2.127 10.858 1.00 82.81 359 HIS A CA 1
ATOM 2989 C C . HIS A 1 359 ? 6.335 -2.094 9.500 1.00 82.81 359 HIS A C 1
ATOM 2991 O O . HIS A 1 359 ? 5.110 -2.167 9.414 1.00 82.81 359 HIS A O 1
ATOM 2997 N N . VAL A 1 360 ? 7.100 -1.969 8.412 1.00 84.00 360 VAL A N 1
ATOM 2998 C CA . VAL A 1 360 ? 6.554 -1.980 7.047 1.00 84.00 360 VAL A CA 1
ATOM 2999 C C . VAL A 1 360 ? 6.365 -3.418 6.567 1.00 84.00 360 VAL A C 1
ATOM 3001 O O . VAL A 1 360 ? 7.283 -4.233 6.644 1.00 84.00 360 VAL A O 1
ATOM 3004 N N . HIS A 1 361 ? 5.181 -3.707 6.029 1.00 85.94 361 HIS A N 1
ATOM 3005 C CA . HIS A 1 361 ? 4.858 -4.983 5.392 1.00 85.94 361 HIS A CA 1
ATOM 3006 C C . HIS A 1 361 ? 5.193 -4.976 3.898 1.00 85.94 361 HIS A C 1
ATOM 3008 O O . HIS A 1 361 ? 5.098 -3.945 3.236 1.00 85.94 361 HIS A O 1
ATOM 3014 N N . GLU A 1 362 ? 5.483 -6.150 3.342 1.00 86.81 362 GLU A N 1
ATOM 3015 C CA . GLU A 1 362 ? 5.736 -6.368 1.912 1.00 86.81 362 GLU A CA 1
ATOM 3016 C C . GLU A 1 362 ? 4.607 -5.817 1.024 1.00 86.81 362 GLU A C 1
ATOM 3018 O O . GLU A 1 362 ? 4.867 -5.170 0.012 1.00 86.81 362 GLU A O 1
ATOM 3023 N N . LYS A 1 363 ? 3.350 -5.942 1.472 1.00 91.38 363 LYS A N 1
ATOM 3024 C CA . LYS A 1 363 ? 2.147 -5.423 0.793 1.00 91.38 363 LYS A CA 1
ATOM 3025 C C . LYS A 1 363 ? 2.160 -3.902 0.587 1.00 91.38 363 LYS A C 1
ATOM 3027 O O . LYS A 1 363 ? 1.518 -3.402 -0.335 1.00 91.38 363 LYS A O 1
ATOM 3032 N N . ALA A 1 364 ? 2.898 -3.157 1.415 1.00 92.75 364 ALA A N 1
ATOM 3033 C CA . ALA A 1 364 ? 2.995 -1.705 1.302 1.00 92.75 364 ALA A CA 1
ATOM 3034 C C . ALA A 1 364 ? 3.707 -1.254 0.018 1.00 92.75 364 ALA A C 1
ATOM 3036 O O . ALA A 1 364 ? 3.544 -0.106 -0.371 1.00 92.75 364 ALA A O 1
ATOM 3037 N N . VAL A 1 365 ? 4.419 -2.140 -0.690 1.00 94.25 365 VAL A N 1
ATOM 3038 C CA . VAL A 1 365 ? 5.075 -1.819 -1.969 1.00 94.25 365 VAL A CA 1
ATOM 3039 C C . VAL A 1 365 ? 4.104 -1.237 -3.012 1.00 94.25 365 VAL A C 1
ATOM 3041 O O . VAL A 1 365 ? 4.487 -0.415 -3.844 1.00 94.25 365 VAL A O 1
ATOM 3044 N N . LEU A 1 366 ? 2.814 -1.586 -2.931 1.00 96.50 366 LEU A N 1
ATOM 3045 C CA . LEU A 1 366 ? 1.772 -1.075 -3.826 1.00 96.50 366 LEU A CA 1
ATOM 3046 C C . LEU A 1 366 ? 1.526 0.433 -3.683 1.00 96.50 366 LEU A C 1
ATOM 3048 O O . LEU A 1 366 ? 1.115 1.068 -4.654 1.00 96.50 366 LEU A O 1
ATOM 3052 N N . THR A 1 367 ? 1.823 1.034 -2.522 1.00 95.94 367 THR A N 1
ATOM 3053 C CA . THR A 1 367 ? 1.721 2.496 -2.347 1.00 95.94 367 THR A CA 1
ATOM 3054 C C . THR A 1 367 ? 2.735 3.253 -3.197 1.00 95.94 367 THR A C 1
ATOM 3056 O O . THR A 1 367 ? 2.514 4.425 -3.490 1.00 95.94 367 THR A O 1
ATOM 3059 N N . VAL A 1 368 ? 3.796 2.573 -3.639 1.00 96.25 368 VAL A N 1
ATOM 3060 C CA . VAL A 1 368 ? 4.796 3.088 -4.573 1.00 96.25 368 VAL A CA 1
ATOM 3061 C C . VAL A 1 368 ? 4.439 2.715 -6.016 1.00 96.25 368 VAL A C 1
ATOM 3063 O O . VAL A 1 368 ? 4.405 3.593 -6.877 1.00 96.25 368 VAL A O 1
ATOM 3066 N N . ILE A 1 369 ? 4.125 1.438 -6.292 1.00 97.25 369 ILE A N 1
ATOM 3067 C CA . ILE A 1 369 ? 3.873 0.935 -7.661 1.00 97.25 369 ILE A CA 1
ATOM 3068 C C . ILE A 1 369 ? 2.710 1.674 -8.334 1.00 97.25 369 ILE A C 1
ATOM 3070 O O . ILE A 1 369 ? 2.818 2.053 -9.502 1.00 97.25 369 ILE A O 1
ATOM 3074 N N . ILE A 1 370 ? 1.597 1.889 -7.624 1.00 97.69 370 ILE A N 1
ATOM 3075 C CA . ILE A 1 370 ? 0.384 2.458 -8.229 1.00 97.69 370 ILE A CA 1
ATOM 3076 C C . ILE A 1 370 ? 0.606 3.912 -8.692 1.00 97.69 370 ILE A C 1
ATOM 3078 O O . ILE A 1 370 ? 0.387 4.182 -9.875 1.00 97.69 370 ILE A O 1
ATOM 3082 N N . PRO A 1 371 ? 1.101 4.850 -7.856 1.00 97.44 371 PRO A N 1
ATOM 3083 C CA . PRO A 1 371 ? 1.432 6.196 -8.330 1.00 97.44 371 PRO A CA 1
ATOM 3084 C C . PRO A 1 371 ? 2.559 6.213 -9.375 1.00 97.44 371 PRO A C 1
ATOM 3086 O O . PRO A 1 371 ? 2.482 6.975 -10.342 1.00 97.44 371 PRO A O 1
ATOM 3089 N N . LEU A 1 372 ? 3.572 5.346 -9.231 1.00 96.94 372 LEU A N 1
ATOM 3090 C CA . LEU A 1 372 ? 4.686 5.245 -10.179 1.00 96.94 372 LEU A CA 1
ATOM 3091 C C . LEU A 1 372 ? 4.222 4.794 -11.573 1.00 96.94 372 LEU A C 1
ATOM 3093 O O . LEU A 1 372 ? 4.760 5.270 -12.566 1.00 96.94 372 LEU A O 1
ATOM 3097 N N . THR A 1 373 ? 3.177 3.965 -11.662 1.00 97.62 373 THR A N 1
ATOM 3098 C CA . THR A 1 373 ? 2.552 3.573 -12.940 1.00 97.62 373 THR A CA 1
ATOM 3099 C C . THR A 1 373 ? 2.060 4.802 -13.712 1.00 97.62 373 THR A C 1
ATOM 3101 O O . THR A 1 373 ? 2.315 4.935 -14.908 1.00 97.62 373 THR A O 1
ATOM 3104 N N . ILE A 1 374 ? 1.392 5.741 -13.030 1.00 96.69 374 ILE A N 1
ATOM 3105 C CA . ILE A 1 374 ? 0.886 6.974 -13.654 1.00 96.69 374 ILE A CA 1
ATOM 3106 C C . ILE A 1 374 ? 2.051 7.851 -14.115 1.00 96.69 374 ILE A C 1
ATOM 3108 O O . ILE A 1 374 ? 2.023 8.382 -15.225 1.00 96.69 374 ILE A O 1
ATOM 3112 N N . LEU A 1 375 ? 3.075 7.999 -13.271 1.00 94.81 375 LEU A N 1
ATOM 3113 C CA . LEU A 1 375 ? 4.252 8.807 -13.580 1.00 94.81 375 LEU A CA 1
ATOM 3114 C C . LEU A 1 375 ? 5.016 8.248 -14.791 1.00 94.81 375 LEU A C 1
ATOM 3116 O O . LEU A 1 375 ? 5.326 8.997 -15.712 1.00 94.81 375 LEU A O 1
ATOM 3120 N N . ALA A 1 376 ? 5.237 6.934 -14.831 1.00 95.12 376 ALA A N 1
ATOM 3121 C CA . ALA A 1 376 ? 5.981 6.257 -15.887 1.00 95.12 376 ALA A CA 1
ATOM 3122 C C . ALA A 1 376 ? 5.264 6.234 -17.234 1.00 95.12 376 ALA A C 1
ATOM 3124 O O . ALA A 1 376 ? 5.919 6.352 -18.261 1.00 95.12 376 ALA A O 1
ATOM 3125 N N . VAL A 1 377 ? 3.931 6.134 -17.272 1.00 94.75 377 VAL A N 1
ATOM 3126 C CA . VAL A 1 377 ? 3.195 6.266 -18.543 1.00 94.75 377 VAL A CA 1
ATOM 3127 C C . VAL A 1 377 ? 3.302 7.693 -19.088 1.00 94.75 377 VAL A C 1
ATOM 3129 O O . VAL A 1 377 ? 3.351 7.891 -20.297 1.00 94.75 377 VAL A O 1
ATOM 3132 N N . ARG A 1 378 ? 3.354 8.700 -18.212 1.00 92.06 378 ARG A N 1
ATOM 3133 C CA . ARG A 1 378 ? 3.397 10.115 -18.609 1.00 92.06 378 ARG A CA 1
ATOM 3134 C C . ARG A 1 378 ? 4.795 10.609 -18.978 1.00 92.06 378 ARG A C 1
ATOM 3136 O O . ARG A 1 378 ? 4.891 11.606 -19.686 1.00 92.06 378 ARG A O 1
ATOM 3143 N N . ASP A 1 379 ? 5.847 9.967 -18.476 1.00 90.44 379 ASP A N 1
ATOM 3144 C CA . ASP A 1 379 ? 7.228 10.419 -18.634 1.00 90.44 379 ASP A CA 1
ATOM 3145 C C . ASP A 1 379 ? 8.197 9.228 -18.715 1.00 90.44 379 ASP A C 1
ATOM 3147 O O . ASP A 1 379 ? 8.370 8.464 -17.759 1.00 90.44 379 ASP A O 1
ATOM 3151 N N . GLY A 1 380 ? 8.842 9.093 -19.879 1.00 90.00 380 GLY A N 1
ATOM 3152 C CA . GLY A 1 380 ? 9.712 7.966 -20.225 1.00 90.00 380 GLY A CA 1
ATOM 3153 C C . GLY A 1 380 ? 10.946 7.828 -19.343 1.00 90.00 380 GLY A C 1
ATOM 3154 O O . GLY A 1 380 ? 11.457 6.722 -19.175 1.00 90.00 380 GLY A O 1
ATOM 3155 N N . ARG A 1 381 ? 11.378 8.902 -18.672 1.00 88.69 381 ARG A N 1
ATOM 3156 C CA . ARG A 1 381 ? 12.516 8.852 -17.739 1.00 88.69 381 ARG A CA 1
ATOM 3157 C C . ARG A 1 381 ? 12.254 7.911 -16.564 1.00 88.69 381 ARG A C 1
ATOM 3159 O O . ARG A 1 381 ? 13.182 7.293 -16.051 1.00 88.69 381 ARG A O 1
ATOM 3166 N N . TYR A 1 382 ? 10.988 7.747 -16.182 1.00 91.56 382 TYR A N 1
ATOM 3167 C CA . TYR A 1 382 ? 10.573 6.856 -15.099 1.00 91.56 382 TYR A CA 1
ATOM 3168 C C . TYR A 1 382 ? 10.163 5.460 -15.585 1.00 91.56 382 TYR A C 1
ATOM 3170 O O . TYR A 1 382 ? 9.895 4.595 -14.754 1.00 91.56 382 TYR A O 1
ATOM 3178 N N . ALA A 1 383 ? 10.130 5.202 -16.898 1.00 92.75 383 ALA A N 1
ATOM 3179 C CA . ALA A 1 383 ? 9.671 3.928 -17.455 1.00 92.75 383 ALA A CA 1
ATOM 3180 C C . ALA A 1 383 ? 10.541 2.746 -17.008 1.00 92.75 383 ALA A C 1
ATOM 3182 O O . ALA A 1 383 ? 10.016 1.707 -16.603 1.00 92.75 383 ALA A O 1
ATOM 3183 N N . LYS A 1 384 ? 11.870 2.919 -17.015 1.00 90.38 384 LYS A N 1
ATOM 3184 C CA . LYS A 1 384 ? 12.806 1.887 -16.549 1.00 90.38 384 LYS A CA 1
ATOM 3185 C C . LYS A 1 384 ? 12.677 1.633 -15.045 1.00 90.38 384 LYS A C 1
ATOM 3187 O O . LYS A 1 384 ? 12.572 0.478 -14.639 1.00 90.38 384 LYS A O 1
ATOM 3192 N N . ILE A 1 385 ? 12.608 2.708 -14.252 1.00 91.69 385 ILE A N 1
ATOM 3193 C CA . ILE A 1 385 ? 12.415 2.646 -12.793 1.00 91.69 385 ILE A CA 1
ATOM 3194 C C . ILE A 1 385 ? 11.131 1.887 -12.473 1.00 91.69 385 ILE A C 1
ATOM 3196 O O . ILE A 1 385 ? 11.131 0.957 -11.671 1.00 91.69 385 ILE A O 1
ATOM 3200 N N . PHE A 1 386 ? 10.036 2.238 -13.145 1.00 94.81 386 PHE A N 1
ATOM 3201 C CA . PHE A 1 386 ? 8.764 1.550 -12.997 1.00 94.81 386 PHE A CA 1
ATOM 3202 C C . PHE A 1 386 ? 8.847 0.079 -13.381 1.00 94.81 386 PHE A C 1
ATOM 3204 O O . PHE A 1 386 ? 8.372 -0.752 -12.615 1.00 94.81 386 PHE A O 1
ATOM 3211 N N . PHE A 1 387 ? 9.447 -0.259 -14.523 1.00 94.56 387 PHE A N 1
ATOM 3212 C CA . PHE A 1 387 ? 9.566 -1.649 -14.952 1.00 94.56 387 PHE A CA 1
ATOM 3213 C C . PHE A 1 387 ? 10.323 -2.492 -13.918 1.00 94.56 387 PHE A C 1
ATOM 3215 O O . PHE A 1 387 ? 9.783 -3.482 -13.423 1.00 94.56 387 PHE A O 1
ATOM 3222 N N . LEU A 1 388 ? 11.528 -2.066 -13.531 1.00 92.06 388 LEU A N 1
ATOM 3223 C CA . LEU A 1 388 ? 12.348 -2.763 -12.541 1.00 92.06 388 LEU A CA 1
ATOM 3224 C C . LEU A 1 388 ? 11.643 -2.862 -11.189 1.00 92.06 388 LEU A C 1
ATOM 3226 O O . LEU A 1 388 ? 11.488 -3.954 -10.640 1.00 92.06 388 LEU A O 1
ATOM 3230 N N . PHE A 1 389 ? 11.157 -1.737 -10.671 1.00 92.88 389 PHE A N 1
ATOM 3231 C CA . PHE A 1 389 ? 10.493 -1.705 -9.377 1.00 92.88 389 PHE A CA 1
ATOM 3232 C C . PHE A 1 389 ? 9.191 -2.518 -9.369 1.00 92.88 389 PHE A C 1
ATOM 3234 O O . PHE A 1 389 ? 8.896 -3.196 -8.389 1.00 92.88 389 PHE A O 1
ATOM 3241 N N . SER A 1 390 ? 8.438 -2.521 -10.469 1.00 94.50 390 SER A N 1
ATOM 3242 C CA . SER A 1 390 ? 7.253 -3.362 -10.644 1.00 94.50 390 SER A CA 1
ATOM 3243 C C . SER A 1 390 ? 7.624 -4.844 -10.582 1.00 94.50 390 SER A C 1
ATOM 3245 O O . SER A 1 390 ? 7.024 -5.583 -9.806 1.00 94.50 390 SER A O 1
ATOM 3247 N N . VAL A 1 391 ? 8.641 -5.296 -11.321 1.00 94.38 391 VAL A N 1
ATOM 3248 C CA . VAL A 1 391 ? 9.071 -6.706 -11.305 1.00 94.38 391 VAL A CA 1
ATOM 3249 C C . VAL A 1 391 ? 9.486 -7.137 -9.898 1.00 94.38 391 VAL A C 1
ATOM 3251 O O . VAL A 1 391 ? 8.966 -8.117 -9.364 1.00 94.38 391 VAL A O 1
ATOM 3254 N N . PHE A 1 392 ? 10.383 -6.390 -9.258 1.00 93.00 392 PHE A N 1
ATOM 3255 C CA . PHE A 1 392 ? 10.908 -6.756 -7.942 1.00 93.00 392 PHE A CA 1
ATOM 3256 C C . PHE A 1 392 ? 9.888 -6.561 -6.813 1.00 93.00 392 PHE A C 1
ATOM 3258 O O . PHE A 1 392 ? 9.821 -7.377 -5.892 1.00 93.00 392 PHE A O 1
ATOM 3265 N N . GLY A 1 393 ? 9.043 -5.537 -6.908 1.00 93.50 393 GLY A N 1
ATOM 3266 C CA . GLY A 1 393 ? 7.965 -5.288 -5.962 1.00 93.50 393 GLY A CA 1
ATOM 3267 C C . GLY A 1 393 ? 6.891 -6.371 -6.008 1.00 93.50 393 GLY A C 1
ATOM 3268 O O . GLY A 1 393 ? 6.527 -6.905 -4.964 1.00 93.50 393 GLY A O 1
ATOM 3269 N N . HIS A 1 394 ? 6.445 -6.791 -7.195 1.00 95.56 394 HIS A N 1
ATOM 3270 C CA . HIS A 1 394 ? 5.506 -7.911 -7.325 1.00 95.56 394 HIS A CA 1
ATOM 3271 C C . HIS A 1 394 ? 6.130 -9.246 -6.904 1.00 95.56 394 HIS A C 1
ATOM 3273 O O . HIS A 1 394 ? 5.479 -10.037 -6.221 1.00 95.56 394 HIS A O 1
ATOM 3279 N N . TYR A 1 395 ? 7.401 -9.475 -7.244 1.00 94.06 395 TYR A N 1
ATOM 3280 C CA . TYR A 1 395 ? 8.144 -10.655 -6.801 1.00 94.06 395 TYR A CA 1
ATOM 3281 C C . TYR A 1 395 ? 8.250 -10.735 -5.269 1.00 94.06 395 TYR A C 1
ATOM 3283 O O . TYR A 1 395 ? 8.170 -11.819 -4.695 1.00 94.06 395 TYR A O 1
ATOM 3291 N N . SER A 1 396 ? 8.343 -9.594 -4.576 1.00 91.81 396 SER A N 1
ATOM 3292 C CA . SER A 1 396 ? 8.366 -9.552 -3.106 1.00 91.81 396 SER A CA 1
ATOM 3293 C C . SER A 1 396 ? 7.082 -10.035 -2.428 1.00 91.81 396 SER A C 1
ATOM 3295 O O . SER A 1 396 ? 7.100 -10.344 -1.239 1.00 91.81 396 SER A O 1
ATOM 3297 N N . LEU A 1 397 ? 5.978 -10.136 -3.174 1.00 93.31 397 LEU A N 1
ATOM 3298 C CA . LEU A 1 397 ? 4.694 -10.629 -2.675 1.00 93.31 397 LEU A CA 1
ATOM 3299 C C . LEU A 1 397 ? 4.561 -12.155 -2.789 1.00 93.31 397 LEU A C 1
ATOM 3301 O O . LEU A 1 397 ? 3.614 -12.725 -2.254 1.00 93.31 397 LEU A O 1
ATOM 3305 N N . PHE A 1 398 ? 5.495 -12.847 -3.449 1.00 92.19 398 PHE A N 1
ATOM 3306 C CA . PHE A 1 398 ? 5.434 -14.303 -3.635 1.00 92.19 398 PHE A CA 1
ATOM 3307 C C . PHE A 1 398 ? 5.382 -15.116 -2.334 1.00 92.19 398 PHE A C 1
ATOM 3309 O O . PHE A 1 398 ? 4.665 -16.123 -2.328 1.00 92.19 398 PHE A O 1
ATOM 3316 N N . PRO A 1 399 ? 6.056 -14.719 -1.233 1.00 88.62 399 PRO A N 1
ATOM 3317 C CA . PRO A 1 399 ? 5.939 -15.414 0.049 1.00 88.62 399 PRO A CA 1
ATOM 3318 C C . PRO A 1 399 ? 4.506 -15.474 0.589 1.00 88.62 399 PRO A C 1
ATOM 3320 O O . PRO A 1 399 ? 4.174 -16.373 1.357 1.00 88.62 399 PRO A O 1
ATOM 3323 N N . LEU A 1 400 ? 3.633 -14.556 0.158 1.00 88.38 400 LEU A N 1
ATOM 3324 C CA . LEU A 1 400 ? 2.222 -14.543 0.544 1.00 88.38 400 LEU A CA 1
ATOM 3325 C C . LEU A 1 400 ? 1.414 -15.670 -0.108 1.00 88.38 400 LEU A C 1
ATOM 3327 O O . LEU A 1 400 ? 0.312 -15.961 0.351 1.00 88.38 400 LEU A O 1
ATOM 3331 N N . LEU A 1 401 ? 1.945 -16.284 -1.169 1.00 90.00 401 LEU A N 1
ATOM 3332 C CA . LEU A 1 401 ? 1.282 -17.241 -2.055 1.00 90.00 401 LEU A CA 1
ATOM 3333 C C . LEU A 1 401 ? 2.098 -18.541 -2.091 1.00 90.00 401 LEU A C 1
ATOM 3335 O O . LEU A 1 401 ? 2.758 -18.865 -3.080 1.00 90.00 401 LEU A O 1
ATOM 3339 N N . PHE A 1 402 ? 2.122 -19.266 -0.976 1.00 85.06 402 PHE A N 1
ATOM 3340 C CA . PHE A 1 402 ? 3.028 -20.408 -0.783 1.00 85.06 402 PHE A CA 1
ATOM 3341 C C . PHE A 1 402 ? 2.422 -21.773 -1.144 1.00 85.06 402 PHE A C 1
ATOM 3343 O O . PHE A 1 402 ? 3.132 -22.776 -1.160 1.00 85.06 402 PHE A O 1
ATOM 3350 N N . ARG A 1 403 ? 1.110 -21.846 -1.388 1.00 87.56 403 ARG A N 1
ATOM 3351 C CA . ARG A 1 403 ? 0.419 -23.112 -1.658 1.00 87.56 403 ARG A CA 1
ATOM 3352 C C . ARG A 1 403 ? 0.633 -23.579 -3.109 1.00 87.56 403 ARG A C 1
ATOM 3354 O O . ARG A 1 403 ? 0.684 -22.739 -4.003 1.00 87.56 403 ARG A O 1
ATOM 3361 N N . PRO A 1 404 ? 0.707 -24.902 -3.372 1.00 85.12 404 PRO A N 1
ATOM 3362 C CA . PRO A 1 404 ? 1.030 -25.430 -4.703 1.00 85.12 404 PRO A CA 1
ATOM 3363 C C . PRO A 1 404 ? 0.094 -24.985 -5.833 1.00 85.12 404 PRO A C 1
ATOM 3365 O O . PRO A 1 404 ? 0.559 -24.748 -6.944 1.00 85.12 404 PRO A O 1
ATOM 3368 N N . PHE A 1 405 ? -1.209 -24.855 -5.565 1.00 84.75 405 PHE A N 1
ATOM 3369 C CA . PHE A 1 405 ? -2.180 -24.413 -6.570 1.00 84.75 405 PHE A CA 1
ATOM 3370 C C . PHE A 1 405 ? -1.921 -22.958 -6.986 1.00 84.75 405 PHE A C 1
ATOM 3372 O O . PHE A 1 405 ? -1.768 -22.645 -8.167 1.00 84.75 405 PHE A O 1
ATOM 3379 N N . GLU A 1 406 ? -1.771 -22.075 -6.001 1.00 90.25 406 GLU A N 1
ATOM 3380 C CA . GLU A 1 406 ? -1.471 -20.660 -6.200 1.00 90.25 406 GLU A CA 1
ATOM 3381 C C . GLU A 1 406 ? -0.075 -20.435 -6.793 1.00 90.25 406 GLU A C 1
ATOM 3383 O O . GLU A 1 406 ? 0.164 -19.396 -7.406 1.00 90.25 406 GLU A O 1
ATOM 3388 N N . THR A 1 407 ? 0.842 -21.397 -6.660 1.00 89.06 407 THR A N 1
ATOM 3389 C CA . THR A 1 407 ? 2.183 -21.329 -7.248 1.00 89.06 407 THR A CA 1
ATOM 3390 C C . THR A 1 407 ? 2.145 -21.255 -8.774 1.00 89.06 407 THR A C 1
ATOM 3392 O O . THR A 1 407 ? 2.843 -20.428 -9.355 1.00 89.06 407 THR A O 1
ATOM 3395 N N . VAL A 1 408 ? 1.320 -22.060 -9.449 1.00 90.12 408 VAL A N 1
ATOM 3396 C CA . VAL A 1 408 ? 1.203 -21.974 -10.917 1.00 90.12 408 VAL A CA 1
ATOM 3397 C C . VAL A 1 408 ? 0.609 -20.626 -11.310 1.00 90.12 408 VAL A C 1
ATOM 3399 O O . VAL A 1 408 ? 1.174 -19.913 -12.141 1.00 90.12 408 VAL A O 1
ATOM 3402 N N . LEU A 1 409 ? -0.485 -20.243 -10.645 1.00 90.81 409 LEU A N 1
ATOM 3403 C CA . LEU A 1 409 ? -1.173 -18.984 -10.899 1.00 90.81 409 LEU A CA 1
ATOM 3404 C C . LEU A 1 409 ? -0.218 -17.794 -10.757 1.00 90.81 409 LEU A C 1
ATOM 3406 O O . LEU A 1 409 ? -0.113 -17.006 -11.693 1.00 90.81 409 LEU A O 1
ATOM 3410 N N . LYS A 1 410 ? 0.533 -17.703 -9.648 1.00 92.69 410 LYS A N 1
ATOM 3411 C CA . LYS A 1 410 ? 1.419 -16.563 -9.381 1.00 92.69 410 LYS A CA 1
ATOM 3412 C C . LYS A 1 410 ? 2.557 -16.442 -10.398 1.00 92.69 410 LYS A C 1
ATOM 3414 O O . LYS A 1 410 ? 2.874 -15.327 -10.790 1.00 92.69 410 LYS A O 1
ATOM 3419 N N . TYR A 1 411 ? 3.176 -17.530 -10.870 1.00 93.50 411 TYR A N 1
ATOM 3420 C CA . TYR A 1 411 ? 4.221 -17.387 -11.896 1.00 93.50 411 TYR A CA 1
ATOM 3421 C C . TYR A 1 411 ? 3.626 -16.998 -13.245 1.00 93.50 411 TYR A C 1
ATOM 3423 O O . TYR A 1 411 ? 4.164 -16.109 -13.904 1.00 93.50 411 TYR A O 1
ATOM 3431 N N . CYS A 1 412 ? 2.507 -17.612 -13.641 1.00 93.69 412 CYS A N 1
ATOM 3432 C CA . CYS A 1 412 ? 1.848 -17.301 -14.905 1.00 93.69 412 CYS A CA 1
ATOM 3433 C C . CYS A 1 412 ? 1.411 -15.833 -14.956 1.00 93.69 412 CYS A C 1
ATOM 3435 O O . CYS A 1 412 ? 1.782 -15.116 -15.885 1.00 93.69 412 CYS A O 1
ATOM 3437 N N . THR A 1 413 ? 0.679 -15.351 -13.948 1.00 94.56 413 THR A N 1
ATOM 3438 C CA . THR A 1 413 ? 0.208 -13.960 -13.928 1.00 94.56 413 THR A CA 1
ATOM 3439 C C . THR A 1 413 ? 1.354 -12.967 -13.765 1.00 94.56 413 THR A C 1
ATOM 3441 O O . THR A 1 413 ? 1.328 -11.912 -14.394 1.00 94.56 413 THR A O 1
ATOM 3444 N N . PHE A 1 414 ? 2.392 -13.300 -12.990 1.00 96.31 414 PHE A N 1
ATOM 3445 C CA . PHE A 1 414 ? 3.582 -12.457 -12.855 1.00 96.31 414 PHE A CA 1
ATOM 3446 C C . PHE A 1 414 ? 4.351 -12.316 -14.170 1.00 96.31 414 PHE A C 1
ATOM 3448 O O . PHE A 1 414 ? 4.701 -11.200 -14.553 1.00 96.31 414 PHE A O 1
ATOM 3455 N N . LEU A 1 415 ? 4.601 -13.426 -14.870 1.00 95.69 415 LEU A N 1
ATOM 3456 C CA . LEU A 1 415 ? 5.326 -13.419 -16.138 1.00 95.69 415 LEU A CA 1
ATOM 3457 C C . LEU A 1 415 ? 4.537 -12.662 -17.209 1.00 95.69 415 LEU A C 1
ATOM 3459 O O . LEU A 1 415 ? 5.096 -11.789 -17.870 1.00 95.69 415 LEU A O 1
ATOM 3463 N N . LEU A 1 416 ? 3.234 -12.938 -17.328 1.00 96.19 416 LEU A N 1
ATOM 3464 C CA . LEU A 1 416 ? 2.351 -12.238 -18.262 1.00 96.19 416 LEU A CA 1
ATOM 3465 C C . LEU A 1 416 ? 2.335 -10.732 -17.993 1.00 96.19 416 LEU A C 1
ATOM 3467 O O . LEU A 1 416 ? 2.530 -9.947 -18.918 1.00 96.19 416 LEU A O 1
ATOM 3471 N N . TYR A 1 417 ? 2.168 -10.323 -16.734 1.00 97.06 417 TYR A N 1
ATOM 3472 C CA . TYR A 1 417 ? 2.170 -8.910 -16.366 1.00 97.06 417 TYR A CA 1
ATOM 3473 C C . TYR A 1 417 ? 3.538 -8.249 -16.591 1.00 97.06 417 TYR A C 1
ATOM 3475 O O . TYR A 1 417 ? 3.601 -7.106 -17.040 1.00 97.06 417 TYR A O 1
ATOM 3483 N N . THR A 1 418 ? 4.638 -8.960 -16.336 1.00 95.69 418 THR A N 1
ATOM 3484 C CA . THR A 1 418 ? 6.005 -8.465 -16.566 1.00 95.69 418 THR A CA 1
ATOM 3485 C C . THR A 1 418 ? 6.267 -8.224 -18.049 1.00 95.69 418 THR A C 1
ATOM 3487 O O . THR A 1 418 ? 6.702 -7.134 -18.422 1.00 95.69 418 THR A O 1
ATOM 3490 N N . ILE A 1 419 ? 5.950 -9.204 -18.901 1.00 95.56 419 ILE A N 1
ATOM 3491 C CA . ILE A 1 419 ? 6.075 -9.082 -20.359 1.00 95.56 419 ILE A CA 1
ATOM 3492 C C . ILE A 1 419 ? 5.184 -7.944 -20.858 1.00 95.56 419 ILE A C 1
ATOM 3494 O O . ILE A 1 419 ? 5.650 -7.067 -21.583 1.00 95.56 419 ILE A O 1
ATOM 3498 N N . PHE A 1 420 ? 3.924 -7.912 -20.417 1.00 96.12 420 PHE A N 1
ATOM 3499 C CA . PHE A 1 420 ? 2.984 -6.855 -20.775 1.00 96.12 420 PHE A CA 1
ATOM 3500 C C . PHE A 1 420 ? 3.506 -5.469 -20.383 1.00 96.12 420 PHE A C 1
ATOM 3502 O O . PHE A 1 420 ? 3.472 -4.549 -21.198 1.00 96.12 420 PHE A O 1
ATOM 3509 N N . THR A 1 421 ? 4.046 -5.323 -19.171 1.00 95.88 421 THR A N 1
ATOM 3510 C CA . THR A 1 421 ? 4.625 -4.064 -18.688 1.00 95.88 421 THR A CA 1
ATOM 3511 C C . THR A 1 421 ? 5.807 -3.637 -19.553 1.00 95.88 421 THR A C 1
ATOM 3513 O O . THR A 1 421 ? 5.845 -2.490 -19.991 1.00 95.88 421 THR A O 1
ATOM 3516 N N . TYR A 1 422 ? 6.740 -4.547 -19.847 1.00 94.06 422 TYR A N 1
ATOM 3517 C CA . TYR A 1 422 ? 7.917 -4.254 -20.670 1.00 94.06 422 TYR A CA 1
ATOM 3518 C C . TYR A 1 422 ? 7.534 -3.778 -22.076 1.00 94.06 422 TYR A C 1
ATOM 3520 O O . TYR A 1 422 ? 7.945 -2.699 -22.503 1.00 94.06 422 TYR A O 1
ATOM 3528 N N . LEU A 1 423 ? 6.681 -4.548 -22.762 1.00 94.50 423 LEU A N 1
ATOM 3529 C CA . LEU A 1 423 ? 6.213 -4.224 -24.111 1.00 94.50 423 LEU A CA 1
ATOM 3530 C C . LEU A 1 423 ? 5.438 -2.904 -24.134 1.00 94.50 423 LEU A C 1
ATOM 3532 O O . LEU A 1 423 ? 5.637 -2.084 -25.027 1.00 94.50 423 LEU A O 1
ATOM 3536 N N . THR A 1 424 ? 4.599 -2.667 -23.123 1.00 94.75 424 THR A N 1
ATOM 3537 C CA . THR A 1 424 ? 3.844 -1.416 -23.001 1.00 94.75 424 THR A CA 1
ATOM 3538 C C . THR A 1 424 ? 4.773 -0.223 -22.801 1.00 94.75 424 THR A C 1
ATOM 3540 O O . THR A 1 424 ? 4.560 0.807 -23.430 1.00 94.75 424 THR A O 1
ATOM 3543 N N . MET A 1 425 ? 5.812 -0.341 -21.966 1.00 94.12 425 MET A N 1
ATOM 3544 C CA . MET A 1 425 ? 6.764 0.752 -21.737 1.00 94.12 425 MET A CA 1
ATOM 3545 C C . MET A 1 425 ? 7.599 1.073 -22.979 1.00 94.12 425 MET A C 1
ATOM 3547 O O . MET A 1 425 ? 7.833 2.249 -23.241 1.00 94.12 425 MET A O 1
ATOM 3551 N N . ILE A 1 426 ? 7.999 0.067 -23.766 1.00 92.06 426 ILE A N 1
ATOM 3552 C CA . ILE A 1 426 ? 8.661 0.295 -25.061 1.00 92.06 426 ILE A CA 1
ATOM 3553 C C . ILE A 1 426 ? 7.714 1.007 -26.020 1.00 92.06 426 ILE A C 1
ATOM 3555 O O . ILE A 1 426 ? 8.081 2.028 -26.583 1.00 92.06 426 ILE A O 1
ATOM 3559 N N . HIS A 1 427 ? 6.495 0.493 -26.187 1.00 92.06 427 HIS A N 1
ATOM 3560 C CA . HIS A 1 427 ? 5.564 1.024 -27.178 1.00 92.06 427 HIS A CA 1
ATOM 3561 C C . HIS A 1 427 ? 5.092 2.445 -26.840 1.00 92.06 427 HIS A C 1
ATOM 3563 O O . HIS A 1 427 ? 4.993 3.301 -27.712 1.00 92.06 427 HIS A O 1
ATOM 3569 N N . VAL A 1 428 ? 4.834 2.723 -25.561 1.00 91.88 428 VAL A N 1
ATOM 3570 C CA . VAL A 1 428 ? 4.435 4.057 -25.096 1.00 91.88 428 VAL A CA 1
ATOM 3571 C C . VAL A 1 428 ? 5.547 5.092 -25.303 1.00 91.88 428 VAL A C 1
ATOM 3573 O O . VAL A 1 428 ? 5.251 6.235 -25.649 1.00 91.88 428 VAL A O 1
ATOM 3576 N N . HIS A 1 429 ? 6.808 4.699 -25.112 1.00 91.81 429 HIS A N 1
ATOM 3577 C CA . HIS A 1 429 ? 7.965 5.598 -25.179 1.00 91.81 429 HIS A CA 1
ATOM 3578 C C . HIS A 1 429 ? 8.842 5.363 -26.409 1.00 91.81 429 HIS A C 1
ATOM 3580 O O . HIS A 1 429 ? 10.005 5.752 -26.407 1.00 91.81 429 HIS A O 1
ATOM 3586 N N . GLU A 1 430 ? 8.292 4.771 -27.471 1.00 86.25 430 GLU A N 1
ATOM 3587 C CA . GLU A 1 430 ? 9.032 4.414 -28.689 1.00 86.25 430 GLU A CA 1
ATOM 3588 C C . GLU A 1 430 ? 9.701 5.631 -29.338 1.00 86.25 430 GLU A C 1
ATOM 3590 O O . GLU A 1 430 ? 10.839 5.569 -29.791 1.00 86.25 430 GLU A O 1
ATOM 3595 N N . SER A 1 431 ? 9.010 6.772 -29.319 1.00 78.19 431 SER A N 1
ATOM 3596 C CA . SER A 1 431 ? 9.517 8.046 -29.840 1.00 78.19 431 SER A CA 1
ATOM 3597 C C . SER A 1 431 ? 10.353 8.841 -28.828 1.00 78.19 431 SER A C 1
ATOM 3599 O O . SER A 1 431 ? 10.770 9.959 -29.124 1.00 78.19 431 SER A O 1
ATOM 3601 N N . SER A 1 432 ? 10.562 8.319 -27.616 1.00 76.56 432 SER A N 1
ATOM 3602 C CA . SER A 1 432 ? 11.355 8.978 -26.579 1.00 76.56 432 SER A CA 1
ATOM 3603 C C . SER A 1 432 ? 12.832 8.618 -26.710 1.00 76.56 432 SER A C 1
ATOM 3605 O O . SER A 1 432 ? 13.192 7.483 -27.006 1.00 76.56 432 SER A O 1
ATOM 3607 N N . SER A 1 433 ? 13.713 9.557 -26.366 1.00 70.25 433 SER A N 1
ATOM 3608 C CA . SER A 1 433 ? 15.140 9.279 -26.153 1.00 70.25 433 SER A CA 1
ATOM 3609 C C . SER A 1 433 ? 15.405 8.362 -24.950 1.00 70.25 433 SER A C 1
ATOM 3611 O O . SER A 1 433 ? 16.523 7.884 -24.775 1.00 70.25 433 SER A O 1
ATOM 3613 N N . HIS A 1 434 ? 14.397 8.130 -24.103 1.00 70.06 434 HIS A N 1
ATOM 3614 C CA . HIS A 1 434 ? 14.499 7.373 -22.856 1.00 70.06 434 HIS A CA 1
ATOM 3615 C C . HIS A 1 434 ? 13.778 6.030 -22.951 1.00 70.06 434 HIS A C 1
ATOM 3617 O O . HIS A 1 434 ? 12.860 5.740 -22.183 1.00 70.06 434 HIS A O 1
ATOM 3623 N N . LEU A 1 435 ? 14.200 5.196 -23.898 1.00 72.44 435 LEU A N 1
ATOM 3624 C CA . LEU A 1 435 ? 13.720 3.822 -23.963 1.00 72.44 435 LEU A CA 1
ATOM 3625 C C . LEU A 1 435 ? 14.165 3.045 -22.712 1.00 72.44 435 LEU A C 1
ATOM 3627 O O . LEU A 1 435 ? 15.304 3.204 -22.259 1.00 72.44 435 LEU A O 1
ATOM 3631 N N . PRO A 1 436 ? 13.305 2.178 -22.149 1.00 73.81 436 PRO A N 1
ATOM 3632 C CA . PRO A 1 436 ? 13.599 1.412 -20.941 1.00 73.81 436 PRO A CA 1
ATOM 3633 C C . PRO A 1 436 ? 14.509 0.209 -21.247 1.00 73.81 436 PRO A C 1
ATOM 3635 O O . PRO A 1 436 ? 14.245 -0.913 -20.813 1.00 73.81 436 PRO A O 1
ATOM 3638 N N . PHE A 1 437 ? 15.562 0.410 -22.041 1.00 80.94 437 PHE A N 1
ATOM 3639 C CA . PHE A 1 437 ? 16.513 -0.649 -22.341 1.00 80.94 437 PHE A CA 1
ATOM 3640 C C . PHE A 1 437 ? 17.320 -1.002 -21.100 1.00 80.94 437 PHE A C 1
ATOM 3642 O O . PHE A 1 437 ? 17.835 -0.139 -20.385 1.00 80.94 437 PHE A O 1
ATOM 3649 N N . MET A 1 438 ? 17.418 -2.305 -20.869 1.00 81.75 438 MET A N 1
ATOM 3650 C CA . MET A 1 438 ? 18.132 -2.866 -19.739 1.00 81.75 438 MET A CA 1
ATOM 3651 C C . MET A 1 438 ? 19.612 -2.977 -20.090 1.00 81.75 438 MET A C 1
ATOM 3653 O O . MET A 1 438 ? 19.983 -3.500 -21.140 1.00 81.75 438 MET A O 1
ATOM 3657 N N . SER A 1 439 ? 20.469 -2.522 -19.189 1.00 85.81 439 SER A N 1
ATOM 3658 C CA . SER A 1 439 ? 21.896 -2.821 -19.222 1.00 85.81 439 SER A CA 1
ATOM 3659 C C . SER A 1 439 ? 22.146 -4.317 -19.001 1.00 85.81 439 SER A C 1
ATOM 3661 O O . SER A 1 439 ? 21.300 -5.050 -18.473 1.00 85.81 439 SER A O 1
ATOM 3663 N N . LEU A 1 440 ? 23.350 -4.778 -19.350 1.00 84.94 440 LEU A N 1
ATOM 3664 C CA . LEU A 1 440 ? 23.778 -6.149 -19.062 1.00 84.94 440 LEU A CA 1
ATOM 3665 C C . LEU A 1 440 ? 23.684 -6.461 -17.561 1.00 84.94 440 LEU A C 1
ATOM 3667 O O . LEU A 1 440 ? 23.217 -7.532 -17.183 1.00 84.94 440 LEU A O 1
ATOM 3671 N N . PHE A 1 441 ? 24.074 -5.511 -16.706 1.00 85.50 441 PHE A N 1
ATOM 3672 C CA . PHE A 1 441 ? 23.993 -5.669 -15.256 1.00 85.50 441 PHE A CA 1
ATOM 3673 C C . PHE A 1 441 ? 22.549 -5.879 -14.791 1.00 85.50 441 PHE A C 1
ATOM 3675 O O . PHE A 1 441 ? 22.270 -6.849 -14.088 1.00 85.50 441 PHE A O 1
ATOM 3682 N N . GLU A 1 442 ? 21.623 -5.018 -15.218 1.00 85.75 442 GLU A N 1
ATOM 3683 C CA . GLU A 1 442 ? 20.210 -5.125 -14.844 1.00 85.75 442 GLU A CA 1
ATOM 3684 C C . GLU A 1 442 ? 19.576 -6.414 -15.400 1.00 85.75 442 GLU A C 1
ATOM 3686 O O . GLU A 1 442 ? 18.798 -7.070 -14.710 1.00 85.75 442 GLU A O 1
ATOM 3691 N N . THR A 1 443 ? 19.965 -6.839 -16.606 1.00 86.25 443 THR A N 1
ATOM 3692 C CA . THR A 1 443 ? 19.505 -8.099 -17.217 1.00 86.25 443 THR A CA 1
ATOM 3693 C C . THR A 1 443 ? 19.981 -9.316 -16.422 1.00 86.25 443 THR A C 1
ATOM 3695 O O . THR A 1 443 ? 19.170 -10.158 -16.034 1.00 86.25 443 THR A O 1
ATOM 3698 N N . CYS A 1 444 ? 21.273 -9.388 -16.089 1.00 85.69 444 CYS A N 1
ATOM 3699 C CA . CYS A 1 444 ? 21.814 -10.425 -15.206 1.00 85.69 444 CYS A CA 1
ATOM 3700 C C . CYS A 1 444 ? 21.125 -10.407 -13.831 1.00 85.69 444 CYS A C 1
ATOM 3702 O O . CYS A 1 444 ? 20.863 -11.454 -13.229 1.00 85.69 444 CYS A O 1
ATOM 3704 N N . TYR A 1 445 ? 20.783 -9.216 -13.336 1.00 85.38 445 TYR A N 1
ATOM 3705 C CA . TYR A 1 445 ? 20.062 -9.057 -12.083 1.00 85.38 445 TYR A CA 1
ATOM 3706 C C . TYR A 1 445 ? 18.607 -9.552 -12.164 1.00 85.38 445 TYR A C 1
ATOM 3708 O O . TYR A 1 445 ? 18.105 -10.144 -11.208 1.00 85.38 445 TYR A O 1
ATOM 3716 N N . LEU A 1 446 ? 17.926 -9.405 -13.295 1.00 87.44 446 LEU A N 1
ATOM 3717 C CA . LEU A 1 446 ? 16.618 -10.027 -13.508 1.00 87.44 446 LEU A CA 1
ATOM 3718 C C . LEU A 1 446 ? 16.727 -11.554 -13.577 1.00 87.44 446 LEU A C 1
ATOM 3720 O O . LEU A 1 446 ? 15.983 -12.253 -12.891 1.00 87.44 446 LEU A O 1
ATOM 3724 N N . MET A 1 447 ? 17.704 -12.084 -14.321 1.00 86.75 447 MET A N 1
ATOM 3725 C CA . MET A 1 447 ? 17.896 -13.535 -14.470 1.00 86.75 447 MET A CA 1
ATOM 3726 C C . MET A 1 447 ? 18.147 -14.248 -13.139 1.00 86.75 447 MET A C 1
ATOM 3728 O O . MET A 1 447 ? 17.733 -15.392 -12.954 1.00 86.75 447 MET A O 1
ATOM 3732 N N . GLY A 1 448 ? 18.783 -13.586 -12.172 1.00 86.69 448 GLY A N 1
ATOM 3733 C CA . GLY A 1 448 ? 18.992 -14.203 -10.866 1.00 86.69 448 GLY A CA 1
ATOM 3734 C C . GLY A 1 448 ? 17.727 -14.344 -10.006 1.00 86.69 448 GLY A C 1
ATOM 3735 O O . GLY A 1 448 ? 17.823 -14.967 -8.951 1.00 86.69 448 GLY A O 1
ATOM 3736 N N . ILE A 1 449 ? 16.555 -13.845 -10.432 1.00 89.50 449 ILE A N 1
ATOM 3737 C CA . ILE A 1 449 ? 15.263 -14.269 -9.857 1.00 89.50 449 ILE A CA 1
ATOM 3738 C C . ILE A 1 449 ? 15.116 -15.787 -10.005 1.00 89.50 449 ILE A C 1
ATOM 3740 O O . ILE A 1 449 ? 14.843 -16.465 -9.021 1.00 89.50 449 ILE A O 1
ATOM 3744 N N . CYS A 1 450 ? 15.409 -16.337 -11.189 1.00 89.06 450 CYS A N 1
ATOM 3745 C CA . CYS A 1 450 ? 15.347 -17.778 -11.438 1.00 89.06 450 CYS A CA 1
ATOM 3746 C C . CYS A 1 450 ? 16.295 -18.558 -10.518 1.00 89.06 450 CYS A C 1
ATOM 3748 O O . CYS A 1 450 ? 15.941 -19.620 -10.022 1.00 89.06 450 CYS A O 1
ATOM 3750 N N . ILE A 1 451 ? 17.486 -18.012 -10.246 1.00 88.38 451 ILE A N 1
ATOM 3751 C CA . ILE A 1 451 ? 18.463 -18.633 -9.338 1.00 88.38 451 ILE A CA 1
ATOM 3752 C C . ILE A 1 451 ? 17.916 -18.682 -7.908 1.00 88.38 451 ILE A C 1
ATOM 3754 O O . ILE A 1 451 ? 18.013 -19.720 -7.253 1.00 88.38 451 ILE A O 1
ATOM 3758 N N . VAL A 1 452 ? 17.339 -17.577 -7.422 1.00 88.50 452 VAL A N 1
ATOM 3759 C CA . VAL A 1 452 ? 16.741 -17.536 -6.081 1.00 88.50 452 VAL A CA 1
ATOM 3760 C C . VAL A 1 452 ? 15.555 -18.484 -5.996 1.00 88.50 452 VAL A C 1
ATOM 3762 O O . VAL A 1 452 ? 15.489 -19.249 -5.046 1.00 88.50 452 VAL A O 1
ATOM 3765 N N . GLU A 1 453 ? 14.675 -18.500 -6.992 1.00 88.50 453 GLU A N 1
ATOM 3766 C CA . GLU A 1 453 ? 13.531 -19.411 -7.032 1.00 88.50 453 GLU A CA 1
ATOM 3767 C C . GLU A 1 453 ? 13.966 -20.880 -7.026 1.00 88.50 453 GLU A C 1
ATOM 3769 O O . GLU A 1 453 ? 13.496 -21.652 -6.193 1.00 88.50 453 GLU A O 1
ATOM 3774 N N . CYS A 1 454 ? 14.951 -21.263 -7.844 1.00 87.19 454 CYS A N 1
ATOM 3775 C CA . CYS A 1 454 ? 15.551 -22.596 -7.769 1.00 87.19 454 CYS A CA 1
ATOM 3776 C C . CYS A 1 454 ? 16.080 -22.897 -6.359 1.00 87.19 454 CYS A C 1
ATOM 3778 O O . CYS A 1 454 ? 15.834 -23.977 -5.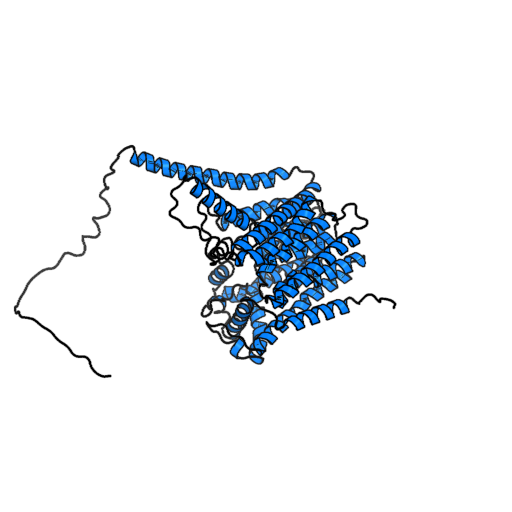824 1.00 87.19 454 CYS A O 1
ATOM 3780 N N . PHE A 1 455 ? 16.757 -21.936 -5.722 1.00 86.38 455 PHE A N 1
ATOM 3781 C CA . PHE A 1 455 ? 17.223 -22.086 -4.346 1.00 86.38 455 PHE A CA 1
ATOM 3782 C C . PHE A 1 455 ? 16.070 -22.252 -3.343 1.00 86.38 455 PHE A C 1
ATOM 3784 O O . PHE A 1 455 ? 16.199 -23.076 -2.441 1.00 86.38 455 PHE A O 1
ATOM 3791 N N . LEU A 1 456 ? 14.940 -21.550 -3.500 1.00 84.12 456 LEU A N 1
ATOM 3792 C CA . LEU A 1 456 ? 13.778 -21.681 -2.609 1.00 84.12 456 LEU A CA 1
ATOM 3793 C C . LEU A 1 456 ? 13.225 -23.115 -2.586 1.00 84.12 456 LEU A C 1
ATOM 3795 O O . LEU A 1 456 ? 12.883 -23.610 -1.513 1.00 84.12 456 LEU A O 1
ATOM 3799 N N . TYR A 1 457 ? 13.167 -23.792 -3.737 1.00 81.75 457 TYR A N 1
ATOM 3800 C CA . TYR A 1 457 ? 12.671 -25.174 -3.825 1.00 81.75 457 TYR A CA 1
ATOM 3801 C C . TYR A 1 457 ? 13.720 -26.218 -3.438 1.00 81.75 457 TYR A C 1
ATOM 3803 O O . TYR A 1 457 ? 13.380 -27.272 -2.903 1.00 81.75 457 TYR A O 1
ATOM 3811 N N . VAL A 1 458 ? 14.998 -25.932 -3.688 1.00 84.06 458 VAL A N 1
ATOM 3812 C CA . VAL A 1 458 ? 16.099 -26.869 -3.443 1.00 84.06 458 VAL A CA 1
ATOM 3813 C C . VAL A 1 458 ? 16.590 -26.818 -1.989 1.00 84.06 458 VAL A C 1
ATOM 3815 O O . VAL A 1 458 ? 16.934 -27.853 -1.421 1.00 84.06 458 VAL A O 1
ATOM 3818 N N . ALA A 1 459 ? 16.605 -25.647 -1.346 1.00 81.38 459 ALA A N 1
ATOM 3819 C CA . ALA A 1 459 ? 17.134 -25.479 0.010 1.00 81.38 459 ALA A CA 1
ATOM 3820 C C . ALA A 1 459 ? 16.454 -26.372 1.072 1.00 81.38 459 ALA A C 1
ATOM 3822 O O . ALA A 1 459 ? 17.183 -26.953 1.879 1.00 81.38 459 ALA A O 1
ATOM 3823 N N . PRO A 1 460 ? 15.116 -26.564 1.078 1.00 80.19 460 PRO A N 1
ATOM 3824 C CA . PRO A 1 460 ? 14.453 -27.455 2.032 1.00 80.19 460 PRO A CA 1
ATOM 3825 C C . PRO A 1 460 ? 14.854 -28.931 1.905 1.00 80.19 460 PRO A C 1
ATOM 3827 O O . PRO A 1 460 ? 14.729 -29.673 2.876 1.00 80.19 460 PRO A O 1
ATOM 3830 N N . VAL A 1 461 ? 15.357 -29.361 0.740 1.00 82.31 461 VAL A N 1
ATOM 3831 C CA . VAL A 1 461 ? 15.790 -30.749 0.488 1.00 82.31 461 VAL A CA 1
ATOM 3832 C C . VAL A 1 461 ? 17.090 -31.078 1.235 1.00 82.31 461 VAL A C 1
ATOM 3834 O O . VAL A 1 461 ? 17.364 -32.237 1.537 1.00 82.31 461 VAL A O 1
ATOM 3837 N N . PHE A 1 462 ? 17.895 -30.069 1.583 1.00 81.81 462 PHE A N 1
ATOM 3838 C CA . PHE A 1 462 ? 19.177 -30.264 2.255 1.00 81.81 462 PHE A CA 1
ATOM 3839 C C . PHE A 1 462 ? 19.044 -30.196 3.791 1.00 81.81 462 PHE A C 1
ATOM 3841 O O . PHE A 1 462 ? 18.753 -29.123 4.322 1.00 81.81 462 PHE A O 1
ATOM 3848 N N . PRO A 1 463 ? 19.389 -31.262 4.549 1.00 76.88 463 PRO A N 1
ATOM 3849 C CA . PRO A 1 463 ? 19.179 -31.330 6.007 1.00 76.88 463 PRO A CA 1
ATOM 3850 C C . PRO A 1 463 ? 19.875 -30.238 6.838 1.00 76.88 463 PRO A C 1
ATOM 3852 O O . PRO A 1 463 ? 19.455 -29.903 7.942 1.00 76.88 463 PRO A O 1
ATOM 3855 N N . LYS A 1 464 ? 20.979 -29.671 6.334 1.00 74.88 464 LYS A N 1
ATOM 3856 C CA . LYS A 1 464 ? 21.672 -28.552 7.001 1.00 74.88 464 LYS A CA 1
ATOM 3857 C C . LYS A 1 464 ? 20.940 -27.220 6.812 1.00 74.88 464 LYS A C 1
ATOM 3859 O O . LYS A 1 464 ? 21.015 -26.365 7.690 1.00 74.88 464 LYS A O 1
ATOM 3864 N N . LEU A 1 465 ? 20.257 -27.051 5.680 1.00 68.81 465 LEU A N 1
ATOM 3865 C CA . LEU A 1 465 ? 19.514 -25.843 5.318 1.00 68.81 465 LEU A CA 1
ATOM 3866 C C . LEU A 1 465 ? 18.059 -25.903 5.797 1.00 68.81 465 LEU A C 1
ATOM 3868 O O . LEU A 1 465 ? 17.492 -24.859 6.102 1.00 68.81 465 LEU A O 1
ATOM 3872 N N . SER A 1 466 ? 17.483 -27.097 5.967 1.00 63.34 466 SER A N 1
ATOM 3873 C CA . SER A 1 466 ? 16.139 -27.284 6.534 1.00 63.34 466 SER A CA 1
ATOM 3874 C C . SER A 1 466 ? 16.011 -26.754 7.969 1.00 63.34 466 SER A C 1
ATOM 3876 O O . SER A 1 466 ? 14.928 -26.352 8.383 1.00 63.34 466 SER A O 1
ATOM 3878 N N . ASN A 1 467 ? 17.122 -26.682 8.712 1.00 64.62 467 ASN A N 1
ATOM 3879 C CA . ASN A 1 467 ? 17.181 -26.068 10.045 1.00 64.62 467 ASN A CA 1
ATOM 3880 C C . ASN A 1 467 ? 17.109 -24.526 10.015 1.00 64.62 467 ASN A C 1
ATOM 3882 O O . ASN A 1 467 ? 17.041 -23.894 11.069 1.00 64.62 467 ASN A O 1
ATOM 3886 N N . LEU A 1 468 ? 17.144 -23.909 8.829 1.00 68.81 468 LEU A N 1
ATOM 3887 C CA . LEU A 1 468 ? 17.052 -22.467 8.603 1.00 68.81 468 LEU A CA 1
ATOM 3888 C C . LEU A 1 468 ? 15.789 -22.146 7.791 1.00 68.81 468 LEU A C 1
ATOM 3890 O O . LEU A 1 468 ? 15.872 -21.619 6.683 1.00 68.81 468 LEU A O 1
ATOM 3894 N N . SER A 1 469 ? 14.614 -22.445 8.348 1.00 65.19 469 SER A N 1
ATOM 3895 C CA . SER A 1 469 ? 13.318 -22.388 7.649 1.00 65.19 469 SER A CA 1
ATOM 3896 C C . SER A 1 469 ? 13.011 -21.046 6.960 1.00 65.19 469 SER A C 1
ATOM 3898 O O . SER A 1 469 ? 12.270 -21.024 5.983 1.00 65.19 469 SER A O 1
ATOM 3900 N N . TYR A 1 470 ? 13.600 -19.936 7.424 1.00 73.81 470 TYR A N 1
ATOM 3901 C CA . TYR A 1 470 ? 13.383 -18.586 6.881 1.00 73.81 470 TYR A CA 1
ATOM 3902 C C . TYR A 1 470 ? 14.566 -18.026 6.071 1.00 73.81 470 TYR A C 1
ATOM 3904 O O . TYR A 1 470 ? 14.466 -16.930 5.522 1.00 73.81 470 TYR A O 1
ATOM 3912 N N . LEU A 1 471 ? 15.679 -18.761 5.947 1.00 75.50 471 LEU A N 1
ATOM 3913 C CA . LEU A 1 471 ? 16.811 -18.356 5.101 1.00 75.50 471 LEU A CA 1
ATOM 3914 C C . LEU A 1 471 ? 16.405 -18.132 3.630 1.00 75.50 471 LEU A C 1
ATOM 3916 O O . LEU A 1 471 ? 16.829 -17.121 3.069 1.00 75.50 471 LEU A O 1
ATOM 3920 N N . PRO A 1 472 ? 15.580 -18.992 3.001 1.00 77.38 472 PRO A N 1
ATOM 3921 C CA . PRO A 1 472 ? 15.152 -18.774 1.620 1.00 77.38 472 PRO A CA 1
ATOM 3922 C C . PRO A 1 472 ? 14.408 -17.436 1.437 1.00 77.38 472 PRO A C 1
ATOM 3924 O O . PRO A 1 472 ? 14.740 -16.652 0.548 1.00 77.38 472 PRO A O 1
ATOM 3927 N N . LEU A 1 473 ? 13.487 -17.120 2.353 1.00 77.31 473 LEU A N 1
ATOM 3928 C CA . LEU A 1 473 ? 12.736 -15.857 2.363 1.00 77.31 473 LEU A CA 1
ATOM 3929 C C . LEU A 1 473 ? 13.641 -14.640 2.591 1.00 77.31 473 LEU A C 1
ATOM 3931 O O . LEU A 1 473 ? 13.483 -13.609 1.938 1.00 77.31 473 LEU A O 1
ATOM 3935 N N . MET A 1 474 ? 14.635 -14.770 3.471 1.00 79.81 474 MET A N 1
ATOM 3936 C CA . MET A 1 474 ? 15.643 -13.733 3.685 1.00 79.81 474 MET A CA 1
ATOM 3937 C C . MET A 1 474 ? 16.445 -13.459 2.403 1.00 79.81 474 MET A C 1
ATOM 3939 O O . MET A 1 474 ? 16.600 -12.303 2.022 1.00 79.81 474 MET A O 1
ATOM 3943 N N . VAL A 1 475 ? 16.916 -14.493 1.695 1.00 82.88 475 VAL A N 1
ATOM 3944 C CA . VAL A 1 475 ? 17.666 -14.333 0.430 1.00 82.88 475 VAL A CA 1
ATOM 3945 C C . VAL A 1 475 ? 16.826 -13.615 -0.627 1.00 82.88 475 VAL A C 1
ATOM 3947 O O . VAL A 1 475 ? 17.321 -12.710 -1.303 1.00 82.88 475 VAL A O 1
ATOM 3950 N N . GLN A 1 476 ? 15.547 -13.978 -0.742 1.00 84.56 476 GLN A N 1
ATOM 3951 C CA . GLN A 1 476 ? 14.606 -13.301 -1.629 1.00 84.56 476 GLN A CA 1
ATOM 3952 C C . GLN A 1 476 ? 14.465 -11.814 -1.280 1.00 84.56 476 GLN A C 1
ATOM 3954 O O . GLN A 1 476 ? 14.602 -10.963 -2.162 1.00 84.56 476 GLN A O 1
ATOM 3959 N N . SER A 1 477 ? 14.249 -11.499 -0.001 1.00 84.19 477 SER A N 1
ATOM 3960 C CA . SER A 1 477 ? 14.120 -10.124 0.488 1.00 84.19 477 SER A CA 1
ATOM 3961 C C . SER A 1 477 ? 15.357 -9.273 0.190 1.00 84.19 477 SER A C 1
ATOM 3963 O O . SER A 1 477 ? 15.241 -8.179 -0.361 1.00 84.19 477 SER A O 1
ATOM 3965 N N . LEU A 1 478 ? 16.554 -9.798 0.471 1.00 82.56 478 LEU A N 1
ATOM 3966 C CA . LEU A 1 478 ? 17.820 -9.088 0.259 1.00 82.56 478 LEU A CA 1
ATOM 3967 C C . LEU A 1 478 ? 18.070 -8.778 -1.216 1.00 82.56 478 LEU A C 1
ATOM 3969 O O . LEU A 1 478 ? 18.539 -7.688 -1.547 1.00 82.56 478 LEU A O 1
ATOM 3973 N N . ARG A 1 479 ? 17.723 -9.713 -2.111 1.00 83.88 479 ARG A N 1
ATOM 3974 C CA . ARG A 1 479 ? 17.795 -9.471 -3.554 1.00 83.88 479 ARG A CA 1
ATOM 3975 C C . ARG A 1 479 ? 16.844 -8.352 -3.960 1.00 83.88 479 ARG A C 1
ATOM 3977 O O . ARG A 1 479 ? 17.255 -7.394 -4.597 1.00 83.88 479 ARG A O 1
ATOM 3984 N N . VAL A 1 480 ? 15.572 -8.447 -3.587 1.00 80.44 480 VAL A N 1
ATOM 3985 C CA . VAL A 1 480 ? 14.607 -7.399 -3.939 1.00 80.44 480 VAL A CA 1
ATOM 3986 C C . VAL A 1 480 ? 15.078 -6.038 -3.422 1.00 80.44 480 VAL A C 1
ATOM 3988 O O . VAL A 1 480 ? 15.041 -5.047 -4.149 1.00 80.44 480 VAL A O 1
ATOM 3991 N N . ASN A 1 481 ? 15.584 -5.999 -2.193 1.00 81.44 481 ASN A N 1
ATOM 3992 C CA . ASN A 1 481 ? 16.012 -4.764 -1.567 1.00 81.44 481 ASN A CA 1
ATOM 3993 C C . ASN A 1 481 ? 17.161 -4.069 -2.322 1.00 81.44 481 ASN A C 1
ATOM 3995 O O . ASN A 1 481 ? 17.144 -2.844 -2.448 1.00 81.44 481 ASN A O 1
ATOM 3999 N N . GLY A 1 482 ? 18.113 -4.824 -2.884 1.00 74.50 482 GLY A N 1
ATOM 4000 C CA . GLY A 1 482 ? 19.203 -4.261 -3.687 1.00 74.50 482 GLY A CA 1
ATOM 4001 C C . GLY A 1 482 ? 18.704 -3.379 -4.837 1.00 74.50 482 GLY A C 1
ATOM 4002 O O . GLY A 1 482 ? 19.213 -2.278 -5.023 1.00 74.50 482 GLY A O 1
ATOM 4003 N N . VAL A 1 483 ? 17.660 -3.813 -5.548 1.00 75.75 483 VAL A N 1
ATOM 4004 C CA . VAL A 1 483 ? 17.061 -3.031 -6.645 1.00 75.75 483 VAL A CA 1
ATOM 4005 C C . VAL A 1 483 ? 16.240 -1.875 -6.113 1.00 75.75 483 VAL A C 1
ATOM 4007 O O . VAL A 1 483 ? 16.387 -0.767 -6.606 1.00 75.75 483 VAL A O 1
ATOM 4010 N N . ILE A 1 484 ? 15.430 -2.090 -5.076 1.00 79.31 484 ILE A N 1
ATOM 4011 C CA . ILE A 1 484 ? 14.577 -1.025 -4.535 1.00 79.31 484 ILE A CA 1
ATOM 4012 C C . ILE A 1 484 ? 15.399 0.202 -4.107 1.00 79.31 484 ILE A C 1
ATOM 4014 O O . ILE A 1 484 ? 14.993 1.323 -4.399 1.00 79.31 484 ILE A O 1
ATOM 4018 N N . ASN A 1 485 ? 16.565 0.013 -3.478 1.00 75.25 485 ASN A N 1
ATOM 4019 C CA . ASN A 1 485 ? 17.434 1.140 -3.112 1.00 75.25 485 ASN A CA 1
ATOM 4020 C C . ASN A 1 485 ? 18.098 1.799 -4.329 1.00 75.25 485 ASN A C 1
ATOM 4022 O O . ASN A 1 485 ? 18.282 3.013 -4.341 1.00 75.25 485 ASN A O 1
ATOM 4026 N N . ILE A 1 486 ? 18.485 1.016 -5.343 1.00 78.94 486 ILE A N 1
ATOM 4027 C CA . ILE A 1 486 ? 19.063 1.570 -6.574 1.00 78.94 486 ILE A CA 1
ATOM 4028 C C . ILE A 1 486 ? 18.016 2.422 -7.293 1.00 78.94 486 ILE A C 1
ATOM 4030 O O . ILE A 1 486 ? 18.314 3.556 -7.652 1.00 78.94 486 ILE A O 1
ATOM 4034 N N . GLU A 1 487 ? 16.796 1.912 -7.448 1.00 79.88 487 GLU A N 1
ATOM 4035 C CA . GLU A 1 487 ? 15.711 2.604 -8.143 1.00 79.88 487 GLU A CA 1
ATOM 4036 C C . GLU A 1 487 ? 15.235 3.855 -7.402 1.00 79.88 487 GLU A C 1
ATOM 4038 O O . GLU A 1 487 ? 14.979 4.876 -8.036 1.00 79.88 487 GLU A O 1
ATOM 4043 N N . GLU A 1 488 ? 15.177 3.827 -6.068 1.00 80.62 488 GLU A N 1
ATOM 4044 C CA . GLU A 1 488 ? 14.897 5.027 -5.273 1.00 80.62 488 GLU A CA 1
ATOM 4045 C C . GLU A 1 488 ? 15.969 6.102 -5.492 1.00 80.62 488 GLU A C 1
ATOM 4047 O O . GLU A 1 488 ? 15.651 7.270 -5.736 1.00 80.62 488 GLU A O 1
ATOM 4052 N N . ARG A 1 489 ? 17.243 5.699 -5.534 1.00 78.00 489 ARG A N 1
ATOM 4053 C CA . ARG A 1 489 ? 18.340 6.623 -5.815 1.00 78.00 489 ARG A CA 1
ATOM 4054 C C . ARG A 1 489 ? 18.297 7.145 -7.249 1.00 78.00 489 ARG A C 1
ATOM 4056 O O . ARG A 1 489 ? 18.592 8.314 -7.465 1.00 78.00 489 ARG A O 1
ATOM 4063 N N . GLN A 1 490 ? 17.936 6.318 -8.230 1.00 77.00 490 GLN A N 1
ATOM 4064 C CA . GLN A 1 490 ? 17.747 6.761 -9.616 1.00 77.00 490 GLN A CA 1
ATOM 4065 C C . GLN A 1 490 ? 16.589 7.757 -9.727 1.00 77.00 490 GLN A C 1
ATOM 4067 O O . GLN A 1 490 ? 16.734 8.778 -10.393 1.00 77.00 490 GLN A O 1
ATOM 4072 N N . LEU A 1 491 ? 15.476 7.515 -9.026 1.00 80.62 491 LEU A N 1
ATOM 4073 C CA . LEU A 1 491 ? 14.353 8.450 -8.947 1.00 80.62 491 LEU A CA 1
ATOM 4074 C C . LEU A 1 491 ? 14.822 9.807 -8.416 1.00 80.62 491 LEU A C 1
ATOM 4076 O O . LEU A 1 491 ? 14.529 10.839 -9.020 1.00 80.62 491 LEU A O 1
ATOM 4080 N N . PHE A 1 492 ? 15.591 9.788 -7.327 1.00 77.25 492 PHE A N 1
ATOM 4081 C CA . PHE A 1 492 ? 16.191 10.986 -6.758 1.00 77.25 492 PHE A CA 1
ATOM 4082 C C . PHE A 1 492 ? 17.157 11.674 -7.732 1.00 77.25 492 PHE A C 1
ATOM 4084 O O . PHE A 1 492 ? 17.106 12.890 -7.884 1.00 77.25 492 PHE A O 1
ATOM 4091 N N . LEU A 1 493 ? 18.011 10.926 -8.435 1.00 77.44 493 LEU A N 1
ATOM 4092 C CA . LEU A 1 493 ? 18.949 11.491 -9.407 1.00 77.44 493 LEU A CA 1
ATOM 4093 C C . LEU A 1 493 ? 18.225 12.177 -10.568 1.00 77.44 493 LEU A C 1
ATOM 4095 O O . LEU A 1 493 ? 18.583 13.300 -10.911 1.00 77.44 493 LEU A O 1
ATOM 4099 N N . ILE A 1 494 ? 17.181 11.557 -11.123 1.00 76.56 494 ILE A N 1
ATOM 4100 C CA . ILE A 1 494 ? 16.359 12.168 -12.177 1.00 76.56 494 ILE A CA 1
ATOM 4101 C C . ILE A 1 494 ? 15.722 13.461 -11.666 1.00 76.56 494 ILE A C 1
ATOM 4103 O O . ILE A 1 494 ? 15.777 14.480 -12.351 1.00 76.56 494 ILE A O 1
ATOM 4107 N N . ASP A 1 495 ? 15.161 13.444 -10.458 1.00 72.25 495 ASP A N 1
ATOM 4108 C CA . ASP A 1 495 ? 14.509 14.618 -9.875 1.00 72.25 495 ASP A CA 1
ATOM 4109 C C . ASP A 1 495 ? 15.508 15.744 -9.556 1.00 72.25 495 ASP A C 1
ATOM 4111 O O . ASP A 1 495 ? 15.279 16.910 -9.871 1.00 72.25 495 ASP A O 1
ATOM 4115 N N . SER A 1 496 ? 16.673 15.390 -9.012 1.00 67.19 496 SER A N 1
ATOM 4116 C CA . SER A 1 496 ? 17.751 16.336 -8.725 1.00 67.19 496 SER A CA 1
ATOM 4117 C C . SER A 1 496 ? 18.405 16.889 -9.988 1.00 67.19 496 SER A C 1
ATOM 4119 O O . SER A 1 496 ? 18.821 18.032 -9.965 1.00 67.19 496 SER A O 1
ATOM 4121 N N . SER A 1 497 ? 18.449 16.147 -11.101 1.00 62.03 497 SER A N 1
ATOM 4122 C CA . SER A 1 497 ? 18.996 16.645 -12.373 1.00 62.03 497 SER A CA 1
ATOM 4123 C C . SER A 1 497 ? 18.153 17.762 -12.999 1.00 62.03 497 SER A C 1
ATOM 4125 O O . SER A 1 497 ? 18.666 18.553 -13.787 1.00 62.03 497 SER A O 1
ATOM 4127 N N . GLU A 1 498 ? 16.874 17.864 -12.623 1.00 62.25 498 GLU A N 1
ATOM 4128 C CA . GLU A 1 498 ? 16.025 19.012 -12.963 1.00 62.25 498 GLU A CA 1
ATOM 4129 C C . GLU A 1 498 ? 16.293 20.231 -12.066 1.00 62.25 498 GLU A C 1
ATOM 4131 O O . GLU A 1 498 ? 15.919 21.349 -12.418 1.00 62.25 498 GLU A O 1
ATOM 4136 N N . CYS A 1 499 ? 16.937 20.031 -10.915 1.00 52.28 499 CYS A N 1
ATOM 4137 C CA . CYS A 1 499 ? 17.308 21.085 -9.982 1.00 52.28 499 CYS A CA 1
ATOM 4138 C C . CYS A 1 499 ? 18.783 21.453 -10.208 1.00 52.28 499 CYS A C 1
ATOM 4140 O O . CYS A 1 499 ? 19.671 20.614 -10.117 1.00 52.28 499 CYS A O 1
ATOM 4142 N N . SER A 1 500 ? 19.105 22.719 -10.452 1.00 44.66 500 SER A N 1
ATOM 4143 C CA . SER A 1 500 ? 20.483 23.198 -10.663 1.00 44.66 500 SER A CA 1
ATOM 4144 C C . SER A 1 500 ? 21.334 23.245 -9.372 1.00 44.66 500 SER A C 1
ATOM 4146 O O . SER A 1 500 ? 22.127 24.161 -9.167 1.00 44.66 500 SER A O 1
ATOM 4148 N N . PHE A 1 501 ? 21.184 22.253 -8.487 1.00 45.69 501 PHE A N 1
ATOM 4149 C CA . PHE A 1 501 ? 21.891 22.117 -7.214 1.00 45.69 501 PHE A CA 1
ATOM 4150 C C . PHE A 1 501 ? 22.601 20.758 -7.104 1.00 45.69 501 PHE A C 1
ATOM 4152 O O . PHE A 1 501 ? 22.043 19.714 -7.431 1.00 45.69 501 PHE A O 1
ATOM 4159 N N . ASN A 1 502 ? 23.814 20.752 -6.544 1.00 44.03 502 ASN A N 1
ATOM 4160 C CA . ASN A 1 502 ? 24.530 19.531 -6.158 1.00 44.03 502 ASN A CA 1
ATOM 4161 C C . ASN A 1 502 ? 23.919 18.950 -4.863 1.00 44.03 502 ASN A C 1
ATOM 4163 O O . ASN A 1 502 ? 24.429 19.149 -3.765 1.00 44.03 502 ASN A O 1
ATOM 4167 N N . VAL A 1 503 ? 22.781 18.256 -4.973 1.00 45.53 503 VAL A N 1
ATOM 4168 C CA . VAL A 1 503 ? 22.028 17.700 -3.823 1.00 45.53 503 VAL A CA 1
ATOM 4169 C C . VAL A 1 503 ? 22.559 16.323 -3.374 1.00 45.53 503 VAL A C 1
ATOM 4171 O O . VAL A 1 503 ? 22.155 15.801 -2.335 1.00 45.53 503 VAL A O 1
ATOM 4174 N N . SER A 1 504 ? 23.524 15.734 -4.094 1.00 42.41 504 SER A N 1
ATOM 4175 C CA . SER A 1 504 ? 24.144 14.438 -3.754 1.00 42.41 504 SER A CA 1
ATOM 4176 C C . SER A 1 504 ? 24.790 14.396 -2.362 1.00 42.41 504 SER A C 1
ATOM 4178 O O . SER A 1 504 ? 24.953 13.317 -1.789 1.00 42.41 504 SER A O 1
ATOM 4180 N N . GLU A 1 505 ? 25.129 15.556 -1.797 1.00 44.84 505 GLU A N 1
ATOM 4181 C CA . GLU A 1 505 ? 25.684 15.673 -0.450 1.00 44.84 505 GLU A CA 1
ATOM 4182 C C . GLU A 1 505 ? 24.638 15.461 0.654 1.00 44.84 505 GLU A C 1
ATOM 4184 O O . GLU A 1 505 ? 25.004 14.981 1.720 1.00 44.84 505 GLU A O 1
ATOM 4189 N N . ILE A 1 506 ? 23.340 15.708 0.421 1.00 48.16 506 ILE A N 1
ATOM 4190 C CA . ILE A 1 506 ? 22.305 15.678 1.478 1.00 48.16 506 ILE A CA 1
ATOM 4191 C C . ILE A 1 506 ? 21.950 14.247 1.904 1.00 48.16 506 ILE A C 1
ATOM 4193 O O . ILE A 1 506 ? 21.831 13.966 3.097 1.00 48.16 506 ILE A O 1
ATOM 4197 N N . SER A 1 507 ? 21.851 13.307 0.962 1.00 45.47 507 SER A N 1
ATOM 4198 C CA . SER A 1 507 ? 21.654 11.880 1.268 1.00 45.47 507 SER A CA 1
ATOM 4199 C C . SER A 1 507 ? 22.875 11.270 1.971 1.00 45.47 507 SER A C 1
ATOM 4201 O O . SER A 1 507 ? 22.736 10.473 2.900 1.00 45.47 507 SER A O 1
ATOM 4203 N N . LEU A 1 508 ? 24.083 11.704 1.590 1.00 45.84 508 LEU A N 1
ATOM 4204 C CA . LEU A 1 508 ? 25.329 11.368 2.285 1.00 45.84 508 LEU A CA 1
ATOM 4205 C C . LEU A 1 508 ? 25.386 12.017 3.672 1.00 45.84 508 LEU A C 1
ATOM 4207 O O . LEU A 1 508 ? 25.884 11.387 4.603 1.00 45.84 508 LEU A O 1
ATOM 4211 N N . LEU A 1 509 ? 24.821 13.216 3.843 1.00 42.06 509 LEU A N 1
ATOM 4212 C CA . LEU A 1 509 ? 24.672 13.895 5.129 1.00 42.06 509 LEU A CA 1
ATOM 4213 C C . LEU A 1 509 ? 23.704 13.147 6.048 1.00 42.06 509 LEU A C 1
ATOM 4215 O O . LEU A 1 509 ? 24.001 12.971 7.218 1.00 42.06 509 LEU A O 1
ATOM 4219 N N . ALA A 1 510 ? 22.578 12.647 5.538 1.00 43.75 510 ALA A N 1
ATOM 4220 C CA . ALA A 1 510 ? 21.635 11.845 6.318 1.00 43.75 510 ALA A CA 1
ATOM 4221 C C . ALA A 1 510 ? 22.267 10.520 6.780 1.00 43.75 510 ALA A C 1
ATOM 4223 O O . ALA A 1 510 ? 22.163 10.156 7.955 1.00 43.75 510 ALA A O 1
ATOM 4224 N N . LEU A 1 511 ? 23.000 9.842 5.886 1.00 46.81 511 LEU A N 1
ATOM 4225 C CA . LEU A 1 511 ? 23.745 8.627 6.217 1.00 46.81 511 LEU A CA 1
ATOM 4226 C C . LEU A 1 511 ? 24.872 8.916 7.225 1.00 46.81 511 LEU A C 1
ATOM 4228 O O . LEU A 1 511 ? 25.049 8.183 8.194 1.00 46.81 511 LEU A O 1
ATOM 4232 N N . SER A 1 512 ? 25.613 10.011 7.039 1.00 43.72 512 SER A N 1
ATOM 4233 C CA . SER A 1 512 ? 26.716 10.402 7.923 1.00 43.72 512 SER A CA 1
ATOM 4234 C C . SER A 1 512 ? 26.246 10.980 9.258 1.00 43.72 512 SER A C 1
ATOM 4236 O O . SER A 1 512 ? 26.904 10.732 10.260 1.00 43.72 512 SER A O 1
ATOM 4238 N N . LEU A 1 513 ? 25.088 11.641 9.336 1.00 42.81 513 LEU A N 1
ATOM 4239 C CA . LEU A 1 513 ? 24.448 12.080 10.583 1.00 42.81 513 LEU A CA 1
ATOM 4240 C C . LEU A 1 513 ? 23.886 10.893 11.373 1.00 42.81 513 LEU A C 1
ATOM 4242 O O . LEU A 1 513 ? 24.060 10.829 12.593 1.00 42.81 513 LEU A O 1
ATOM 4246 N N . ALA A 1 514 ? 23.299 9.904 10.691 1.00 43.03 514 ALA A N 1
ATOM 4247 C CA . ALA A 1 514 ? 22.932 8.633 11.309 1.00 43.03 514 ALA A CA 1
ATOM 4248 C C . ALA A 1 514 ? 24.180 7.920 11.862 1.00 43.03 514 ALA A C 1
ATOM 4250 O O . ALA A 1 514 ? 24.190 7.511 13.025 1.00 43.03 514 ALA A O 1
ATOM 4251 N N . LEU A 1 515 ? 25.278 7.874 11.102 1.00 45.78 515 LEU A N 1
ATOM 4252 C CA . LEU A 1 515 ? 26.563 7.315 11.545 1.00 45.78 515 LEU A CA 1
ATOM 4253 C C . LEU A 1 515 ? 27.246 8.148 12.652 1.00 45.78 515 LEU A C 1
ATOM 4255 O O . LEU A 1 515 ? 27.859 7.581 13.557 1.00 45.78 515 LEU A O 1
ATOM 4259 N N . LEU A 1 516 ? 27.098 9.473 12.660 1.00 40.22 516 LEU A N 1
ATOM 4260 C CA . LEU A 1 516 ? 27.597 10.367 13.713 1.00 40.22 516 LEU A CA 1
ATOM 4261 C C . LEU A 1 516 ? 26.826 10.166 15.018 1.00 40.22 516 LEU A C 1
ATOM 4263 O O . LEU A 1 516 ? 27.439 10.125 16.085 1.00 40.22 516 LEU A O 1
ATOM 4267 N N . SER A 1 517 ? 25.510 9.946 14.957 1.00 40.16 517 SER A N 1
ATOM 4268 C CA . SER A 1 517 ? 24.712 9.587 16.137 1.00 40.16 517 SER A CA 1
ATOM 4269 C C . SER A 1 517 ? 25.170 8.251 16.754 1.00 40.16 517 SER A C 1
ATOM 4271 O O . SER A 1 517 ? 25.246 8.112 17.980 1.00 40.16 517 SER A O 1
ATOM 4273 N N . ILE A 1 518 ? 25.595 7.304 15.906 1.00 48.53 518 ILE A N 1
ATOM 4274 C CA . ILE A 1 518 ? 26.195 6.018 16.293 1.00 48.53 518 ILE A CA 1
ATOM 4275 C C . ILE A 1 518 ? 27.590 6.233 16.907 1.00 48.53 518 ILE A C 1
ATOM 4277 O O . ILE A 1 518 ? 27.928 5.623 17.929 1.00 48.53 518 ILE A O 1
ATOM 4281 N N . HIS A 1 519 ? 28.387 7.150 16.354 1.00 42.84 519 HIS A N 1
ATOM 4282 C CA . HIS A 1 519 ? 29.702 7.504 16.889 1.00 42.84 519 HIS A CA 1
ATOM 4283 C C . HIS A 1 519 ? 29.609 8.193 18.264 1.00 42.84 519 HIS A C 1
ATOM 4285 O O . HIS A 1 519 ? 30.353 7.850 19.183 1.00 42.84 519 HIS A O 1
ATOM 4291 N N . PHE A 1 520 ? 28.659 9.111 18.467 1.00 39.97 520 PHE A N 1
ATOM 4292 C CA . PHE A 1 520 ? 28.479 9.794 19.754 1.00 39.97 520 PHE A CA 1
ATOM 4293 C C . PHE A 1 520 ? 27.973 8.853 20.861 1.00 39.97 520 PHE A C 1
ATOM 4295 O O . PHE A 1 520 ? 28.457 8.930 21.995 1.00 39.97 520 PHE A O 1
ATOM 4302 N N . ARG A 1 521 ? 27.083 7.898 20.545 1.00 47.31 521 ARG A N 1
ATOM 4303 C CA . ARG A 1 521 ? 26.618 6.884 21.515 1.00 47.31 521 ARG A CA 1
ATOM 4304 C C . ARG A 1 521 ? 27.682 5.850 21.873 1.00 47.31 521 ARG A C 1
ATOM 4306 O O . ARG A 1 521 ? 27.831 5.528 23.050 1.00 47.31 521 ARG A O 1
ATOM 4313 N N . THR A 1 522 ? 28.469 5.377 20.907 1.00 47.25 522 THR A N 1
ATOM 4314 C CA . THR A 1 522 ? 29.588 4.455 21.185 1.00 47.25 522 THR A CA 1
ATOM 4315 C C . THR A 1 522 ? 30.697 5.131 21.999 1.00 47.25 522 THR A C 1
ATOM 4317 O O . THR A 1 522 ? 31.299 4.494 22.866 1.00 47.25 522 THR A O 1
ATOM 4320 N N . LYS A 1 523 ? 30.923 6.440 21.812 1.00 39.50 523 LYS A N 1
ATOM 4321 C CA . LYS A 1 523 ? 31.840 7.242 22.642 1.00 39.50 523 LYS A CA 1
ATOM 4322 C C . LYS A 1 523 ? 31.299 7.454 24.065 1.00 39.50 523 LYS A C 1
ATOM 4324 O O . LYS A 1 523 ? 32.085 7.385 25.009 1.00 39.50 523 LYS A O 1
ATOM 4329 N N . CYS A 1 524 ? 29.983 7.622 24.236 1.00 36.38 524 CYS A N 1
ATOM 4330 C CA . CYS A 1 524 ? 29.329 7.644 25.553 1.00 36.38 524 CYS A CA 1
ATOM 4331 C C . CYS A 1 524 ? 29.424 6.293 26.281 1.00 36.38 524 CYS A C 1
ATOM 4333 O O . CYS A 1 524 ? 29.899 6.260 27.411 1.00 36.38 524 CYS A O 1
ATOM 4335 N N . GLN A 1 525 ? 29.109 5.171 25.624 1.00 43.06 525 GLN A N 1
ATOM 4336 C CA . GLN A 1 525 ? 29.245 3.835 26.229 1.00 43.06 525 GLN A CA 1
ATOM 4337 C C . GLN A 1 525 ? 30.704 3.466 26.545 1.00 43.06 525 GLN A C 1
ATOM 4339 O O . GLN A 1 525 ? 30.981 2.808 27.547 1.00 43.06 525 GLN A O 1
ATOM 4344 N N . ARG A 1 526 ? 31.673 3.910 25.728 1.00 44.97 526 ARG A N 1
ATOM 4345 C CA . ARG A 1 526 ? 33.106 3.772 26.046 1.00 44.97 526 ARG A CA 1
ATOM 4346 C C . ARG A 1 526 ? 33.529 4.660 27.221 1.00 44.97 526 ARG A C 1
ATOM 4348 O O . ARG A 1 526 ? 34.402 4.245 27.978 1.00 44.97 526 ARG A O 1
ATOM 4355 N N . ARG A 1 527 ? 32.927 5.844 27.402 1.00 40.44 527 ARG A N 1
ATOM 4356 C CA . ARG A 1 527 ? 33.156 6.712 28.573 1.00 40.44 527 ARG A CA 1
ATOM 4357 C C . ARG A 1 527 ? 32.530 6.145 29.847 1.00 40.44 527 ARG A C 1
ATOM 4359 O O . ARG A 1 527 ? 33.196 6.186 30.870 1.00 40.44 527 ARG A O 1
ATOM 4366 N N . GLU A 1 528 ? 31.348 5.535 29.788 1.00 44.16 528 GLU A N 1
ATOM 4367 C CA . GLU A 1 528 ? 30.761 4.814 30.931 1.00 44.16 528 GLU A CA 1
ATOM 4368 C C . GLU A 1 528 ? 31.585 3.581 31.313 1.00 44.16 528 GLU A C 1
ATOM 4370 O O . GLU A 1 528 ? 31.881 3.387 32.489 1.00 44.16 528 GLU A O 1
ATOM 4375 N N . LYS A 1 529 ? 32.058 2.794 30.335 1.00 46.78 529 LYS A N 1
ATOM 4376 C CA . LYS A 1 529 ? 32.956 1.658 30.606 1.00 46.78 529 LYS A CA 1
ATOM 4377 C C . LYS A 1 529 ? 34.327 2.091 31.133 1.00 46.78 529 LYS A C 1
ATOM 4379 O O . LYS A 1 529 ? 34.873 1.411 31.993 1.00 46.78 529 LYS A O 1
ATOM 4384 N N . ARG A 1 530 ? 34.879 3.225 30.678 1.00 43.41 530 ARG A N 1
ATOM 4385 C CA . ARG A 1 530 ? 36.119 3.799 31.238 1.00 43.41 530 ARG A CA 1
ATOM 4386 C C . ARG A 1 530 ? 35.905 4.431 32.616 1.00 43.41 530 ARG A C 1
ATOM 4388 O O . ARG A 1 530 ? 36.777 4.291 33.459 1.00 43.41 530 ARG A O 1
ATOM 4395 N N . GLY A 1 531 ? 34.755 5.053 32.876 1.00 39.56 531 GLY A N 1
ATOM 4396 C CA . GLY A 1 531 ? 34.382 5.561 34.200 1.00 39.56 531 GLY A CA 1
ATOM 4397 C C . GLY A 1 531 ? 34.169 4.438 35.219 1.00 39.56 531 GLY A C 1
ATOM 4398 O O . GLY A 1 531 ? 34.619 4.547 36.357 1.00 39.56 531 GLY A O 1
ATOM 4399 N N . ALA A 1 532 ? 33.573 3.321 34.792 1.00 42.78 532 ALA A N 1
ATOM 4400 C CA . ALA A 1 532 ? 33.442 2.107 35.594 1.00 42.78 532 ALA A CA 1
ATOM 4401 C C . ALA A 1 532 ? 34.790 1.389 35.801 1.00 42.78 532 ALA A C 1
ATOM 4403 O O . ALA A 1 532 ? 35.067 0.929 36.903 1.00 42.78 532 ALA A O 1
ATOM 4404 N N . ALA A 1 533 ? 35.663 1.352 34.786 1.00 39.69 533 ALA A N 1
ATOM 4405 C CA . ALA A 1 533 ? 37.007 0.781 34.907 1.00 39.69 533 ALA A CA 1
ATOM 4406 C C . ALA A 1 533 ? 37.951 1.643 35.771 1.00 39.69 533 ALA A C 1
ATOM 4408 O O . ALA A 1 533 ? 38.720 1.093 36.551 1.00 39.69 533 ALA A O 1
ATOM 4409 N N . CYS A 1 534 ? 37.861 2.980 35.714 1.00 32.88 534 CYS A N 1
ATOM 4410 C CA . CYS A 1 534 ? 38.625 3.873 36.596 1.00 32.88 534 CYS A CA 1
ATOM 4411 C C . CYS A 1 534 ? 38.205 3.742 38.066 1.00 32.88 534 CYS A C 1
ATOM 4413 O O . CYS A 1 534 ? 39.075 3.763 38.931 1.00 32.88 534 CYS A O 1
ATOM 4415 N N . LYS A 1 535 ? 36.911 3.532 38.352 1.00 38.03 535 LYS A N 1
ATOM 4416 C CA . LYS A 1 535 ? 36.435 3.212 39.712 1.00 38.03 535 LYS A CA 1
ATOM 4417 C C . LYS A 1 535 ? 36.918 1.849 40.221 1.00 38.03 535 LYS A C 1
ATOM 4419 O O . LYS A 1 535 ? 36.955 1.635 41.424 1.00 38.03 535 LYS A O 1
ATOM 4424 N N . HIS A 1 536 ? 37.298 0.945 39.321 1.00 39.50 536 HIS A N 1
ATOM 4425 C CA . HIS A 1 536 ? 37.817 -0.377 39.673 1.00 39.50 536 HIS A CA 1
ATOM 4426 C C . HIS A 1 536 ? 39.352 -0.418 39.803 1.00 39.50 536 HIS A C 1
ATOM 4428 O O . HIS A 1 536 ? 39.874 -1.316 40.456 1.00 39.50 536 HIS A O 1
ATOM 4434 N N . LEU A 1 537 ? 40.064 0.539 39.188 1.00 36.25 537 LEU A N 1
ATOM 4435 C CA . LEU A 1 537 ? 41.532 0.645 39.197 1.00 36.25 537 LEU A CA 1
ATOM 4436 C C . LEU A 1 537 ? 42.078 1.547 40.313 1.00 36.25 537 LEU A C 1
ATOM 4438 O O . LEU A 1 537 ? 43.194 1.327 40.772 1.00 36.25 537 LEU A O 1
ATOM 4442 N N . TYR A 1 538 ? 41.294 2.517 40.788 1.00 37.12 538 TYR A N 1
ATOM 4443 C CA . TYR A 1 538 ? 41.608 3.298 41.985 1.00 37.12 538 TYR A CA 1
ATOM 4444 C C . TYR A 1 538 ? 40.616 2.913 43.076 1.00 37.12 538 TYR A C 1
ATOM 4446 O O . TYR A 1 538 ? 39.493 3.410 43.100 1.00 37.12 538 TYR A O 1
ATOM 4454 N N . GLY A 1 539 ? 41.012 1.977 43.940 1.00 37.75 539 GLY A N 1
ATOM 4455 C CA . GLY A 1 539 ? 40.197 1.492 45.049 1.00 37.75 539 GLY A CA 1
ATOM 4456 C C . GLY A 1 539 ? 39.800 2.617 46.005 1.00 37.75 539 GLY A C 1
ATOM 4457 O O . GLY A 1 539 ? 40.514 2.906 46.957 1.00 37.75 539 GLY A O 1
ATOM 4458 N N . PHE A 1 540 ? 38.639 3.220 45.765 1.00 32.72 540 PHE A N 1
ATOM 4459 C CA . PHE A 1 540 ? 37.921 4.046 46.726 1.00 32.72 540 PHE A CA 1
ATOM 4460 C C . PHE A 1 540 ? 36.677 3.274 47.171 1.00 32.72 540 PHE A C 1
ATOM 4462 O O . PHE A 1 540 ? 35.690 3.162 46.446 1.00 32.72 540 PHE A O 1
ATOM 4469 N N . GLN A 1 541 ? 36.754 2.693 48.369 1.00 32.06 541 GLN A N 1
ATOM 4470 C CA . GLN A 1 541 ? 35.584 2.248 49.118 1.00 32.06 541 GLN A CA 1
ATOM 4471 C C . GLN A 1 541 ? 34.862 3.490 49.652 1.00 32.06 541 GLN A C 1
ATOM 4473 O O . GLN A 1 541 ? 35.260 4.045 50.677 1.00 32.06 541 GLN A O 1
ATOM 4478 N N . ASP A 1 542 ? 33.798 3.923 48.979 1.00 33.06 542 ASP A N 1
ATOM 4479 C CA . ASP A 1 542 ? 32.885 4.910 49.554 1.00 33.06 542 ASP A CA 1
ATOM 4480 C C . ASP A 1 542 ? 31.988 4.237 50.604 1.00 33.06 542 ASP A C 1
ATOM 4482 O O . ASP A 1 542 ? 31.218 3.315 50.323 1.00 33.06 542 ASP A O 1
ATOM 4486 N N . ARG A 1 543 ? 32.134 4.708 51.846 1.00 30.95 543 ARG A N 1
ATOM 4487 C CA . ARG A 1 543 ? 31.305 4.371 53.011 1.00 30.95 543 ARG A CA 1
ATOM 4488 C C . ARG A 1 543 ? 29.831 4.726 52.747 1.00 30.95 543 ARG A C 1
ATOM 4490 O O . ARG A 1 543 ? 29.568 5.773 52.156 1.00 30.95 543 ARG A O 1
ATOM 4497 N N . PRO A 1 544 ? 28.854 3.956 53.260 1.00 32.59 544 PRO A N 1
ATOM 4498 C CA . PRO A 1 544 ? 27.458 4.374 53.223 1.00 32.59 544 PRO A CA 1
ATOM 4499 C C . PRO A 1 544 ? 27.232 5.546 54.189 1.00 32.59 544 PRO A C 1
ATOM 4501 O O . PRO A 1 544 ? 27.485 5.440 55.391 1.00 32.59 544 PRO A O 1
ATOM 4504 N N . SER A 1 545 ? 26.751 6.672 53.662 1.00 30.95 545 SER A N 1
ATOM 4505 C CA . SER A 1 545 ? 26.283 7.802 54.456 1.00 30.95 545 SER A CA 1
ATOM 4506 C C . SER A 1 545 ? 24.967 7.450 55.158 1.00 30.95 545 SER A C 1
ATOM 4508 O O . SER A 1 545 ? 23.942 7.126 54.561 1.00 30.95 545 SER A O 1
ATOM 4510 N N . SER A 1 546 ? 25.026 7.519 56.480 1.00 37.75 546 SER A N 1
ATOM 4511 C CA . SER A 1 546 ? 23.924 7.453 57.427 1.00 37.75 546 SER A CA 1
ATOM 4512 C C . SER A 1 546 ? 23.012 8.680 57.299 1.00 37.75 546 SER A C 1
ATOM 4514 O O . SER A 1 546 ? 23.384 9.748 57.779 1.00 37.75 546 SER A O 1
ATOM 4516 N N . ALA A 1 547 ? 21.826 8.552 56.689 1.00 35.72 547 ALA A N 1
ATOM 4517 C CA . ALA A 1 547 ? 20.764 9.571 56.823 1.00 35.72 547 ALA A CA 1
ATOM 4518 C C . ALA A 1 547 ? 19.319 9.124 56.492 1.00 35.72 547 ALA A C 1
ATOM 4520 O O . ALA A 1 547 ? 18.411 9.934 56.627 1.00 35.72 547 ALA A O 1
ATOM 4521 N N . GLY A 1 548 ? 19.052 7.877 56.077 1.00 34.84 548 GLY A N 1
ATOM 4522 C CA . GLY A 1 548 ? 17.703 7.478 55.616 1.00 34.84 548 GLY A CA 1
ATOM 4523 C C . GLY A 1 548 ? 16.949 6.454 56.472 1.00 34.84 548 GLY A C 1
ATOM 4524 O O . GLY A 1 548 ? 15.759 6.236 56.262 1.00 34.84 548 GLY A O 1
ATOM 4525 N N . GLU A 1 549 ? 17.609 5.806 57.435 1.00 31.83 549 GLU A N 1
ATOM 4526 C CA . GLU A 1 549 ? 17.078 4.591 58.083 1.00 31.83 549 GLU A CA 1
ATOM 4527 C C . GLU A 1 549 ? 16.632 4.797 59.543 1.00 31.83 549 GLU A C 1
ATOM 4529 O O . GLU A 1 549 ? 16.363 3.846 60.276 1.00 31.83 549 GLU A O 1
ATOM 4534 N N . LEU A 1 550 ? 16.499 6.057 59.970 1.00 32.03 550 LEU A N 1
ATOM 4535 C CA . LEU A 1 550 ? 16.140 6.429 61.345 1.00 32.03 550 LEU A CA 1
ATOM 4536 C C . LEU A 1 550 ? 14.652 6.761 61.553 1.00 32.03 550 LEU A C 1
ATOM 4538 O O . LEU A 1 550 ? 14.225 6.943 62.692 1.00 32.03 550 LEU A O 1
ATOM 4542 N N . GLU A 1 551 ? 13.828 6.747 60.501 1.00 33.41 551 GLU A N 1
ATOM 4543 C CA . GLU A 1 551 ? 12.419 7.167 60.603 1.00 33.41 551 GLU A CA 1
ATOM 4544 C C . GLU A 1 551 ? 11.395 6.020 60.501 1.00 33.41 551 GLU A C 1
ATOM 4546 O O . GLU A 1 551 ? 10.223 6.189 60.837 1.00 33.41 551 GLU A O 1
ATOM 4551 N N . ARG A 1 552 ? 11.826 4.797 60.152 1.00 33.31 552 ARG A N 1
ATOM 4552 C CA . ARG A 1 552 ? 10.921 3.630 60.050 1.00 33.31 552 ARG A CA 1
ATOM 4553 C C . ARG A 1 552 ? 10.811 2.767 61.308 1.00 33.31 552 ARG A C 1
ATOM 4555 O O . ARG A 1 552 ? 9.824 2.050 61.454 1.00 33.31 552 ARG A O 1
ATOM 4562 N N . ASN A 1 553 ? 11.749 2.873 62.250 1.00 31.88 553 ASN A N 1
ATOM 4563 C CA . ASN A 1 553 ? 11.785 2.012 63.443 1.00 31.88 553 ASN A CA 1
ATOM 4564 C C . ASN A 1 553 ? 11.190 2.632 64.722 1.00 31.88 553 ASN A C 1
ATOM 4566 O O . ASN A 1 553 ? 11.182 1.985 65.768 1.00 31.88 553 ASN A O 1
ATOM 4570 N N . ARG A 1 554 ? 10.607 3.840 64.654 1.00 31.77 554 ARG A N 1
ATOM 4571 C CA . ARG A 1 554 ? 10.048 4.544 65.829 1.00 31.77 554 ARG A CA 1
ATOM 4572 C C . ARG A 1 554 ? 8.541 4.367 66.084 1.00 31.77 554 ARG A C 1
ATOM 4574 O O . ARG A 1 554 ? 8.034 4.948 67.035 1.00 31.77 554 ARG A O 1
ATOM 4581 N N . ARG A 1 555 ? 7.807 3.551 65.308 1.00 32.53 555 ARG A N 1
ATOM 4582 C CA . ARG A 1 555 ? 6.336 3.385 65.473 1.00 32.53 555 ARG A CA 1
ATOM 4583 C C . ARG A 1 555 ? 5.814 1.979 65.807 1.00 32.53 555 ARG A C 1
ATOM 4585 O O . ARG A 1 555 ? 4.605 1.784 65.804 1.00 32.53 555 ARG A O 1
ATOM 4592 N N . LYS A 1 556 ? 6.659 0.994 66.144 1.00 32.88 556 LYS A N 1
ATOM 4593 C CA . LYS A 1 556 ? 6.181 -0.378 66.459 1.00 32.88 556 LYS A CA 1
ATOM 4594 C C . LYS A 1 556 ? 6.701 -1.010 67.756 1.00 32.88 556 LYS A C 1
ATOM 4596 O O . LYS A 1 556 ? 6.701 -2.230 67.884 1.00 32.88 556 LYS A O 1
ATOM 4601 N N . ARG A 1 557 ? 7.096 -0.214 68.754 1.00 28.89 557 ARG A N 1
ATOM 4602 C CA . ARG A 1 557 ? 7.401 -0.731 70.101 1.00 28.89 557 ARG A CA 1
ATOM 4603 C C . ARG A 1 557 ? 6.930 0.218 71.203 1.00 28.89 557 ARG A C 1
ATOM 4605 O O . ARG A 1 557 ? 7.720 0.957 71.771 1.00 28.89 557 ARG A O 1
ATOM 4612 N N . SER A 1 558 ? 5.650 0.143 71.546 1.00 28.03 558 SER A N 1
ATOM 4613 C CA . SER A 1 558 ? 5.203 0.369 72.922 1.00 28.03 558 SER A CA 1
ATOM 4614 C C . SER A 1 558 ? 3.953 -0.473 73.185 1.00 28.03 558 SER A C 1
ATOM 4616 O O . SER A 1 558 ? 2.939 -0.312 72.514 1.00 28.03 558 SER A O 1
ATOM 4618 N N . ARG A 1 559 ? 4.093 -1.408 74.137 1.00 28.77 559 ARG A N 1
ATOM 4619 C CA . ARG A 1 559 ? 3.080 -2.113 74.958 1.00 28.77 559 ARG A CA 1
ATOM 4620 C C . ARG A 1 559 ? 3.389 -3.614 75.105 1.00 28.77 559 ARG A C 1
ATOM 4622 O O . ARG A 1 559 ? 3.147 -4.430 74.225 1.00 28.77 559 ARG A O 1
ATOM 4629 N N . ARG A 1 560 ? 3.924 -3.935 76.280 1.00 27.81 560 ARG A N 1
ATOM 4630 C CA . ARG A 1 560 ? 3.874 -5.191 77.059 1.00 27.81 560 ARG A CA 1
ATOM 4631 C C . ARG A 1 560 ? 3.815 -4.756 78.544 1.00 27.81 560 ARG A C 1
ATOM 4633 O O . ARG A 1 560 ? 4.185 -3.601 78.777 1.00 27.81 560 ARG A O 1
ATOM 4640 N N . PRO A 1 561 ? 3.543 -5.620 79.549 1.00 49.62 561 PRO A N 1
ATOM 4641 C CA . PRO A 1 561 ? 2.921 -6.968 79.603 1.00 49.62 561 PRO A CA 1
ATOM 4642 C C . PRO A 1 561 ? 1.748 -7.010 80.644 1.00 49.62 561 PRO A C 1
ATOM 4644 O O . PRO A 1 561 ? 1.407 -5.964 81.180 1.00 49.62 561 PRO A O 1
ATOM 4647 N N . HIS A 1 562 ? 1.007 -8.107 80.912 1.00 28.00 562 HIS A N 1
ATOM 4648 C CA . HIS A 1 562 ? 1.325 -9.223 81.850 1.00 28.00 562 HIS A CA 1
ATOM 4649 C C . HIS A 1 562 ? 0.160 -10.286 81.928 1.00 28.00 562 HIS A C 1
ATOM 4651 O O . HIS A 1 562 ? -0.808 -10.104 81.196 1.00 28.00 562 HIS A O 1
ATOM 4657 N N . PRO A 1 563 ? 0.232 -11.422 82.686 1.00 44.09 563 PRO A N 1
ATOM 4658 C CA . PRO A 1 563 ? 0.229 -12.805 82.142 1.00 44.09 563 PRO A CA 1
ATOM 4659 C C . PRO A 1 563 ? -0.872 -13.768 82.691 1.00 44.09 563 PRO A C 1
ATOM 4661 O O . PRO A 1 563 ? -1.539 -13.417 83.654 1.00 44.09 563 PRO A O 1
ATOM 4664 N N . ALA A 1 564 ? -0.987 -15.008 82.157 1.00 27.61 564 ALA A N 1
ATOM 4665 C CA . ALA A 1 564 ? -1.128 -16.288 82.917 1.00 27.61 564 ALA A CA 1
ATOM 4666 C C . ALA A 1 564 ? -1.525 -17.530 82.060 1.00 27.61 564 ALA A C 1
ATOM 4668 O O . ALA A 1 564 ? -2.391 -17.432 81.200 1.00 27.61 564 ALA A O 1
ATOM 4669 N N . GLY A 1 565 ? -0.946 -18.701 82.401 1.00 26.78 565 GLY A N 1
ATOM 4670 C CA . GLY A 1 565 ? -1.490 -20.081 82.249 1.00 26.78 565 GLY A CA 1
ATOM 4671 C C . GLY A 1 565 ? -1.224 -20.820 80.915 1.00 26.78 565 GLY A C 1
ATOM 4672 O O . GLY A 1 565 ? -1.723 -20.385 79.892 1.00 26.78 565 GLY A O 1
ATOM 4673 N N . ARG A 1 566 ? -0.318 -21.814 80.787 1.00 27.06 566 ARG A N 1
ATOM 4674 C CA . ARG A 1 566 ? -0.241 -23.244 81.235 1.00 27.06 566 ARG A CA 1
ATOM 4675 C C . ARG A 1 566 ? -0.936 -24.290 80.317 1.00 27.06 566 ARG A C 1
ATOM 4677 O O . ARG A 1 566 ? -2.074 -24.089 79.923 1.00 27.06 566 ARG A O 1
ATOM 4684 N N . TYR A 1 567 ? -0.236 -25.435 80.155 1.00 28.70 567 TYR A N 1
ATOM 4685 C CA . TYR A 1 567 ? -0.558 -26.752 79.526 1.00 28.70 567 TYR A CA 1
ATOM 4686 C C . TYR A 1 567 ? -0.385 -26.835 77.986 1.00 28.70 567 TYR A C 1
ATOM 4688 O O . TYR A 1 567 ? -1.007 -26.056 77.285 1.00 28.70 567 TYR A O 1
ATOM 4696 N N . THR A 1 568 ? 0.516 -27.586 77.315 1.00 27.92 568 THR A N 1
ATOM 4697 C CA . THR A 1 568 ? 1.155 -28.938 77.344 1.00 27.92 568 THR A CA 1
ATOM 4698 C C . THR A 1 568 ? 0.442 -30.047 76.546 1.00 27.92 568 THR A C 1
ATOM 4700 O O . THR A 1 568 ? -0.747 -30.255 76.747 1.00 27.92 568 THR A O 1
ATOM 4703 N N . TYR A 1 569 ? 1.262 -30.820 75.797 1.00 27.84 569 TYR A N 1
ATOM 4704 C CA . TYR A 1 569 ? 1.056 -32.128 75.113 1.00 27.84 569 TYR A CA 1
ATOM 4705 C C . TYR A 1 569 ? 0.266 -32.150 73.778 1.00 27.84 569 TYR A C 1
ATOM 4707 O O . TYR A 1 569 ? -0.659 -31.372 73.628 1.00 27.84 569 TYR A O 1
ATOM 4715 N N . ILE A 1 570 ? 0.459 -33.028 72.769 1.00 29.48 570 ILE A N 1
ATOM 4716 C CA . ILE A 1 570 ? 1.522 -33.890 72.175 1.00 29.48 570 ILE A CA 1
ATOM 4717 C C . ILE A 1 570 ? 0.875 -34.557 70.914 1.00 29.48 570 ILE A C 1
ATOM 4719 O O . ILE A 1 570 ? -0.293 -34.912 70.960 1.00 29.48 570 ILE A O 1
ATOM 4723 N N . ASN A 1 571 ? 1.651 -34.750 69.832 1.00 28.70 571 ASN A N 1
ATOM 4724 C CA . ASN A 1 571 ? 1.639 -35.776 68.750 1.00 28.70 571 ASN A CA 1
ATOM 4725 C C . ASN A 1 571 ? 0.390 -36.356 68.009 1.00 28.70 571 ASN A C 1
ATOM 4727 O O . ASN A 1 571 ? -0.520 -36.915 68.603 1.00 28.70 571 ASN A O 1
ATOM 4731 N N . LYS A 1 572 ? 0.645 -36.526 66.688 1.00 28.25 572 LYS A N 1
ATOM 4732 C CA . LYS A 1 572 ? 0.501 -37.722 65.798 1.00 28.25 572 LYS A CA 1
ATOM 4733 C C . LYS A 1 572 ? -0.801 -38.026 65.011 1.00 28.25 572 LYS A C 1
ATOM 4735 O O . LYS A 1 572 ? -1.793 -38.465 65.562 1.00 28.25 572 LYS A O 1
ATOM 4740 N N . LEU A 1 573 ? -0.606 -37.990 63.679 1.00 28.47 573 LEU A N 1
ATOM 4741 C CA . LEU A 1 573 ? -0.811 -39.036 62.644 1.00 28.47 573 LEU A CA 1
ATOM 4742 C C . LEU A 1 573 ? -2.214 -39.558 62.231 1.00 28.47 573 LEU A C 1
ATOM 4744 O O . LEU A 1 573 ? -2.966 -40.102 63.022 1.00 28.47 573 LEU A O 1
ATOM 4748 N N . GLU A 1 574 ? -2.353 -39.582 60.892 1.00 29.73 574 GLU A N 1
ATOM 4749 C CA . GLU A 1 574 ? -2.888 -40.638 59.997 1.00 29.73 574 GLU A CA 1
ATOM 4750 C C . GLU A 1 574 ? -4.320 -40.604 59.396 1.00 29.73 574 GLU A C 1
ATOM 4752 O O . GLU A 1 574 ? -5.328 -40.763 60.066 1.00 29.73 574 GLU A O 1
ATOM 4757 N N . LYS A 1 575 ? -4.310 -40.548 58.043 1.00 30.52 575 LYS A N 1
ATOM 4758 C CA . LYS A 1 575 ? -5.037 -41.353 57.025 1.00 30.52 575 LYS A CA 1
ATOM 4759 C C . LYS A 1 575 ? -6.572 -41.517 57.100 1.00 30.52 575 LYS A C 1
ATOM 4761 O O . LYS A 1 575 ? -7.071 -42.251 57.938 1.00 30.52 575 LYS A O 1
ATOM 4766 N N . LYS A 1 576 ? -7.257 -41.175 55.991 1.00 29.30 576 LYS A N 1
ATOM 4767 C CA . LYS A 1 576 ? -7.674 -42.141 54.933 1.00 29.30 576 LYS A CA 1
ATOM 4768 C C . LYS A 1 576 ? -8.404 -41.476 53.746 1.00 29.30 576 LYS A C 1
ATOM 4770 O O . LYS A 1 576 ? -9.227 -40.590 53.925 1.00 29.30 576 LYS A O 1
ATOM 4775 N N . LYS A 1 577 ? -8.089 -41.976 52.542 1.00 33.19 577 LYS A N 1
ATOM 4776 C CA . LYS A 1 577 ? -8.801 -41.853 51.251 1.00 33.19 577 LYS A CA 1
ATOM 4777 C C . LYS A 1 577 ? -9.713 -43.077 51.042 1.00 33.19 577 LYS A C 1
ATOM 4779 O O . LYS A 1 577 ? -9.272 -44.167 51.396 1.00 33.19 577 LYS A O 1
ATOM 4784 N N . SER A 1 578 ? -10.856 -42.892 50.368 1.00 33.09 578 SER A N 1
ATOM 4785 C CA . SER A 1 578 ? -11.556 -43.782 49.390 1.00 33.09 578 SER A CA 1
ATOM 4786 C C . SER A 1 578 ? -13.007 -43.275 49.267 1.00 33.09 578 SER A C 1
ATOM 4788 O O . SER A 1 578 ? -13.565 -42.932 50.302 1.00 33.09 578 SER A O 1
ATOM 4790 N N . GLN A 1 579 ? -13.676 -43.126 48.120 1.00 39.38 579 GLN A N 1
ATOM 4791 C CA . GLN A 1 579 ? -13.939 -44.003 46.956 1.00 39.38 579 GLN A CA 1
ATOM 4792 C C . GLN A 1 579 ? -14.315 -43.092 45.751 1.00 39.38 579 GLN A C 1
ATOM 4794 O O . GLN A 1 579 ? -14.753 -41.972 45.997 1.00 39.38 579 GLN A O 1
ATOM 4799 N N . SER A 1 580 ? -14.213 -43.432 44.463 1.00 40.81 580 SER A N 1
ATOM 4800 C CA . SER A 1 580 ? -13.723 -44.586 43.687 1.00 40.81 580 SER A CA 1
ATOM 4801 C C . SER A 1 580 ? -13.310 -44.069 42.311 1.00 40.81 580 SER A C 1
ATOM 4803 O O . SER A 1 580 ? -14.071 -43.211 41.803 1.00 40.81 580 SER A O 1
#

Radius of gyration: 29.89 Å; Cα contacts (8 Å, |Δi|>4): 628; chains: 1; bounding box: 70×84×122 Å

Solvent-accessible surface area (backbone atoms only — not comparable to full-atom values): 32347 Å² total; per-residue (Å²): 132,86,82,74,80,79,52,75,66,52,56,52,52,52,51,51,51,55,46,58,71,27,59,83,46,67,62,42,72,48,46,49,31,53,39,42,37,19,4,40,41,57,70,41,61,77,86,42,40,65,72,50,61,76,27,91,52,49,61,50,60,35,51,42,33,49,53,49,34,30,58,52,22,66,54,41,41,76,70,34,60,72,53,32,51,82,52,63,62,88,79,84,47,75,56,51,48,51,52,56,47,47,52,42,58,60,46,29,48,46,23,53,50,32,36,51,51,53,28,74,69,38,88,53,62,66,56,16,52,51,49,30,50,56,61,74,59,33,55,56,60,47,45,45,30,49,31,33,35,44,77,50,49,32,54,52,11,41,48,48,42,15,51,49,27,42,70,70,67,40,49,70,60,13,49,43,38,44,54,53,44,38,32,40,34,61,78,52,54,49,37,45,65,34,54,51,54,46,42,46,48,65,63,32,52,38,84,87,47,88,77,63,42,70,67,56,26,50,52,45,46,49,52,54,49,48,46,53,51,55,55,44,46,69,39,46,36,66,41,55,76,58,68,38,52,71,52,44,50,52,43,62,56,56,78,85,57,30,60,60,50,64,74,31,25,52,22,55,61,46,52,53,53,48,50,36,53,51,51,51,55,51,41,52,74,67,66,76,54,94,73,89,76,83,87,62,87,48,68,52,65,84,48,62,76,76,58,86,77,46,82,79,81,47,70,66,56,25,49,51,49,19,52,60,60,28,46,63,46,61,56,46,57,81,74,44,95,52,66,65,46,50,45,51,23,34,29,39,23,26,46,25,32,53,34,35,38,68,56,43,57,48,77,55,50,53,62,27,48,58,52,34,50,59,46,18,70,76,34,39,82,38,28,40,48,38,51,53,47,46,52,40,49,46,57,59,49,46,82,75,47,76,49,76,72,50,41,57,53,52,51,54,52,48,50,53,47,48,53,51,50,52,55,47,46,42,64,76,22,64,91,45,97,40,56,58,72,73,51,71,67,57,46,55,58,57,55,46,50,58,55,52,53,53,45,52,71,50,40,63,75,37,78,81,45,44,79,35,78,34,48,55,50,46,54,52,19,51,55,38,25,58,51,50,55,51,44,52,50,48,54,47,50,59,54,40,70,73,39,104,57,89,58,76,57,56,64,52,43,49,54,46,50,55,49,44,54,51,50,55,50,53,52,49,55,51,46,52,54,47,54,55,47,50,57,67,73,51,85,69,86,79,75,86,81,88,82,80,80,80,78,79,76,78,82,83,83,86,89,83,88,89,91,85,87,88,88,88,90,83,88,84,88,84,89,87,89,88,87,134